Protein AF-0000000078152770 (afdb_homodimer)

Foldseek 3Di:
DFAACLFLQVQQDDPDDRGGHDDDDNCVCPPWAWDDKAGEQFKIWTATPQQWIWIFGQCPQFQRQADDCCPPPNPPPGSGGNHIDTNVVCPPFRWDDKYYYHFKIWTATQQGWIWIAGNADPQPDDPDDSPVPSPHTPRPPPPRPVPPPPDDRFDWDKEDAHFKIWMATNQWIWIFGFQQPPDPVDDDPPRLHGQRQAPGRHGHRHTDTHDDDADKGWDDKYDYHRHIDTDIDHD/DFAACLFLQVQQDDPDDRGGHDDDDNCVCPPWAWDDKAGEQFKIWTATPQQWIWIFGQCPQFQRQADDCCPPPNPPPGSGGNHIDTNVVCPPFRWDDKYYYHFKIWTATQQGWIWMAGPFAPQPDDPDPSPVPNPHTPRPPPPRPVPPPPDDRFDWDKEDAHFKIWMATNQWIWIFGFQQPDDPDDDDDDRHLSARQAPGRDGHNHTDTHDDDADKGWDDKYDYHRHIDTDIDHD

Structure (mmCIF, N/CA/C/O backbone):
data_AF-0000000078152770-model_v1
#
loop_
_entity.id
_entity.type
_entity.pdbx_description
1 polymer 'Ultraviolet-b receptor uvr8'
#
loop_
_atom_site.group_PDB
_atom_site.id
_atom_site.type_symbol
_atom_site.label_atom_id
_atom_site.label_alt_id
_atom_site.label_comp_id
_atom_site.label_asym_id
_atom_site.label_entity_id
_atom_site.label_seq_id
_atom_site.pdbx_PDB_ins_code
_atom_site.Cartn_x
_atom_site.Cartn_y
_atom_site.Cartn_z
_atom_site.occupancy
_atom_site.B_iso_or_equiv
_atom_site.auth_seq_id
_atom_site.auth_comp_id
_atom_site.auth_asym_id
_atom_site.auth_atom_id
_atom_site.pdbx_PDB_model_num
ATOM 1 N N . MET A 1 1 ? -8.836 -14.859 -4.375 1 97.81 1 MET A N 1
ATOM 2 C CA . MET A 1 1 ? -8.547 -13.727 -5.25 1 97.81 1 MET A CA 1
ATOM 3 C C . MET A 1 1 ? -9.781 -13.336 -6.055 1 97.81 1 MET A C 1
ATOM 5 O O . MET A 1 1 ? -10.594 -14.188 -6.414 1 97.81 1 MET A O 1
ATOM 9 N N . TRP A 1 2 ? -9.914 -12.047 -6.352 1 97.31 2 TRP A N 1
ATOM 10 C CA . TRP A 1 2 ? -10.992 -11.594 -7.223 1 97.31 2 TRP A CA 1
ATOM 11 C C . TRP A 1 2 ? -10.656 -10.234 -7.84 1 97.31 2 TRP A C 1
ATOM 13 O O . TRP A 1 2 ? -9.758 -9.539 -7.363 1 97.31 2 TRP A O 1
ATOM 23 N N . GLY A 1 3 ? -11.383 -9.945 -8.953 1 95.56 3 GLY A N 1
ATOM 24 C CA . GLY A 1 3 ? -11.164 -8.695 -9.664 1 95.56 3 GLY A CA 1
ATOM 25 C C . GLY A 1 3 ? -10.68 -8.898 -11.086 1 95.56 3 GLY A C 1
ATOM 26 O O . GLY A 1 3 ? -11.047 -9.875 -11.742 1 95.56 3 GLY A O 1
ATOM 27 N N . LYS A 1 4 ? -9.953 -7.863 -11.562 1 93.81 4 LYS A N 1
ATOM 28 C CA . LYS A 1 4 ? -9.367 -7.914 -12.898 1 93.81 4 LYS A CA 1
ATOM 29 C C . LYS A 1 4 ? -8.328 -9.023 -13 1 93.81 4 LYS A C 1
ATOM 31 O O . LYS A 1 4 ? -7.543 -9.234 -12.078 1 93.81 4 LYS A O 1
ATOM 36 N N . ASN A 1 5 ? -8.289 -9.672 -14.148 1 95.19 5 ASN A N 1
ATOM 37 C CA . ASN A 1 5 ? -7.406 -10.812 -14.344 1 95.19 5 ASN A CA 1
ATOM 38 C C . ASN A 1 5 ? -6.836 -10.836 -15.758 1 95.19 5 ASN A C 1
ATOM 40 O O . ASN A 1 5 ? -6.441 -11.898 -16.25 1 95.19 5 ASN A O 1
ATOM 44 N N . SER A 1 6 ? -6.738 -9.742 -16.391 1 93.44 6 SER A N 1
ATOM 45 C CA . SER A 1 6 ? -6.363 -9.656 -17.797 1 93.44 6 SER A CA 1
ATOM 46 C C . SER A 1 6 ? -4.93 -10.125 -18.016 1 93.44 6 SER A C 1
ATOM 48 O O . SER A 1 6 ? -4.578 -10.578 -19.109 1 93.44 6 SER A O 1
ATOM 50 N N . ASN A 1 7 ? -4.137 -10.055 -17 1 94.56 7 ASN A N 1
ATOM 51 C CA . ASN A 1 7 ? -2.734 -10.43 -17.141 1 94.56 7 ASN A CA 1
ATOM 52 C C . ASN A 1 7 ? -2.357 -11.57 -16.188 1 94.56 7 ASN A C 1
ATOM 54 O O . ASN A 1 7 ? -1.177 -11.789 -15.922 1 94.56 7 ASN A O 1
ATOM 58 N N . GLY A 1 8 ? -3.387 -12.227 -15.602 1 96.94 8 GLY A N 1
ATOM 59 C CA . GLY A 1 8 ? -3.143 -13.359 -14.727 1 96.94 8 GLY A CA 1
ATOM 60 C C . GLY A 1 8 ? -2.879 -12.961 -13.289 1 96.94 8 GLY A C 1
ATOM 61 O O . GLY A 1 8 ? -2.398 -13.773 -12.492 1 96.94 8 GLY A O 1
ATOM 62 N N . GLN A 1 9 ? -3.156 -11.727 -12.969 1 97.31 9 GLN A N 1
ATOM 63 C CA . GLN A 1 9 ? -2.777 -11.195 -11.664 1 97.31 9 GLN A CA 1
ATOM 64 C C . GLN A 1 9 ? -3.58 -11.859 -10.547 1 97.31 9 GLN A C 1
ATOM 66 O O . GLN A 1 9 ? -3.246 -11.719 -9.367 1 97.31 9 GLN A O 1
ATOM 71 N N . LEU A 1 10 ? -4.543 -12.688 -10.883 1 98.31 10 LEU A N 1
ATOM 72 C CA . LEU A 1 10 ? -5.277 -13.414 -9.844 1 98.31 10 LEU A CA 1
ATOM 73 C C . LEU A 1 10 ? -4.676 -14.797 -9.625 1 98.31 10 LEU A C 1
ATOM 75 O O . LEU A 1 10 ? -4.984 -15.461 -8.625 1 98.31 10 LEU A O 1
ATOM 79 N N . GLY A 1 11 ? -3.941 -15.312 -10.5 1 98.5 11 GLY A N 1
ATOM 80 C CA . GLY A 1 11 ? -3.279 -16.594 -10.312 1 98.5 11 GLY A CA 1
ATOM 81 C C . GLY A 1 11 ? -4.203 -17.781 -10.516 1 98.5 11 GLY A C 1
ATOM 82 O O . GLY A 1 11 ? -3.984 -18.844 -9.953 1 98.5 11 GLY A O 1
ATOM 83 N N . LEU A 1 12 ? -5.184 -17.641 -11.328 1 98.5 12 LEU A N 1
ATOM 84 C CA . LEU A 1 12 ? -6.227 -18.672 -11.422 1 98.5 12 LEU A CA 1
ATOM 85 C C . LEU A 1 12 ? -6.035 -19.516 -12.672 1 98.5 12 LEU A C 1
ATOM 87 O O . LEU A 1 12 ? -6.883 -20.359 -12.992 1 98.5 12 LEU A O 1
ATOM 91 N N . GLY A 1 13 ? -4.984 -19.312 -13.391 1 97.5 13 GLY A N 1
ATOM 92 C CA . GLY A 1 13 ? -4.691 -20.109 -14.578 1 97.5 13 GLY A CA 1
ATOM 93 C C . GLY A 1 13 ? -4.949 -19.359 -15.875 1 97.5 13 GLY A C 1
ATOM 94 O O . GLY A 1 13 ? -5.746 -18.406 -15.898 1 97.5 13 GLY A O 1
ATOM 95 N N . LYS A 1 14 ? -4.328 -19.844 -16.922 1 94.38 14 LYS A N 1
ATOM 96 C CA . LYS A 1 14 ? -4.344 -19.172 -18.219 1 94.38 14 LYS A CA 1
ATOM 97 C C . LYS A 1 14 ? -5.75 -19.156 -18.812 1 94.38 14 LYS A C 1
ATOM 99 O O . LYS A 1 14 ? -6.105 -18.25 -19.562 1 94.38 14 LYS A O 1
ATOM 104 N N . ARG A 1 15 ? -6.609 -20.062 -18.531 1 95.88 15 ARG A N 1
ATOM 105 C CA . ARG A 1 15 ? -7.93 -20.172 -19.141 1 95.88 15 ARG A CA 1
ATOM 106 C C . ARG A 1 15 ? -8.984 -19.453 -18.297 1 95.88 15 ARG A C 1
ATOM 108 O O . ARG A 1 15 ? -10.164 -19.453 -18.656 1 95.88 15 ARG A O 1
ATOM 115 N N . SER A 1 16 ? -8.547 -18.844 -17.203 1 95.56 16 SER A N 1
ATOM 116 C CA . SER A 1 16 ? -9.492 -18.125 -16.344 1 95.56 16 SER A CA 1
ATOM 117 C C . SER A 1 16 ? -9.992 -16.844 -17.016 1 95.56 16 SER A C 1
ATOM 119 O O . SER A 1 16 ? -9.328 -16.312 -17.891 1 95.56 16 SER A O 1
ATOM 121 N N . ALA A 1 17 ? -11.164 -16.422 -16.594 1 94.38 17 ALA A N 1
ATOM 122 C CA . ALA A 1 17 ? -11.781 -15.211 -17.141 1 94.38 17 ALA A CA 1
ATOM 123 C C . ALA A 1 17 ? -10.922 -13.984 -16.844 1 94.38 17 ALA A C 1
ATOM 125 O O . ALA A 1 17 ? -10.188 -13.953 -15.859 1 94.38 17 ALA A O 1
ATOM 126 N N . GLU A 1 18 ? -11.031 -12.977 -17.703 1 94 18 GLU A N 1
AT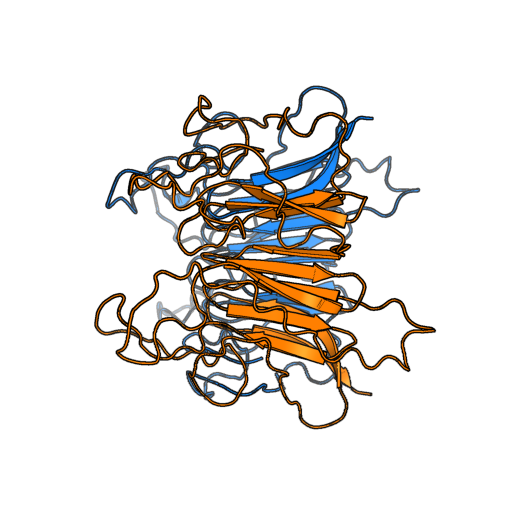OM 127 C CA . GLU A 1 18 ? -10.297 -11.727 -17.547 1 94 18 GLU A CA 1
ATOM 128 C C . GLU A 1 18 ? -10.82 -10.922 -16.359 1 94 18 GLU A C 1
ATOM 130 O O . GLU A 1 18 ? -10.164 -9.984 -15.898 1 94 18 GLU A O 1
ATOM 135 N N . VAL A 1 19 ? -12.023 -11.211 -15.977 1 93.25 19 VAL A N 1
ATOM 136 C CA . VAL A 1 19 ? -12.625 -10.609 -14.789 1 93.25 19 VAL A CA 1
ATOM 137 C C . VAL A 1 19 ? -13.266 -11.695 -13.93 1 93.25 19 VAL A C 1
ATOM 139 O O . VAL A 1 19 ? -14.055 -12.5 -14.43 1 93.25 19 VAL A O 1
ATOM 142 N N . VAL A 1 20 ? -12.898 -11.773 -12.719 1 95.38 20 VAL A N 1
ATOM 143 C CA . VAL A 1 20 ? -13.445 -12.711 -11.742 1 95.38 20 VAL A CA 1
ATOM 144 C C . VAL A 1 20 ? -14.047 -11.945 -10.57 1 95.38 20 VAL A C 1
ATOM 146 O O . VAL A 1 20 ? -13.328 -11.555 -9.641 1 95.38 20 VAL A O 1
ATOM 149 N N . PRO A 1 21 ? -15.344 -11.742 -10.586 1 93.19 21 PRO A N 1
ATOM 150 C CA . PRO A 1 21 ? -15.938 -10.805 -9.641 1 93.19 21 PRO A CA 1
ATOM 151 C C . PRO A 1 21 ? -16.297 -11.461 -8.305 1 93.19 21 PRO A C 1
ATOM 153 O O . PRO A 1 21 ? -16.812 -10.797 -7.406 1 93.19 21 PRO A O 1
ATOM 156 N N . LEU A 1 22 ? -16.016 -12.734 -8.148 1 94.69 22 LEU A N 1
ATOM 157 C CA . LEU A 1 22 ? -16.234 -13.438 -6.887 1 94.69 22 LEU A CA 1
ATOM 158 C C . LEU A 1 22 ? -14.922 -14.016 -6.355 1 94.69 22 LEU A C 1
ATOM 160 O O . LEU A 1 22 ? -14.086 -14.484 -7.129 1 94.69 22 LEU A O 1
ATOM 164 N N . PRO A 1 23 ? -14.867 -14 -5.023 1 96 23 PRO A N 1
ATOM 165 C CA . PRO A 1 23 ? -13.68 -14.648 -4.484 1 96 23 PRO A CA 1
ATOM 166 C C . PRO A 1 23 ? -13.484 -16.062 -5.02 1 96 23 PRO A C 1
ATOM 168 O O . PRO A 1 23 ? -14.43 -16.859 -5.023 1 96 23 PRO A O 1
ATOM 171 N N . THR A 1 24 ? -12.289 -16.328 -5.441 1 96.94 24 THR A N 1
ATOM 172 C CA . THR A 1 24 ? -11.969 -17.625 -6.035 1 96.94 24 THR A CA 1
ATOM 173 C C . THR A 1 24 ? -10.648 -18.156 -5.484 1 96.94 24 THR A C 1
ATOM 175 O O . THR A 1 24 ? -9.664 -17.422 -5.406 1 96.94 24 THR A O 1
ATOM 178 N N . LYS A 1 25 ? -10.68 -19.375 -5.082 1 96.06 25 LYS A N 1
ATOM 179 C CA . LYS A 1 25 ? -9.484 -20.016 -4.535 1 96.06 25 LYS A CA 1
ATOM 180 C C . LYS A 1 25 ? -8.422 -20.203 -5.609 1 96.06 25 LYS A C 1
ATOM 182 O O . LYS A 1 25 ? -8.727 -20.578 -6.742 1 96.06 25 LYS A O 1
ATOM 187 N N . VAL A 1 26 ? -7.227 -19.891 -5.227 1 98 26 VAL A N 1
ATOM 188 C CA . VAL A 1 26 ? -6.102 -20.203 -6.098 1 98 26 VAL A CA 1
ATOM 189 C C . VAL A 1 26 ? -5.68 -21.656 -5.895 1 98 26 VAL A C 1
ATOM 191 O O . VAL A 1 26 ? -4.801 -21.953 -5.082 1 98 26 VAL A O 1
ATOM 194 N N . ASP A 1 27 ? -6.105 -22.516 -6.695 1 96.19 27 ASP A N 1
ATOM 195 C CA . ASP A 1 27 ? -6.016 -23.953 -6.492 1 96.19 27 ASP A CA 1
ATOM 196 C C . ASP A 1 27 ? -4.566 -24.422 -6.531 1 96.19 27 ASP A C 1
ATOM 198 O O . ASP A 1 27 ? -4.195 -25.375 -5.84 1 96.19 27 ASP A O 1
ATOM 202 N N . CYS A 1 28 ? -3.797 -23.781 -7.289 1 95.94 28 CYS A N 1
ATOM 203 C CA . CYS A 1 28 ? -2.404 -24.188 -7.438 1 95.94 28 CYS A CA 1
ATOM 204 C C . CYS A 1 28 ? -1.66 -24.078 -6.109 1 95.94 28 CYS A C 1
ATOM 206 O O . CYS A 1 28 ? -0.56 -24.609 -5.965 1 95.94 28 CYS A O 1
ATOM 208 N N . LEU A 1 29 ? -2.227 -23.391 -5.176 1 96.81 29 LEU A N 1
ATOM 209 C CA . LEU A 1 29 ? -1.581 -23.203 -3.879 1 96.81 29 LEU A CA 1
ATOM 210 C C . LEU A 1 29 ? -2.176 -24.156 -2.836 1 96.81 29 LEU A C 1
ATOM 212 O O . LEU A 1 29 ? -1.902 -24.016 -1.643 1 96.81 29 LEU A O 1
ATOM 216 N N . ASP A 1 30 ? -2.941 -25.109 -3.283 1 94.75 30 ASP A N 1
ATOM 217 C CA . ASP A 1 30 ? -3.49 -26.094 -2.357 1 94.75 30 ASP A CA 1
ATOM 218 C C . ASP A 1 30 ? -2.377 -26.844 -1.622 1 94.75 30 ASP A C 1
ATOM 220 O O . ASP A 1 30 ? -1.408 -27.281 -2.238 1 94.75 30 ASP A O 1
ATOM 224 N N . GLY A 1 31 ? -2.521 -26.891 -0.274 1 94.56 31 GLY A N 1
ATOM 225 C CA . GLY A 1 31 ? -1.547 -27.609 0.539 1 94.56 31 GLY A CA 1
ATOM 226 C C . GLY A 1 31 ? -0.358 -26.75 0.93 1 94.56 31 GLY A C 1
ATOM 227 O O . GLY A 1 31 ? 0.535 -27.203 1.646 1 94.56 31 GLY A O 1
ATOM 228 N N . ILE A 1 32 ? -0.311 -25.547 0.383 1 95.75 32 ILE A N 1
ATOM 229 C CA . ILE A 1 32 ? 0.755 -24.625 0.722 1 95.75 32 ILE A CA 1
ATOM 230 C C . ILE A 1 32 ? 0.214 -23.531 1.649 1 95.75 32 ILE A C 1
ATOM 232 O O . ILE A 1 32 ? -0.803 -22.906 1.349 1 95.75 32 ILE A O 1
ATOM 236 N N . THR A 1 33 ? 0.836 -23.328 2.754 1 96.81 33 THR A N 1
ATOM 237 C CA . THR A 1 33 ? 0.434 -22.266 3.672 1 96.81 33 THR A CA 1
ATOM 238 C C . THR A 1 33 ? 1.074 -20.938 3.279 1 96.81 33 THR A C 1
ATOM 240 O O . THR A 1 33 ? 2.301 -20.828 3.213 1 96.81 33 THR A O 1
ATOM 243 N N . ILE A 1 34 ? 0.291 -19.969 3.002 1 97.38 34 ILE A N 1
ATOM 244 C CA . ILE A 1 34 ? 0.741 -18.625 2.633 1 97.38 34 ILE A CA 1
ATOM 245 C C . ILE A 1 34 ? 0.732 -17.719 3.865 1 97.38 34 ILE A C 1
ATOM 247 O O . ILE A 1 34 ? -0.266 -17.656 4.586 1 97.38 34 ILE A O 1
ATOM 251 N N . LYS A 1 35 ? 1.799 -17.016 4.113 1 95.62 35 LYS A N 1
ATOM 252 C CA . LYS A 1 35 ? 1.879 -16.172 5.305 1 95.62 35 LYS A CA 1
ATOM 253 C C . LYS A 1 35 ? 1.624 -14.711 4.961 1 95.62 35 LYS A C 1
ATOM 255 O O . LYS A 1 35 ? 1.218 -13.93 5.82 1 95.62 35 LYS A O 1
ATOM 260 N N . MET A 1 36 ? 1.875 -14.344 3.717 1 95 36 MET A N 1
ATOM 261 C CA . MET A 1 36 ? 1.595 -12.969 3.33 1 95 36 MET A CA 1
ATOM 262 C C . MET A 1 36 ? 1.366 -12.859 1.827 1 95 36 MET A C 1
ATOM 264 O O . MET A 1 36 ? 1.896 -13.656 1.055 1 95 36 MET A O 1
ATOM 268 N N . VAL A 1 37 ? 0.592 -11.852 1.463 1 97.06 37 VAL A N 1
ATOM 269 C CA . VAL A 1 37 ? 0.374 -11.5 0.065 1 97.06 37 VAL A CA 1
ATOM 270 C C . VAL A 1 37 ? 0.556 -9.992 -0.118 1 97.06 37 VAL A C 1
ATOM 272 O O . VAL A 1 37 ? 0.273 -9.211 0.793 1 97.06 37 VAL A O 1
ATOM 275 N N . ALA A 1 38 ? 1.053 -9.578 -1.222 1 96.44 38 ALA A N 1
ATOM 276 C CA . ALA A 1 38 ? 1.179 -8.195 -1.674 1 96.44 38 ALA A CA 1
ATOM 277 C C . ALA A 1 38 ? 0.778 -8.062 -3.141 1 96.44 38 ALA A C 1
ATOM 279 O O . ALA A 1 38 ? 1.337 -8.734 -4.008 1 96.44 38 ALA A O 1
ATOM 280 N N . LEU A 1 39 ? -0.218 -7.266 -3.359 1 96.5 39 LEU A N 1
ATOM 281 C CA . LEU A 1 39 ? -0.708 -7.113 -4.727 1 96.5 39 LEU A CA 1
ATOM 282 C C . LEU A 1 39 ? -0.293 -5.762 -5.301 1 96.5 39 LEU A C 1
ATOM 284 O O . LEU A 1 39 ? -0.458 -4.727 -4.652 1 96.5 39 LEU A O 1
ATOM 288 N N . GLY A 1 40 ? 0.246 -5.77 -6.488 1 92.69 40 GLY A N 1
ATOM 289 C CA . GLY A 1 40 ? 0.664 -4.57 -7.195 1 92.69 40 GLY A CA 1
ATOM 290 C C . GLY A 1 40 ? -0.344 -4.109 -8.227 1 92.69 40 GLY A C 1
ATOM 291 O O . GLY A 1 40 ? -1.544 -4.352 -8.086 1 92.69 40 GLY A O 1
ATOM 292 N N . SER A 1 41 ? 0.165 -3.387 -9.266 1 87.31 41 SER A N 1
ATOM 293 C CA . SER A 1 41 ? -0.745 -2.848 -10.266 1 87.31 41 SER A CA 1
ATOM 294 C C . SER A 1 41 ? -1.418 -3.963 -11.062 1 87.31 41 SER A C 1
ATOM 296 O O . SER A 1 41 ? -2.646 -4.02 -11.141 1 87.31 41 SER A O 1
ATOM 298 N N . GLU A 1 42 ? -0.621 -4.887 -11.602 1 93.44 42 GLU A N 1
ATOM 299 C CA . GLU A 1 42 ? -1.149 -5.988 -12.398 1 93.44 42 GLU A CA 1
ATOM 300 C C . GLU A 1 42 ? -0.409 -7.289 -12.102 1 93.44 42 GLU A C 1
ATOM 302 O O . GLU A 1 42 ? -0.255 -8.141 -12.977 1 93.44 42 GLU A O 1
ATOM 307 N N . HIS A 1 43 ? 0.11 -7.371 -10.906 1 95.12 43 HIS A N 1
ATOM 308 C CA . HIS A 1 43 ? 0.822 -8.555 -10.438 1 95.12 43 HIS A CA 1
ATOM 309 C C . HIS A 1 43 ? 0.626 -8.758 -8.938 1 95.12 43 HIS A C 1
ATOM 311 O O . HIS A 1 43 ? 0.115 -7.875 -8.25 1 95.12 43 HIS A O 1
ATOM 317 N N . SER A 1 44 ? 0.94 -9.938 -8.555 1 98.19 44 SER A N 1
ATOM 318 C CA . SER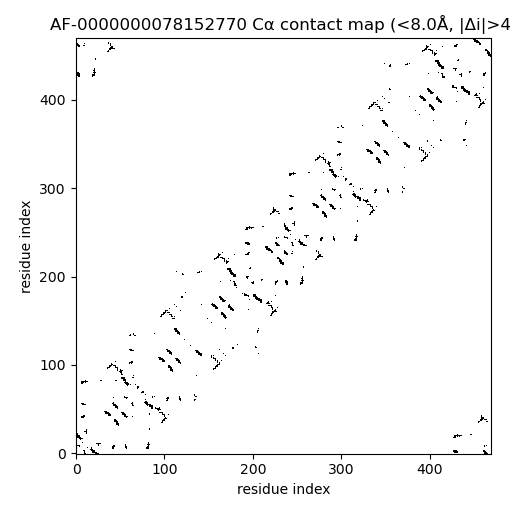 A 1 44 ? 0.77 -10.328 -7.16 1 98.19 44 SER A CA 1
ATOM 319 C C . SER A 1 44 ? 1.956 -11.148 -6.668 1 98.19 44 SER A C 1
ATOM 321 O O . SER A 1 44 ? 2.611 -11.836 -7.453 1 98.19 44 SER A O 1
ATOM 323 N N . MET A 1 45 ? 2.205 -11 -5.395 1 97.5 45 MET A N 1
ATOM 324 C CA . MET A 1 45 ? 3.225 -11.797 -4.711 1 97.5 45 MET A CA 1
ATOM 325 C C . MET A 1 45 ? 2.639 -12.508 -3.498 1 97.5 45 MET A C 1
ATOM 327 O O . MET A 1 45 ? 1.669 -12.031 -2.902 1 97.5 45 MET A O 1
ATOM 331 N N . ALA A 1 46 ? 3.215 -13.609 -3.225 1 98.31 46 ALA A N 1
ATOM 332 C CA . ALA A 1 46 ? 2.922 -14.32 -1.985 1 98.31 46 ALA A CA 1
ATOM 333 C C . ALA A 1 46 ? 4.195 -14.891 -1.369 1 98.31 46 ALA A C 1
ATOM 335 O O . ALA A 1 46 ? 5.164 -15.18 -2.08 1 98.31 46 ALA A O 1
ATOM 336 N N . VAL A 1 47 ? 4.211 -14.977 -0.092 1 97.56 47 VAL A N 1
ATOM 337 C CA . VAL A 1 47 ? 5.289 -15.633 0.645 1 97.56 47 VAL A CA 1
ATOM 338 C C . VAL A 1 47 ? 4.723 -16.781 1.477 1 97.56 47 VAL A C 1
ATOM 340 O O . VAL A 1 47 ? 3.732 -16.609 2.193 1 97.56 47 VAL A O 1
ATOM 343 N N . THR A 1 48 ? 5.348 -17.969 1.322 1 98 48 THR A N 1
ATOM 344 C CA . THR A 1 48 ? 4.898 -19.141 2.076 1 98 48 THR A CA 1
ATOM 345 C C . THR A 1 48 ? 5.391 -19.078 3.518 1 98 48 THR A C 1
ATOM 347 O O . THR A 1 48 ? 6.219 -18.219 3.859 1 98 48 THR A O 1
ATOM 350 N N . ASP A 1 49 ? 4.855 -20 4.371 1 96.62 49 ASP A N 1
ATOM 351 C CA . ASP A 1 49 ? 5.289 -20.062 5.762 1 96.62 49 ASP A CA 1
ATOM 352 C C . ASP A 1 49 ? 6.738 -20.547 5.863 1 96.62 49 ASP A C 1
ATOM 354 O O . ASP A 1 49 ? 7.406 -20.312 6.871 1 96.62 49 ASP A O 1
ATOM 358 N N . GLY A 1 50 ? 7.258 -21.141 4.82 1 96.06 50 GLY A N 1
ATOM 359 C CA . GLY A 1 50 ? 8.656 -21.547 4.766 1 96.06 50 GLY A CA 1
ATOM 360 C C . GLY A 1 50 ? 9.57 -20.438 4.285 1 96.06 50 GLY A C 1
ATOM 361 O O . GLY A 1 50 ? 10.797 -20.578 4.305 1 96.06 50 GLY A O 1
ATOM 362 N N . GLY A 1 51 ? 8.977 -19.375 3.791 1 96.75 51 GLY A N 1
ATOM 363 C CA . GLY A 1 51 ? 9.758 -18.219 3.367 1 96.75 51 GLY A CA 1
ATOM 364 C C . GLY A 1 51 ? 9.969 -18.156 1.867 1 96.75 51 GLY A C 1
ATOM 365 O O . GLY A 1 51 ? 10.734 -17.328 1.374 1 96.75 51 GLY A O 1
ATOM 366 N N . GLU A 1 52 ? 9.344 -19.016 1.146 1 97.06 52 GLU A N 1
ATOM 367 C CA . GLU A 1 52 ? 9.461 -18.984 -0.31 1 97.06 52 GLU A CA 1
ATOM 368 C C . GLU A 1 52 ? 8.594 -17.875 -0.908 1 97.06 52 GLU A C 1
ATOM 370 O O . GLU A 1 52 ? 7.445 -17.703 -0.513 1 97.06 52 GLU A O 1
ATOM 375 N N . ALA A 1 53 ? 9.164 -17.172 -1.859 1 96.06 53 ALA A N 1
ATOM 376 C CA . ALA A 1 53 ? 8.43 -16.094 -2.529 1 96.06 53 ALA A CA 1
ATOM 377 C C . ALA A 1 53 ? 7.875 -16.562 -3.873 1 96.06 53 ALA A C 1
ATOM 379 O O . ALA A 1 53 ? 8.586 -17.203 -4.652 1 96.06 53 ALA A O 1
ATOM 380 N N . LEU A 1 54 ? 6.633 -16.281 -4.09 1 97.94 54 LEU A N 1
ATOM 381 C CA . LEU A 1 54 ? 5.93 -16.562 -5.34 1 97.94 54 LEU A CA 1
ATOM 382 C C . LEU A 1 54 ? 5.441 -15.266 -5.984 1 97.94 54 LEU A C 1
ATOM 384 O O . LEU A 1 54 ? 5.121 -14.305 -5.281 1 97.94 54 LEU A O 1
ATOM 388 N N . SER A 1 55 ? 5.418 -15.266 -7.289 1 96.69 55 SER A N 1
ATOM 389 C CA . SER A 1 55 ? 4.852 -14.117 -7.984 1 96.69 55 SER A CA 1
ATOM 390 C C . SER A 1 55 ? 4.121 -14.547 -9.25 1 96.69 55 SER A C 1
ATOM 392 O O . SER A 1 55 ? 4.406 -15.609 -9.812 1 96.69 55 SER A O 1
ATOM 394 N N . TRP A 1 56 ? 3.094 -13.781 -9.625 1 97.94 56 TRP A N 1
ATOM 395 C CA . TRP A 1 56 ? 2.324 -14.039 -10.836 1 97.94 56 TRP A CA 1
ATOM 396 C C . TRP A 1 56 ? 1.686 -12.758 -11.359 1 97.94 56 TRP A C 1
ATOM 398 O O . TRP A 1 56 ? 1.709 -11.727 -10.688 1 97.94 56 TRP A O 1
ATOM 408 N N . GLY A 1 57 ? 1.132 -12.852 -12.602 1 97.25 57 GLY A N 1
ATOM 409 C CA . GLY A 1 57 ? 0.589 -11.688 -13.289 1 97.25 57 GLY A CA 1
ATOM 410 C C . GLY A 1 57 ? 1.446 -11.234 -14.453 1 97.25 57 GLY A C 1
ATOM 411 O O . GLY A 1 57 ? 2.1 -12.055 -15.109 1 97.25 57 GLY A O 1
ATOM 412 N N . ILE A 1 58 ? 1.326 -9.898 -14.68 1 93.81 58 ILE A N 1
ATOM 413 C CA . ILE A 1 58 ? 2.084 -9.328 -15.781 1 93.81 58 ILE A CA 1
ATOM 414 C C . ILE A 1 58 ? 3.574 -9.336 -15.453 1 93.81 58 ILE A C 1
ATOM 416 O O . ILE A 1 58 ? 3.967 -9.055 -14.32 1 93.81 58 ILE A O 1
ATOM 420 N N . GLY A 1 59 ? 4.391 -9.711 -16.375 1 87.75 59 GLY A N 1
ATOM 421 C CA . GLY A 1 59 ? 5.812 -9.852 -16.109 1 87.75 59 GLY A CA 1
ATOM 422 C C . GLY A 1 59 ? 6.66 -8.812 -16.812 1 87.75 59 GLY A C 1
ATOM 423 O O . GLY A 1 59 ? 7.891 -8.875 -16.766 1 87.75 59 GLY A O 1
ATOM 424 N N . ASP A 1 60 ? 5.977 -7.883 -17.422 1 80.12 60 ASP A N 1
ATOM 425 C CA . ASP A 1 60 ? 6.727 -6.824 -18.094 1 80.12 60 ASP A CA 1
ATOM 426 C C . ASP A 1 60 ? 7.66 -6.113 -17.109 1 80.12 60 ASP A C 1
ATOM 428 O O . ASP A 1 60 ? 7.418 -6.109 -15.906 1 80.12 60 ASP A O 1
ATOM 432 N N . SER A 1 61 ? 8.789 -5.703 -17.516 1 73.56 61 SER A N 1
ATOM 433 C CA . SER A 1 61 ? 9.773 -4.957 -16.734 1 73.56 61 SER A CA 1
ATOM 434 C C . SER A 1 61 ? 10.531 -5.871 -15.781 1 73.56 61 SER A C 1
ATOM 436 O O . SER A 1 61 ? 11.43 -5.422 -15.07 1 73.56 61 SER A O 1
ATOM 438 N N . GLY A 1 62 ? 10.164 -7.207 -15.703 1 82 62 GLY A N 1
ATOM 439 C CA . GLY A 1 62 ? 10.836 -8.133 -14.805 1 82 62 GLY A CA 1
ATOM 440 C C . GLY A 1 62 ? 10.289 -8.102 -13.391 1 82 62 GLY A C 1
ATOM 441 O O . GLY A 1 62 ? 10.922 -8.594 -12.461 1 82 62 GLY A O 1
ATOM 442 N N . ARG A 1 63 ? 9.156 -7.535 -13.25 1 84.12 63 ARG A N 1
ATOM 443 C CA . ARG A 1 63 ? 8.648 -7.25 -11.914 1 84.12 63 ARG A CA 1
ATOM 444 C C . ARG A 1 63 ? 8.273 -8.539 -11.188 1 84.12 63 ARG A C 1
ATOM 446 O O . ARG A 1 63 ? 8.086 -8.539 -9.969 1 84.12 63 ARG A O 1
ATOM 453 N N . LEU A 1 64 ? 8.273 -9.648 -11.914 1 91.31 64 LEU A N 1
ATOM 454 C CA . LEU A 1 64 ? 7.934 -10.906 -11.258 1 91.31 64 LEU A CA 1
ATOM 455 C C . LEU A 1 64 ? 9.188 -11.609 -10.758 1 91.31 64 LEU A C 1
ATOM 457 O O . LEU A 1 64 ? 9.102 -12.547 -9.953 1 91.31 64 LEU A O 1
ATOM 461 N N . GLY A 1 65 ? 10.297 -11.258 -11.234 1 86.88 65 GLY A N 1
ATOM 462 C CA . GLY A 1 65 ? 11.539 -11.844 -10.766 1 86.88 65 GLY A CA 1
ATOM 463 C C . GLY A 1 65 ? 11.859 -13.172 -11.422 1 86.88 65 GLY A C 1
ATOM 464 O O . GLY A 1 65 ? 12.719 -13.914 -10.945 1 86.88 65 GLY A O 1
ATOM 465 N N . HIS A 1 66 ? 11.078 -13.477 -12.43 1 88.31 66 HIS A N 1
ATOM 466 C CA . HIS A 1 66 ? 11.32 -14.734 -13.125 1 88.31 66 HIS A CA 1
ATOM 467 C C . HIS A 1 66 ? 12.289 -14.547 -14.281 1 88.31 66 HIS A C 1
ATOM 469 O O . HIS A 1 66 ? 12.289 -13.5 -14.93 1 88.31 66 HIS A O 1
ATOM 475 N N . ASP A 1 67 ? 13.188 -15.539 -14.492 1 74.81 67 ASP A N 1
ATOM 476 C CA . ASP A 1 67 ? 14.047 -15.523 -15.664 1 74.81 67 ASP A CA 1
ATOM 477 C C . ASP A 1 67 ? 13.242 -15.734 -16.953 1 74.81 67 ASP A C 1
ATOM 479 O O . ASP A 1 67 ? 12.281 -16.5 -16.953 1 74.81 67 ASP A O 1
ATOM 483 N N . HIS A 1 68 ? 13.359 -14.727 -17.781 1 64.38 68 HIS A N 1
ATOM 484 C CA . HIS A 1 68 ? 12.734 -14.961 -19.078 1 64.38 68 HIS A CA 1
ATOM 485 C C . HIS A 1 68 ? 13.539 -15.953 -19.906 1 64.38 68 HIS A C 1
ATOM 487 O O . HIS A 1 68 ? 14.766 -15.852 -19.969 1 64.38 68 HIS A O 1
ATOM 493 N N . ASP A 1 69 ? 13.102 -17.203 -19.891 1 51.38 69 ASP A N 1
ATOM 494 C CA . ASP A 1 69 ? 13.797 -18.109 -20.812 1 51.38 69 ASP A CA 1
ATOM 495 C C . ASP A 1 69 ? 13.75 -17.562 -22.234 1 51.38 69 ASP A C 1
ATOM 497 O O . ASP A 1 69 ? 12.672 -17.312 -22.781 1 51.38 69 ASP A O 1
ATOM 501 N N . SER A 1 70 ? 14.68 -16.672 -22.469 1 47.59 70 SER A N 1
ATOM 502 C CA . SER A 1 70 ? 14.781 -16.391 -23.891 1 47.59 70 SER A CA 1
ATOM 503 C C . SER A 1 70 ? 14.688 -17.672 -24.719 1 47.59 70 SER A C 1
ATOM 505 O O . SER A 1 70 ? 15.469 -18.594 -24.516 1 47.59 70 SER A O 1
ATOM 507 N N . GLY A 1 71 ? 13.578 -18.188 -24.781 1 46.62 71 GLY A N 1
ATOM 508 C CA . GLY A 1 71 ? 13.602 -19.344 -25.656 1 46.62 71 GLY A CA 1
ATOM 509 C C . GLY A 1 71 ? 14.625 -19.234 -26.766 1 46.62 71 GLY A C 1
ATOM 510 O O . GLY A 1 71 ? 15.062 -18.125 -27.109 1 46.62 71 GLY A O 1
ATOM 511 N N . ILE A 1 72 ? 15.43 -20.312 -26.953 1 45.16 72 ILE A N 1
ATOM 512 C CA . ILE A 1 72 ? 16.406 -20.453 -28.031 1 45.16 72 ILE A CA 1
ATOM 513 C C . ILE A 1 72 ? 15.906 -19.734 -29.281 1 45.16 72 ILE A C 1
ATOM 515 O O . ILE A 1 72 ? 16.688 -19.156 -30.047 1 45.16 72 ILE A O 1
ATOM 519 N N . LEU A 1 73 ? 14.68 -19.906 -29.672 1 48.62 73 LEU A N 1
ATOM 520 C CA . LEU A 1 73 ? 14.328 -19.578 -31.047 1 48.62 73 LEU A CA 1
ATOM 521 C C . LEU A 1 73 ? 13.719 -18.188 -31.141 1 48.62 73 LEU A C 1
ATOM 523 O O . LEU A 1 73 ? 13.117 -17.828 -32.156 1 48.62 73 LEU A O 1
ATOM 527 N N . GLY A 1 74 ? 13.977 -17.156 -30.344 1 47.16 74 GLY A N 1
ATOM 528 C CA . GLY A 1 74 ? 13.578 -15.781 -30.594 1 47.16 74 GLY A CA 1
ATOM 529 C C . GLY A 1 74 ? 12.133 -15.508 -30.234 1 47.16 74 GLY A C 1
ATOM 530 O O . GLY A 1 74 ? 11.586 -14.453 -30.578 1 47.16 74 GLY A O 1
ATOM 531 N N . PHE A 1 75 ? 11.32 -16.594 -30.016 1 48.59 75 PHE A N 1
ATOM 532 C CA . PHE A 1 75 ? 9.906 -16.297 -29.859 1 48.59 75 PHE A CA 1
ATOM 533 C C . PHE A 1 75 ? 9.648 -15.648 -28.5 1 48.59 75 PHE A C 1
ATOM 535 O O . PHE A 1 75 ? 10.172 -16.094 -27.484 1 48.59 75 PHE A O 1
ATOM 542 N N . PHE A 1 76 ? 9.258 -14.391 -28.594 1 51.94 76 PHE A N 1
ATOM 543 C CA . PHE A 1 76 ? 8.922 -13.547 -27.453 1 51.94 76 PHE A CA 1
ATOM 544 C C . PHE A 1 76 ? 7.84 -14.203 -26.594 1 51.94 76 PHE A C 1
ATOM 546 O O . PHE A 1 76 ? 6.719 -14.422 -27.062 1 51.94 76 PHE A O 1
ATOM 553 N N . LYS A 1 77 ? 8.117 -15.188 -25.719 1 58.75 77 LYS A N 1
ATOM 554 C CA . LYS A 1 77 ? 7.141 -15.781 -24.812 1 58.75 77 LYS A CA 1
ATOM 555 C C . LYS A 1 77 ? 6.613 -14.758 -23.828 1 58.75 77 LYS A C 1
ATOM 557 O O . LYS A 1 77 ? 7.32 -13.812 -23.469 1 58.75 77 LYS A O 1
ATOM 562 N N . SER A 1 78 ? 5.305 -14.703 -23.688 1 67.56 78 SER A N 1
ATOM 563 C CA . SER A 1 78 ? 4.664 -13.852 -22.688 1 67.56 78 SER A CA 1
ATOM 564 C C . SER A 1 78 ? 5.41 -13.906 -21.359 1 67.56 78 SER A C 1
ATOM 566 O O . SER A 1 78 ? 5.859 -14.977 -20.938 1 67.56 78 SER A O 1
ATOM 568 N N . THR A 1 79 ? 5.652 -12.711 -20.906 1 82.81 79 THR A N 1
ATOM 569 C CA . THR A 1 79 ? 6.34 -12.586 -19.625 1 82.81 79 THR A CA 1
ATOM 570 C C . THR A 1 79 ? 5.355 -12.734 -18.469 1 82.81 79 THR A C 1
ATOM 572 O O . THR A 1 79 ? 5.758 -12.773 -17.297 1 82.81 79 THR A O 1
ATOM 575 N N . SER A 1 80 ? 4.055 -13.023 -18.906 1 92.44 80 SER A N 1
ATOM 576 C CA . SER A 1 80 ? 3.062 -13.117 -17.844 1 92.44 80 SER A CA 1
ATOM 577 C C . SER A 1 80 ? 3.006 -14.523 -17.25 1 92.44 80 SER A C 1
ATOM 579 O O . SER A 1 80 ? 3.234 -15.508 -17.969 1 92.44 80 SER A O 1
ATOM 581 N N . GLU A 1 81 ? 2.781 -14.57 -16.016 1 96.25 81 GLU A N 1
ATOM 582 C CA . GLU A 1 81 ? 2.535 -15.812 -15.281 1 96.25 81 GLU A CA 1
ATOM 583 C C . GLU A 1 81 ? 1.093 -15.883 -14.789 1 96.25 81 GLU A C 1
ATOM 585 O O . GLU A 1 81 ? 0.629 -14.992 -14.07 1 96.25 81 GLU A O 1
ATOM 590 N N . TYR A 1 82 ? 0.429 -17 -15.117 1 97.69 82 TYR A N 1
ATOM 591 C CA . TYR A 1 82 ? -1.005 -17.047 -14.859 1 97.69 82 TYR A CA 1
ATOM 592 C C . TYR A 1 82 ? -1.304 -17.859 -13.609 1 97.69 82 TYR A C 1
ATOM 594 O O . TYR A 1 82 ? -2.463 -17.984 -13.203 1 97.69 82 TYR A O 1
ATOM 602 N N . THR A 1 83 ? -0.373 -18.469 -13.047 1 98.31 83 THR A N 1
ATOM 603 C CA . THR A 1 83 ? -0.417 -19.109 -11.734 1 98.31 83 THR A CA 1
ATOM 604 C C . THR A 1 83 ? 0.796 -18.703 -10.898 1 98.31 83 THR A C 1
ATOM 606 O O . THR A 1 83 ? 1.838 -18.328 -11.445 1 98.31 83 THR A O 1
ATOM 609 N N . PRO A 1 84 ? 0.602 -18.781 -9.539 1 98.31 84 PRO A N 1
ATOM 610 C CA . PRO A 1 84 ? 1.775 -18.484 -8.711 1 98.31 84 PRO A CA 1
ATOM 611 C C . PRO A 1 84 ? 2.992 -19.328 -9.094 1 98.31 84 PRO A C 1
ATOM 613 O O . PRO A 1 84 ? 2.877 -20.547 -9.273 1 98.31 84 PRO A O 1
ATOM 616 N N . ARG A 1 85 ? 4.129 -18.578 -9.258 1 97.25 85 ARG A N 1
ATOM 617 C CA . ARG A 1 85 ? 5.367 -19.25 -9.625 1 97.25 85 ARG A CA 1
ATOM 618 C C . ARG A 1 85 ? 6.496 -18.891 -8.664 1 97.25 85 ARG A C 1
ATOM 620 O O . ARG A 1 85 ? 6.668 -17.719 -8.312 1 97.25 85 ARG A O 1
ATOM 627 N N . LEU A 1 86 ? 7.215 -19.922 -8.273 1 96.69 86 LEU A N 1
ATOM 628 C CA . LEU A 1 86 ? 8.352 -19.719 -7.387 1 96.69 86 LEU A CA 1
ATOM 629 C C . LEU A 1 86 ? 9.406 -18.828 -8.047 1 96.69 86 LEU A C 1
ATOM 631 O O . LEU A 1 86 ? 9.75 -19.031 -9.211 1 96.69 86 LEU A O 1
ATOM 635 N N . ILE A 1 87 ? 9.797 -17.859 -7.254 1 93.44 87 ILE A N 1
ATOM 636 C CA . ILE A 1 87 ? 10.914 -17.047 -7.734 1 93.44 87 ILE A CA 1
ATOM 637 C C . ILE A 1 87 ? 12.227 -17.781 -7.5 1 93.44 87 ILE A C 1
ATOM 639 O O . ILE A 1 87 ? 12.836 -17.656 -6.434 1 93.44 87 ILE A O 1
ATOM 643 N N . LYS A 1 88 ? 12.695 -18.359 -8.5 1 91 88 LYS A N 1
ATOM 644 C CA . LYS A 1 88 ? 13.82 -19.297 -8.398 1 91 88 LYS A CA 1
ATOM 645 C C . LYS A 1 88 ? 15.086 -18.578 -7.93 1 91 88 LYS A C 1
ATOM 647 O O . LYS A 1 88 ? 15.898 -19.156 -7.211 1 91 88 LYS A O 1
ATOM 652 N N . ASN A 1 89 ? 15.219 -17.359 -8.312 1 83.38 89 ASN A N 1
ATOM 653 C CA . ASN A 1 89 ? 16.406 -16.594 -7.938 1 83.38 89 ASN A CA 1
ATOM 654 C C . ASN A 1 89 ? 16.469 -16.359 -6.43 1 83.38 89 ASN A C 1
ATOM 656 O O . ASN A 1 89 ? 17.516 -15.961 -5.906 1 83.38 89 ASN A O 1
ATOM 660 N N . LEU A 1 90 ? 15.406 -16.656 -5.758 1 87.69 90 LEU A N 1
ATOM 661 C CA . LEU A 1 90 ? 15.383 -16.516 -4.309 1 87.69 90 LEU A CA 1
ATOM 662 C C . LEU A 1 90 ? 15.359 -17.875 -3.623 1 87.69 90 LEU A C 1
ATOM 664 O O . LEU A 1 90 ? 15.062 -17.969 -2.432 1 87.69 90 LEU A O 1
ATOM 668 N N . GLU A 1 91 ? 15.633 -18.875 -4.387 1 89.69 91 GLU A N 1
ATOM 669 C CA . GLU A 1 91 ? 15.664 -20.203 -3.791 1 89.69 91 GLU A CA 1
ATOM 670 C C . GLU A 1 91 ? 16.672 -20.281 -2.648 1 89.69 91 GLU A C 1
ATOM 672 O O . GLU A 1 91 ? 17.797 -19.781 -2.775 1 89.69 91 GLU A O 1
ATOM 677 N N . GLY A 1 92 ? 16.266 -20.844 -1.5 1 90.56 92 GLY A N 1
ATOM 678 C CA . GLY A 1 92 ? 17.125 -20.953 -0.336 1 90.56 92 GLY A CA 1
ATOM 679 C C . GLY A 1 92 ? 17.094 -19.734 0.561 1 90.56 92 GLY A C 1
ATOM 680 O O . GLY A 1 92 ? 17.656 -19.75 1.655 1 90.56 92 GLY A O 1
ATOM 681 N N . ILE A 1 93 ? 16.516 -18.703 0.063 1 87 93 ILE A N 1
ATOM 682 C CA . ILE A 1 93 ? 16.359 -17.469 0.833 1 87 93 ILE A CA 1
ATOM 683 C C . ILE A 1 93 ? 15.016 -17.484 1.554 1 87 93 ILE A C 1
ATOM 685 O O . ILE A 1 93 ? 13.984 -17.766 0.95 1 87 93 ILE A O 1
ATOM 689 N N . LYS A 1 94 ? 15.078 -17.172 2.859 1 93.31 94 LYS A N 1
ATOM 690 C CA . LYS A 1 94 ? 13.836 -17.094 3.623 1 93.31 94 LYS A CA 1
ATOM 691 C C . LYS A 1 94 ? 13.297 -15.664 3.639 1 93.31 94 LYS A C 1
ATOM 693 O O . LYS A 1 94 ? 13.742 -14.836 4.438 1 93.31 94 LYS A O 1
ATOM 698 N N . VAL A 1 95 ? 12.328 -15.391 2.836 1 91.19 95 VAL A N 1
ATOM 699 C CA . VAL A 1 95 ? 11.727 -14.062 2.725 1 91.19 95 VAL A CA 1
ATOM 700 C C . VAL A 1 95 ? 10.82 -13.805 3.93 1 91.19 95 VAL A C 1
ATOM 702 O O . VAL A 1 95 ? 10.047 -14.672 4.332 1 91.19 95 VAL A O 1
ATOM 705 N N . LYS A 1 96 ? 10.906 -12.609 4.488 1 89.81 96 LYS A N 1
ATOM 706 C CA . LYS A 1 96 ? 10.125 -12.227 5.664 1 89.81 96 LYS A CA 1
ATOM 707 C C . LYS A 1 96 ? 9.016 -11.25 5.297 1 89.81 96 LYS A C 1
ATOM 709 O O . LYS A 1 96 ? 7.949 -11.25 5.918 1 89.81 96 LYS A O 1
ATOM 714 N N . ASN A 1 97 ? 9.281 -10.422 4.375 1 90.25 97 ASN A N 1
ATOM 715 C CA . ASN A 1 97 ? 8.312 -9.422 3.93 1 90.25 97 ASN A CA 1
ATOM 716 C C . ASN A 1 97 ? 8.398 -9.188 2.426 1 90.25 97 ASN A C 1
ATOM 718 O O . ASN A 1 97 ? 9.453 -9.406 1.819 1 90.25 97 ASN A O 1
ATOM 722 N N . ALA A 1 98 ? 7.27 -8.773 1.862 1 92.31 98 ALA A N 1
ATOM 723 C CA . ALA A 1 98 ? 7.203 -8.477 0.435 1 92.31 98 ALA A CA 1
ATOM 724 C C . ALA A 1 98 ? 6.277 -7.289 0.167 1 92.31 98 ALA A C 1
ATOM 726 O O . ALA A 1 98 ? 5.363 -7.02 0.947 1 92.31 98 ALA A O 1
ATOM 727 N N . ALA A 1 99 ? 6.543 -6.594 -0.828 1 91.5 99 ALA A N 1
ATOM 728 C CA . ALA A 1 99 ? 5.711 -5.5 -1.324 1 91.5 99 ALA A CA 1
ATOM 729 C C . ALA A 1 99 ? 5.672 -5.488 -2.85 1 91.5 99 ALA A C 1
ATOM 731 O O . ALA A 1 99 ? 6.625 -5.922 -3.504 1 91.5 99 ALA A O 1
ATOM 732 N N . ALA A 1 100 ? 4.562 -5.074 -3.344 1 92.12 100 ALA A N 1
ATOM 733 C CA . ALA A 1 100 ? 4.375 -4.957 -4.789 1 92.12 100 ALA A CA 1
ATOM 734 C C . ALA A 1 100 ? 3.885 -3.564 -5.168 1 92.12 100 ALA A C 1
ATOM 736 O O . ALA A 1 100 ? 2.887 -3.082 -4.625 1 92.12 100 ALA A O 1
ATOM 737 N N . GLY A 1 101 ? 4.605 -2.926 -6.078 1 85.12 101 GLY A N 1
ATOM 738 C CA . GLY A 1 101 ? 4.242 -1.599 -6.547 1 85.12 101 GLY A CA 1
ATOM 739 C C . GLY A 1 101 ? 3.645 -1.603 -7.941 1 85.12 101 GLY A C 1
ATOM 740 O O . GLY A 1 101 ? 3.078 -2.607 -8.375 1 85.12 101 GLY A O 1
ATOM 741 N N . LEU A 1 102 ? 3.703 -0.488 -8.562 1 78.25 102 LEU A N 1
ATOM 742 C CA . LEU A 1 102 ? 3.127 -0.361 -9.898 1 78.25 102 LEU A CA 1
ATOM 743 C C . LEU A 1 102 ? 3.926 -1.174 -10.906 1 78.25 102 LEU A C 1
ATOM 745 O O . LEU A 1 102 ? 3.352 -1.95 -11.68 1 78.25 102 LEU A O 1
ATOM 749 N N . LEU A 1 103 ? 5.242 -1.046 -10.867 1 77.06 103 LEU A N 1
ATOM 750 C CA . LEU A 1 103 ? 6.062 -1.666 -11.898 1 77.06 103 LEU A CA 1
ATOM 751 C C . LEU A 1 103 ? 7.195 -2.479 -11.281 1 77.06 103 LEU A C 1
ATOM 753 O O . LEU A 1 103 ? 8.172 -2.801 -11.953 1 77.06 103 LEU A O 1
ATOM 757 N N . HIS A 1 104 ? 7.059 -2.773 -9.984 1 82 104 HIS A N 1
ATOM 758 C CA . HIS A 1 104 ? 8.148 -3.451 -9.289 1 82 104 HIS A CA 1
ATOM 759 C C . HIS A 1 104 ? 7.625 -4.242 -8.094 1 82 104 HIS A C 1
ATOM 761 O O . HIS A 1 104 ? 6.48 -4.062 -7.676 1 82 104 HIS A O 1
ATOM 767 N N . SER A 1 105 ? 8.453 -5.129 -7.652 1 87.75 105 SER A N 1
ATOM 768 C CA . SER A 1 105 ? 8.258 -5.914 -6.438 1 87.75 105 SER A CA 1
ATOM 769 C C . SER A 1 105 ? 9.508 -5.91 -5.57 1 87.75 105 SER A C 1
ATOM 771 O O . SER A 1 105 ? 10.617 -5.684 -6.066 1 87.75 105 SER A O 1
ATOM 773 N N . ALA A 1 106 ? 9.297 -6.148 -4.316 1 86.19 106 ALA A N 1
ATOM 774 C CA . ALA A 1 106 ? 10.43 -6.191 -3.396 1 86.19 106 ALA A CA 1
ATOM 775 C C . ALA A 1 106 ? 10.211 -7.234 -2.303 1 86.19 106 ALA A C 1
ATOM 777 O O . ALA A 1 106 ? 9.078 -7.465 -1.877 1 86.19 106 ALA A O 1
ATOM 778 N N . CYS A 1 107 ? 11.336 -7.855 -1.929 1 86.62 107 CYS A N 1
ATOM 779 C CA . CYS A 1 107 ? 11.352 -8.789 -0.812 1 86.62 107 CYS A CA 1
ATOM 780 C C . CYS A 1 107 ? 12.477 -8.461 0.159 1 86.62 107 CYS A C 1
ATOM 782 O O . CYS A 1 107 ? 13.523 -7.945 -0.247 1 86.62 107 CYS A O 1
ATOM 784 N N . ILE A 1 108 ? 12.211 -8.75 1.377 1 83.81 108 ILE A N 1
ATOM 785 C CA . ILE A 1 108 ? 13.25 -8.688 2.398 1 83.81 108 ILE A CA 1
ATOM 786 C C . ILE A 1 108 ? 13.367 -10.039 3.098 1 83.81 108 ILE A C 1
ATOM 788 O O . ILE A 1 108 ? 12.359 -10.648 3.449 1 83.81 108 ILE A O 1
ATOM 792 N N . ASP A 1 109 ? 14.57 -10.484 3.189 1 84.94 109 ASP A N 1
ATOM 793 C CA . ASP A 1 109 ? 14.734 -11.789 3.828 1 84.94 109 ASP A CA 1
ATOM 794 C C . ASP A 1 109 ? 14.977 -11.641 5.328 1 84.94 109 ASP A C 1
ATOM 796 O O . ASP A 1 109 ? 14.961 -10.523 5.855 1 84.94 109 ASP A O 1
ATOM 800 N N . GLU A 1 110 ? 15.164 -12.75 6.023 1 81.06 110 GLU A N 1
ATOM 801 C CA . GLU A 1 110 ? 15.258 -12.797 7.48 1 81.06 110 GLU A CA 1
ATOM 802 C C . GLU A 1 110 ? 16.547 -12.133 7.969 1 81.06 110 GLU A C 1
ATOM 804 O O . GLU A 1 110 ? 16.656 -11.773 9.141 1 81.06 110 GLU A O 1
ATOM 809 N N . ASN A 1 111 ? 17.453 -11.961 7.047 1 74.62 111 ASN A N 1
ATOM 810 C CA . ASN A 1 111 ? 18.719 -11.344 7.422 1 74.62 111 ASN A CA 1
ATOM 811 C C . ASN A 1 111 ? 18.75 -9.859 7.07 1 74.62 111 ASN A C 1
ATOM 813 O O . ASN A 1 111 ? 19.75 -9.188 7.277 1 74.62 111 ASN A O 1
ATOM 817 N N . GLY A 1 112 ? 17.688 -9.438 6.461 1 73.69 112 GLY A N 1
ATOM 818 C CA . GLY A 1 112 ? 17.594 -8.023 6.148 1 73.69 112 GLY A CA 1
ATOM 819 C C . GLY A 1 112 ? 18.031 -7.691 4.734 1 73.69 112 GLY A C 1
ATOM 820 O O . GLY A 1 112 ? 18.031 -6.527 4.336 1 73.69 112 GLY A O 1
ATOM 821 N N . SER A 1 113 ? 18.391 -8.688 3.967 1 76.5 113 SER A N 1
ATOM 822 C CA . SER A 1 113 ? 18.719 -8.461 2.564 1 76.5 113 SER A CA 1
ATOM 823 C C . SER A 1 113 ? 17.469 -8.125 1.753 1 76.5 113 SER A C 1
ATOM 825 O O . SER A 1 113 ? 16.422 -8.734 1.938 1 76.5 113 SER A O 1
ATOM 827 N N . VAL A 1 114 ? 17.625 -7.09 0.921 1 78.06 114 VAL A N 1
ATOM 828 C CA . VAL A 1 114 ? 16.516 -6.633 0.105 1 78.06 114 VAL A CA 1
ATOM 829 C C . VAL A 1 114 ? 16.703 -7.082 -1.341 1 78.06 114 VAL A C 1
ATOM 831 O O . VAL A 1 114 ? 17.812 -6.98 -1.884 1 78.06 114 VAL A O 1
ATOM 834 N N . PHE A 1 115 ? 15.633 -7.602 -1.854 1 80.94 115 PHE A N 1
ATOM 835 C CA . PHE A 1 115 ? 15.594 -8.016 -3.252 1 80.94 115 PHE A CA 1
ATOM 836 C C . PHE A 1 115 ? 14.516 -7.262 -4.016 1 80.94 115 PHE A C 1
ATOM 838 O O . PHE A 1 115 ? 13.367 -7.184 -3.57 1 80.94 115 PHE A O 1
ATOM 845 N N . VAL A 1 116 ? 14.875 -6.742 -5.133 1 79.62 116 VAL A N 1
ATOM 846 C CA . VAL A 1 116 ? 13.93 -5.949 -5.91 1 79.62 116 VAL A CA 1
ATOM 847 C C . VAL A 1 116 ? 13.859 -6.488 -7.34 1 79.62 116 VAL A C 1
ATOM 849 O O . VAL A 1 116 ? 14.875 -6.875 -7.914 1 79.62 116 VAL A O 1
ATOM 852 N N . PHE A 1 117 ? 12.609 -6.496 -7.801 1 80.81 117 PHE A N 1
ATOM 853 C CA . PHE A 1 117 ? 12.336 -6.922 -9.172 1 80.81 117 PHE A CA 1
ATOM 854 C C . PHE A 1 117 ? 11.555 -5.855 -9.922 1 80.81 117 PHE A C 1
ATOM 856 O O . PHE A 1 117 ? 10.648 -5.234 -9.367 1 80.81 117 PHE A O 1
ATOM 863 N N . GLY A 1 118 ? 11.797 -5.777 -11.289 1 76 118 GLY A N 1
ATOM 864 C CA . GLY A 1 118 ? 10.992 -4.875 -12.102 1 76 118 GLY A CA 1
ATOM 865 C C . GLY A 1 118 ? 11.789 -3.715 -12.664 1 76 118 GLY A C 1
ATOM 866 O O . GLY A 1 118 ? 13.008 -3.805 -12.812 1 76 118 GLY A O 1
ATOM 867 N N . GLU A 1 119 ? 10.992 -2.762 -13.281 1 61.41 119 GLU A N 1
ATOM 868 C CA . GLU A 1 119 ? 11.57 -1.61 -13.961 1 61.41 119 GLU A CA 1
ATOM 869 C C . GLU A 1 119 ? 12.453 -0.799 -13.016 1 61.41 119 GLU A C 1
ATOM 871 O O . GLU A 1 119 ? 12.023 -0.42 -11.93 1 61.41 119 GLU A O 1
ATOM 876 N N . SER A 1 120 ? 13.727 -1.139 -13.062 1 52 120 SER A N 1
ATOM 877 C CA . SER A 1 120 ? 14.781 -0.274 -12.531 1 52 120 SER A CA 1
ATOM 878 C C . SER A 1 120 ? 15.211 0.767 -13.562 1 52 120 SER A C 1
ATOM 880 O O . SER A 1 120 ? 14.984 0.589 -14.758 1 52 120 SER A O 1
ATOM 882 N N . ALA A 1 121 ? 15.883 1.856 -12.891 1 41.28 121 ALA A N 1
ATOM 883 C CA . ALA A 1 121 ? 16.531 3.113 -13.25 1 41.28 121 ALA A CA 1
ATOM 884 C C . ALA A 1 121 ? 17.453 2.924 -14.453 1 41.28 121 ALA A C 1
ATOM 886 O O . ALA A 1 121 ? 17.875 3.9 -15.078 1 41.28 121 ALA A O 1
ATOM 887 N N . VAL A 1 122 ? 18.188 1.871 -14.492 1 38.78 122 VAL A N 1
ATOM 888 C CA . VAL A 1 122 ? 19.469 1.98 -15.164 1 38.78 122 VAL A CA 1
ATOM 889 C C . VAL A 1 122 ? 19.25 2.072 -16.672 1 38.78 122 VAL A C 1
ATOM 891 O O . VAL A 1 122 ? 20.203 2.303 -17.438 1 38.78 122 VAL A O 1
ATOM 894 N N . ASP A 1 123 ? 18.109 1.657 -17.109 1 38.31 123 ASP A N 1
ATOM 895 C CA . ASP A 1 123 ? 18.391 1.452 -18.531 1 38.31 123 ASP A CA 1
ATOM 896 C C . ASP A 1 123 ? 18.797 2.76 -19.203 1 38.31 123 ASP A C 1
ATOM 898 O O . ASP A 1 123 ? 19.094 2.781 -20.406 1 38.31 123 ASP A O 1
ATOM 902 N N . LYS A 1 124 ? 18.141 3.926 -18.703 1 37.31 124 LYS A N 1
ATOM 903 C CA . LYS A 1 124 ? 18.422 4.949 -19.703 1 37.31 124 LYS A CA 1
ATOM 904 C C . LYS A 1 124 ? 19.906 5.336 -19.688 1 37.31 124 LYS A C 1
ATOM 906 O O . LYS A 1 124 ? 20.297 6.34 -20.297 1 37.31 124 LYS A O 1
ATOM 911 N N . VAL A 1 125 ? 20.656 5.117 -18.75 1 31.53 125 VAL A N 1
ATOM 912 C CA . VAL A 1 125 ? 21.891 5.844 -19 1 31.53 125 VAL A CA 1
ATOM 913 C C . VAL A 1 125 ? 22.5 5.398 -20.328 1 31.53 125 VAL A C 1
ATOM 915 O O . VAL A 1 125 ? 22.844 6.234 -21.172 1 31.53 125 VAL A O 1
ATOM 918 N N . GLY A 1 126 ? 23.766 4.68 -20.438 1 30.84 126 GLY A N 1
ATOM 919 C CA . GLY A 1 126 ? 24.703 4.676 -21.531 1 30.84 126 GLY A CA 1
ATOM 920 C C . GLY A 1 126 ? 24.156 4.039 -22.797 1 30.84 126 GLY A C 1
ATOM 921 O O . GLY A 1 126 ? 23.203 3.252 -22.734 1 30.84 126 GLY A O 1
ATOM 922 N N . PHE A 1 127 ? 24.344 4.637 -24.156 1 30.72 127 PHE A N 1
ATOM 923 C CA . PHE A 1 127 ? 24.297 4.223 -25.547 1 30.72 127 PHE A CA 1
ATOM 924 C C . PHE A 1 127 ? 24.438 2.707 -25.672 1 30.72 127 PHE A C 1
ATOM 926 O O . PHE A 1 127 ? 24.188 2.139 -26.734 1 30.72 127 PHE A O 1
ATOM 933 N N . GLY A 1 128 ? 25.516 2.066 -25.219 1 29.73 128 GLY A N 1
ATOM 934 C CA . GLY A 1 128 ? 25.703 0.813 -25.938 1 29.73 128 GLY A CA 1
ATOM 935 C C . GLY A 1 128 ? 24.5 -0.111 -25.828 1 29.73 128 GLY A C 1
ATOM 936 O O . GLY A 1 128 ? 23.484 0.255 -25.25 1 29.73 128 GLY A O 1
ATOM 937 N N . LYS A 1 129 ? 24.688 -1.486 -25.984 1 33.59 129 LYS A N 1
ATOM 938 C CA . LYS A 1 129 ? 23.734 -2.58 -26.141 1 33.59 129 LYS A CA 1
ATOM 939 C C . LYS A 1 129 ? 22.734 -2.596 -24.984 1 33.59 129 LYS A C 1
ATOM 941 O O . LYS A 1 129 ? 23.125 -2.631 -23.812 1 33.59 129 LYS A O 1
ATOM 946 N N . VAL A 1 130 ? 21.609 -1.846 -25.141 1 35.47 130 VAL A N 1
ATOM 947 C CA . VAL A 1 130 ? 20.359 -2.098 -24.422 1 35.47 130 VAL A CA 1
ATOM 948 C C . VAL A 1 130 ? 20.25 -3.58 -24.062 1 35.47 130 VAL A C 1
ATOM 950 O O . VAL A 1 130 ? 19.922 -4.402 -24.922 1 35.47 130 VAL A O 1
ATOM 953 N N . ASN A 1 131 ? 21.312 -4.238 -23.719 1 32.62 131 ASN A N 1
ATOM 954 C CA . ASN A 1 131 ? 20.891 -5.59 -23.375 1 32.62 131 ASN A CA 1
ATOM 955 C C . ASN A 1 131 ? 19.672 -5.578 -22.438 1 32.62 131 ASN A C 1
ATOM 957 O O . ASN A 1 131 ? 19.656 -4.832 -21.469 1 32.62 131 ASN A O 1
ATOM 961 N N . ASN A 1 132 ? 18.438 -5.598 -23.078 1 34.03 132 ASN A N 1
ATOM 962 C CA . ASN A 1 132 ? 17.141 -5.93 -22.484 1 34.03 132 ASN A CA 1
ATOM 963 C C . ASN A 1 132 ? 17.328 -6.707 -21.172 1 34.03 132 ASN A C 1
ATOM 965 O O . ASN A 1 132 ? 17.078 -7.914 -21.141 1 34.03 132 ASN A O 1
ATOM 969 N N . ALA A 1 133 ? 18.562 -6.762 -20.75 1 32.81 133 ALA A N 1
ATOM 970 C CA . ALA A 1 133 ? 18.719 -7.555 -19.531 1 32.81 133 ALA A CA 1
ATOM 971 C C . ALA A 1 133 ? 17.656 -7.184 -18.5 1 32.81 133 ALA A C 1
ATOM 973 O O . ALA A 1 133 ? 17.469 -6.004 -18.203 1 32.81 133 ALA A O 1
ATOM 974 N N . THR A 1 134 ? 16.438 -7.828 -18.578 1 35.62 134 THR A N 1
ATOM 975 C CA . THR A 1 134 ? 15.578 -7.98 -17.406 1 35.62 134 THR A CA 1
ATOM 976 C C . THR A 1 134 ? 16.344 -7.676 -16.125 1 35.62 134 THR A C 1
ATOM 978 O O . THR A 1 134 ? 17.344 -8.312 -15.828 1 35.62 134 THR A O 1
ATOM 981 N N . ALA A 1 135 ? 16.719 -6.477 -15.977 1 36.09 135 ALA A N 1
ATOM 982 C CA . ALA A 1 135 ? 17.469 -6.027 -14.812 1 36.09 135 ALA A CA 1
ATOM 983 C C . ALA A 1 135 ? 17.188 -6.918 -13.602 1 36.09 135 ALA A C 1
ATOM 985 O O . ALA A 1 135 ? 16.031 -7.086 -13.211 1 36.09 135 ALA A O 1
ATOM 986 N N . GLN A 1 136 ? 17.953 -7.938 -13.492 1 37.47 136 GLN A N 1
ATOM 987 C CA . GLN A 1 136 ? 18.062 -8.812 -12.328 1 37.47 136 GLN A CA 1
ATOM 988 C C . GLN A 1 136 ? 17.844 -8.039 -11.031 1 37.47 136 GLN A C 1
ATOM 990 O O . GLN A 1 136 ? 17.969 -6.812 -11.008 1 37.47 136 GLN A O 1
ATOM 995 N N . PHE A 1 137 ? 17.922 -8.883 -9.953 1 45.94 137 PHE A N 1
ATOM 996 C CA . PHE A 1 137 ? 17.984 -8.953 -8.5 1 45.94 137 PHE A CA 1
ATOM 997 C C . PHE A 1 137 ? 18.984 -7.949 -7.949 1 45.94 137 PHE A C 1
ATOM 999 O O . PHE A 1 137 ? 20.125 -7.891 -8.406 1 45.94 137 PHE A O 1
ATOM 1006 N N . MET A 1 138 ? 18.734 -6.707 -8.094 1 46.16 138 MET A N 1
ATOM 1007 C CA . MET A 1 138 ? 19.797 -6.105 -7.297 1 46.16 138 MET A CA 1
ATOM 1008 C C . MET A 1 138 ? 19.641 -6.445 -5.82 1 46.16 138 MET A C 1
ATOM 1010 O O . MET A 1 138 ? 18.594 -6.168 -5.23 1 46.16 138 MET A O 1
ATOM 1014 N N . ILE A 1 139 ? 20.203 -7.648 -5.355 1 46.19 139 ILE A N 1
ATOM 1015 C CA . ILE A 1 139 ? 20.359 -7.996 -3.945 1 46.19 139 ILE A CA 1
ATOM 1016 C C . ILE A 1 139 ? 21.234 -6.949 -3.258 1 46.19 139 ILE A C 1
ATOM 1018 O O . ILE A 1 139 ? 22.391 -6.758 -3.631 1 46.19 139 ILE A O 1
ATOM 1022 N N . SER A 1 140 ? 20.812 -5.75 -3.066 1 45.5 140 SER A N 1
ATOM 1023 C CA . SER A 1 140 ? 21.781 -5.121 -2.176 1 45.5 140 SER A CA 1
ATOM 1024 C C . SER A 1 140 ? 21.656 -5.652 -0.753 1 45.5 140 SER A C 1
ATOM 1026 O O . SER A 1 140 ? 20.547 -5.691 -0.197 1 45.5 140 SER A O 1
ATOM 1028 N N . GLU A 1 141 ? 22.594 -6.641 -0.477 1 44.12 141 GLU A N 1
ATOM 1029 C CA . GLU A 1 141 ? 22.75 -6.945 0.942 1 44.12 141 GLU A CA 1
ATOM 1030 C C . GLU A 1 141 ? 22.75 -5.672 1.783 1 44.12 141 GLU A C 1
ATOM 1032 O O . GLU A 1 141 ? 23.5 -4.734 1.489 1 44.12 141 GLU A O 1
ATOM 1037 N N . LEU A 1 142 ? 21.562 -5.352 2.168 1 45.16 142 LEU A N 1
ATOM 1038 C CA . LEU A 1 142 ? 21.656 -4.309 3.182 1 45.16 142 LEU A CA 1
ATOM 1039 C C . LEU A 1 142 ? 22.766 -4.617 4.184 1 45.16 142 LEU A C 1
ATOM 1041 O O . LEU A 1 142 ? 23.047 -5.785 4.465 1 45.16 142 LEU A O 1
ATOM 1045 N N . PRO A 1 143 ? 23.75 -3.713 4.352 1 38.12 143 PRO A N 1
ATOM 1046 C CA . PRO A 1 143 ? 24.812 -3.975 5.324 1 38.12 143 PRO A CA 1
ATOM 1047 C C . PRO A 1 143 ? 24.281 -4.527 6.645 1 38.12 143 PRO A C 1
ATOM 1049 O O . PRO A 1 143 ? 23.328 -3.979 7.215 1 38.12 143 PRO A O 1
ATOM 1052 N N . TYR A 1 144 ? 24.078 -5.789 6.66 1 38.28 144 TYR A N 1
ATOM 1053 C CA . TYR A 1 144 ? 23.812 -6.438 7.938 1 38.28 144 TYR A CA 1
ATOM 1054 C C . TYR A 1 144 ? 24.969 -6.242 8.906 1 38.28 144 TYR A C 1
ATOM 1056 O O . TYR A 1 144 ? 26.125 -6.5 8.555 1 38.28 144 TYR A O 1
ATOM 1064 N N . SER A 1 145 ? 24.938 -5.227 9.727 1 34.69 145 SER A N 1
ATOM 1065 C CA . SER A 1 145 ? 25.906 -5.371 10.805 1 34.69 145 SER A CA 1
ATOM 1066 C C . SER A 1 145 ? 25.656 -6.645 11.609 1 34.69 145 SER A C 1
ATOM 1068 O O . SER A 1 145 ? 24.531 -6.898 12.047 1 34.69 145 SER A O 1
ATOM 1070 N N . GLU A 1 146 ? 26.312 -7.672 11.398 1 34.75 146 GLU A N 1
ATOM 1071 C CA . GLU A 1 146 ? 26.344 -8.945 12.117 1 34.75 146 GLU A CA 1
ATOM 1072 C C . GLU A 1 146 ? 26.109 -8.734 13.617 1 34.75 146 GLU A C 1
ATOM 1074 O O . GLU A 1 146 ? 25.516 -9.578 14.281 1 34.75 146 GLU A O 1
ATOM 1079 N N . GLU A 1 147 ? 26.766 -7.785 14.227 1 32.94 147 GLU A N 1
ATOM 1080 C CA . GLU A 1 147 ? 26.906 -7.793 15.68 1 32.94 147 GLU A CA 1
ATOM 1081 C C . GLU A 1 147 ? 25.547 -7.711 16.375 1 32.94 147 GLU A C 1
ATOM 1083 O O . GLU A 1 147 ? 25.359 -8.289 17.438 1 32.94 147 GLU A O 1
ATOM 1088 N N . MET A 1 148 ? 24.75 -6.832 16.047 1 32.84 148 MET A N 1
ATOM 1089 C CA . MET A 1 148 ? 23.672 -6.508 16.984 1 32.84 148 MET A CA 1
ATOM 1090 C C . MET A 1 148 ? 22.516 -7.5 16.844 1 32.84 148 MET A C 1
ATOM 1092 O O . MET A 1 148 ? 21.438 -7.27 17.375 1 32.84 148 MET A O 1
ATOM 1096 N N . TYR A 1 149 ? 22.719 -8.555 16.156 1 37 149 TYR A N 1
ATOM 1097 C CA . TYR A 1 149 ? 21.641 -9.5 15.836 1 37 149 TYR A CA 1
ATOM 1098 C C . TYR A 1 149 ? 20.984 -10.031 17.094 1 37 149 TYR A C 1
ATOM 1100 O O . TYR A 1 149 ? 20.047 -10.836 17.016 1 37 149 TYR A O 1
ATOM 1108 N N . LEU A 1 150 ? 21.75 -10.242 18.109 1 34.69 150 LEU A N 1
ATOM 1109 C CA . LEU A 1 150 ? 21.281 -11.234 19.062 1 34.69 150 LEU A CA 1
ATOM 1110 C C . LEU A 1 150 ? 19.891 -10.875 19.578 1 34.69 150 LEU A C 1
ATOM 1112 O O . LEU A 1 150 ? 19.156 -11.75 20.031 1 34.69 150 LEU A O 1
ATOM 1116 N N . ILE A 1 151 ? 19.688 -9.695 20.234 1 35.09 151 ILE A N 1
ATOM 1117 C CA . ILE A 1 151 ? 18.641 -9.617 21.25 1 35.09 151 ILE A CA 1
ATOM 1118 C C . ILE A 1 151 ? 17.328 -9.195 20.609 1 35.09 151 ILE A C 1
ATOM 1120 O O . ILE A 1 151 ? 16.25 -9.484 21.125 1 35.09 151 ILE A O 1
ATOM 1124 N N . TYR A 1 152 ? 17.266 -8.203 19.656 1 41.72 152 TYR A N 1
ATOM 1125 C CA . TYR A 1 152 ? 15.953 -7.66 19.344 1 41.72 152 TYR A CA 1
ATOM 1126 C C . TYR A 1 152 ? 15.461 -8.18 18 1 41.72 152 TYR A C 1
ATOM 1128 O O . TYR A 1 152 ? 16.266 -8.445 17.094 1 41.72 152 TYR A O 1
ATOM 1136 N N . PRO A 1 153 ? 14.273 -8.758 17.969 1 49.16 153 PRO A N 1
ATOM 1137 C CA . PRO A 1 153 ? 13.656 -9.188 16.719 1 49.16 153 PRO A CA 1
ATOM 1138 C C . PRO A 1 153 ? 13.859 -8.188 15.586 1 49.16 153 PRO A C 1
ATOM 1140 O O . PRO A 1 153 ? 13.727 -6.977 15.797 1 49.16 153 PRO A O 1
ATOM 1143 N N . LYS A 1 154 ? 14.703 -8.562 14.578 1 61.22 154 LYS A N 1
ATOM 1144 C CA . LYS A 1 154 ? 14.977 -7.785 13.375 1 61.22 154 LYS A CA 1
ATOM 1145 C C . LYS A 1 154 ? 13.68 -7.359 12.695 1 61.22 154 LYS A C 1
ATOM 1147 O O . LYS A 1 154 ? 12.805 -8.188 12.438 1 61.22 154 LYS A O 1
ATOM 1152 N N . GLU A 1 155 ? 13.258 -6.055 12.875 1 72.31 155 GLU A N 1
ATOM 1153 C CA . GLU A 1 155 ? 12.062 -5.574 12.188 1 72.31 155 GLU A CA 1
ATOM 1154 C C . GLU A 1 155 ? 12.375 -5.145 10.758 1 72.31 155 GLU A C 1
ATOM 1156 O O . GLU A 1 155 ? 13.297 -4.352 10.531 1 72.31 155 GLU A O 1
ATOM 1161 N N . PHE A 1 156 ? 11.875 -5.895 9.781 1 81.19 156 PHE A N 1
ATOM 1162 C CA . PHE A 1 156 ? 11.984 -5.559 8.367 1 81.19 156 PHE A CA 1
ATOM 1163 C C . PHE A 1 156 ? 10.633 -5.121 7.812 1 81.19 156 PHE A C 1
ATOM 1165 O O . PHE A 1 156 ? 9.609 -5.738 8.102 1 81.19 156 PHE A O 1
ATOM 1172 N N . LYS A 1 157 ? 10.641 -3.992 7.156 1 87.81 157 LYS A N 1
ATOM 1173 C CA . LYS A 1 157 ? 9.461 -3.492 6.453 1 87.81 157 LYS A CA 1
ATOM 1174 C C . LYS A 1 157 ? 9.812 -3.035 5.039 1 87.81 157 LYS A C 1
ATOM 1176 O O . LYS A 1 157 ? 10.93 -2.568 4.793 1 87.81 157 LYS A O 1
ATOM 1181 N N . VAL A 1 158 ? 8.953 -3.229 4.148 1 87 158 VAL A N 1
ATOM 1182 C CA . VAL A 1 158 ? 9.133 -2.752 2.783 1 87 158 VAL A CA 1
ATOM 1183 C C . VAL A 1 158 ? 7.855 -2.066 2.301 1 87 158 VAL A C 1
ATOM 1185 O O . VAL A 1 158 ? 6.746 -2.498 2.629 1 87 158 VAL A O 1
ATOM 1188 N N . SER A 1 159 ? 7.953 -0.998 1.572 1 91.25 159 SER A N 1
ATOM 1189 C CA . SER A 1 159 ? 6.859 -0.243 0.968 1 91.25 159 SER A CA 1
ATOM 1190 C C . SER A 1 159 ? 7.207 0.188 -0.454 1 91.25 159 SER A C 1
ATOM 1192 O O . SER A 1 159 ? 8.328 0.62 -0.721 1 91.25 159 SER A O 1
ATOM 1194 N N . CYS A 1 160 ? 6.266 0.021 -1.312 1 87.62 160 CYS A N 1
ATOM 1195 C CA . CYS A 1 160 ? 6.473 0.412 -2.703 1 87.62 160 CYS A CA 1
ATOM 1196 C C . CYS A 1 160 ? 5.578 1.589 -3.076 1 87.62 160 CYS A C 1
ATOM 1198 O O . CYS A 1 160 ? 4.41 1.633 -2.689 1 87.62 160 CYS A O 1
ATOM 1200 N N . GLY A 1 161 ? 6.129 2.506 -3.762 1 87 161 GLY A N 1
ATOM 1201 C CA . GLY A 1 161 ? 5.367 3.559 -4.414 1 87 161 GLY A CA 1
ATOM 1202 C C . GLY A 1 161 ? 5.105 3.283 -5.883 1 87 161 GLY A C 1
ATOM 1203 O O . GLY A 1 161 ? 4.906 2.133 -6.281 1 87 161 GLY A O 1
ATOM 1204 N N . TRP A 1 162 ? 5.09 4.434 -6.625 1 79.81 162 TRP A N 1
ATOM 1205 C CA . TRP A 1 162 ? 4.867 4.262 -8.055 1 79.81 162 TRP A CA 1
ATOM 1206 C C . TRP A 1 162 ? 6.066 3.59 -8.719 1 79.81 162 TRP A C 1
ATOM 1208 O O . TRP A 1 162 ? 5.953 2.482 -9.242 1 79.81 162 TRP A O 1
ATOM 1218 N N . LYS A 1 163 ? 7.219 4.191 -8.586 1 79.25 163 LYS A N 1
ATOM 1219 C CA . LYS A 1 163 ? 8.43 3.648 -9.195 1 79.25 163 LYS A CA 1
ATOM 1220 C C . LYS A 1 163 ? 9.594 3.67 -8.219 1 79.25 163 LYS A C 1
ATOM 1222 O O . LYS A 1 163 ? 10.758 3.758 -8.625 1 79.25 163 LYS A O 1
ATOM 1227 N N . HIS A 1 164 ? 9.242 3.707 -6.926 1 86.31 164 HIS A N 1
ATOM 1228 C CA . HIS A 1 164 ? 10.281 3.689 -5.906 1 86.31 164 HIS A CA 1
ATOM 1229 C C . HIS A 1 164 ? 9.891 2.789 -4.738 1 86.31 164 HIS A C 1
ATOM 1231 O O . HIS A 1 164 ? 8.711 2.484 -4.551 1 86.31 164 HIS A O 1
ATOM 1237 N N . THR A 1 165 ? 10.891 2.371 -4.059 1 87.31 165 THR A N 1
ATOM 1238 C CA . THR A 1 165 ? 10.727 1.479 -2.918 1 87.31 165 THR A CA 1
ATOM 1239 C C . THR A 1 165 ? 11.484 2.004 -1.705 1 87.31 165 THR A C 1
ATOM 1241 O O . THR A 1 165 ? 12.555 2.605 -1.849 1 87.31 165 THR A O 1
ATOM 1244 N N . ALA A 1 166 ? 10.891 1.825 -0.589 1 92.19 166 ALA A N 1
ATOM 1245 C CA . ALA A 1 166 ? 11.547 2.104 0.687 1 92.19 166 ALA A CA 1
ATOM 1246 C C . ALA A 1 166 ? 11.484 0.892 1.612 1 92.19 166 ALA A C 1
ATOM 1248 O O . ALA A 1 166 ? 10.492 0.164 1.623 1 92.19 166 ALA A O 1
ATOM 1249 N N . ALA A 1 167 ? 12.586 0.665 2.346 1 88.44 167 ALA A N 1
ATOM 1250 C CA . ALA A 1 167 ? 12.633 -0.465 3.27 1 88.44 167 ALA A CA 1
ATOM 1251 C C . ALA A 1 167 ? 13.305 -0.068 4.582 1 88.44 167 ALA A C 1
ATOM 1253 O O . ALA A 1 167 ? 14.164 0.817 4.605 1 88.44 167 ALA A O 1
ATOM 1254 N N . ILE A 1 168 ? 12.82 -0.676 5.633 1 90.25 168 ILE A N 1
ATOM 1255 C CA . ILE A 1 168 ? 13.5 -0.601 6.918 1 90.25 168 ILE A CA 1
ATOM 1256 C C . ILE A 1 168 ? 14.25 -1.906 7.184 1 90.25 168 ILE A C 1
ATOM 1258 O O . ILE A 1 168 ? 13.664 -2.99 7.082 1 90.25 168 ILE A O 1
ATOM 1262 N N . SER A 1 169 ? 15.461 -1.811 7.391 1 83.12 169 SER A N 1
ATOM 1263 C CA . SER A 1 169 ? 16.281 -2.92 7.855 1 83.12 169 SER A CA 1
ATOM 1264 C C . SER A 1 169 ? 17.094 -2.529 9.086 1 83.12 169 SER A C 1
ATOM 1266 O O . SER A 1 169 ? 17.984 -1.677 9.008 1 83.12 169 SER A O 1
ATOM 1268 N N . GLU A 1 170 ? 16.672 -3.156 10.281 1 80.25 170 GLU A N 1
ATOM 1269 C CA . GLU A 1 170 ? 17.359 -2.922 11.547 1 80.25 170 GLU A CA 1
ATOM 1270 C C . GLU A 1 170 ? 17.359 -1.438 11.906 1 80.25 170 GLU A C 1
ATOM 1272 O O . GLU A 1 170 ? 18.406 -0.884 12.25 1 80.25 170 GLU A O 1
ATOM 1277 N N . GLY A 1 171 ? 16.328 -0.801 11.641 1 87.19 171 GLY A N 1
ATOM 1278 C CA . GLY A 1 171 ? 16.156 0.582 12.055 1 87.19 171 GLY A CA 1
ATOM 1279 C C . GLY A 1 171 ? 16.641 1.581 11.016 1 87.19 171 GLY A C 1
ATOM 1280 O O . GLY A 1 171 ? 16.422 2.785 11.164 1 87.19 171 GLY A O 1
ATOM 1281 N N . ASN A 1 172 ? 17.344 1.113 10.008 1 88.62 172 ASN A N 1
ATOM 1282 C CA . ASN A 1 172 ? 17.797 1.99 8.93 1 88.62 172 ASN A CA 1
ATOM 1283 C C . ASN A 1 172 ? 16.828 1.978 7.75 1 88.62 172 ASN A C 1
ATOM 1285 O O . ASN A 1 172 ? 16.203 0.958 7.477 1 88.62 172 ASN A O 1
ATOM 1289 N N . ILE A 1 173 ? 16.781 3.135 7.066 1 93 173 ILE A N 1
ATOM 1290 C CA . ILE A 1 173 ? 15.914 3.24 5.895 1 93 173 ILE A CA 1
ATOM 1291 C C . ILE A 1 173 ? 16.75 3.178 4.625 1 93 173 ILE A C 1
ATOM 1293 O O . ILE A 1 173 ? 17.797 3.83 4.531 1 93 173 ILE A O 1
ATOM 1297 N N . PHE A 1 174 ? 16.297 2.406 3.756 1 89.19 174 PHE A N 1
ATOM 1298 C CA . PHE A 1 174 ? 16.875 2.33 2.416 1 89.19 174 PHE A CA 1
ATOM 1299 C C . PHE A 1 174 ? 15.82 2.664 1.362 1 89.19 174 PHE A C 1
ATOM 1301 O O . PHE A 1 174 ? 14.664 2.26 1.482 1 89.19 174 PHE A O 1
ATOM 1308 N N . THR A 1 175 ? 16.25 3.396 0.364 1 89.81 175 THR A N 1
ATOM 1309 C CA . THR A 1 175 ? 15.352 3.688 -0.752 1 89.81 175 THR A CA 1
ATOM 1310 C C . THR A 1 175 ? 16.047 3.43 -2.084 1 89.81 175 THR A C 1
ATOM 1312 O O . THR A 1 175 ? 17.281 3.504 -2.172 1 89.81 175 THR A O 1
ATOM 1315 N N . TRP A 1 176 ? 15.289 3.109 -3.1 1 83.75 176 TRP A N 1
ATOM 1316 C CA . TRP A 1 176 ? 15.797 2.945 -4.457 1 83.75 176 TRP A CA 1
ATOM 1317 C C . TRP A 1 176 ? 14.664 3.084 -5.477 1 83.75 176 TRP A C 1
ATOM 1319 O O . TRP A 1 176 ? 13.492 3.164 -5.105 1 83.75 176 TRP A O 1
ATOM 1329 N N . GLY A 1 177 ? 15.125 3.078 -6.688 1 81.44 177 GLY A N 1
ATOM 1330 C CA . GLY A 1 177 ? 14.188 3.248 -7.785 1 81.44 177 GLY A CA 1
ATOM 1331 C C . GLY A 1 177 ? 14.273 4.617 -8.438 1 81.44 177 GLY A C 1
ATOM 1332 O O . GLY A 1 177 ? 15.352 5.195 -8.531 1 81.44 177 GLY A O 1
ATOM 1333 N N . TRP A 1 178 ? 13.062 5.031 -8.891 1 81.75 178 TRP A N 1
ATOM 1334 C CA . TRP A 1 178 ? 12.969 6.312 -9.578 1 81.75 178 TRP A CA 1
ATOM 1335 C C . TRP A 1 178 ? 13.078 7.473 -8.594 1 81.75 178 TRP A C 1
ATOM 1337 O O . TRP A 1 178 ? 12.375 7.508 -7.582 1 81.75 178 TRP A O 1
ATOM 1347 N N . GLY A 1 179 ? 14.016 8.367 -8.852 1 83.31 179 GLY A N 1
ATOM 1348 C CA . GLY A 1 179 ? 14.234 9.516 -7.98 1 83.31 179 GLY A CA 1
ATOM 1349 C C . GLY A 1 179 ? 13.469 10.75 -8.414 1 83.31 179 GLY A C 1
ATOM 1350 O O . GLY A 1 179 ? 13.438 11.75 -7.695 1 83.31 179 GLY A O 1
ATOM 1351 N N . GLY A 1 180 ? 12.914 10.688 -9.523 1 77.44 180 GLY A N 1
ATOM 1352 C CA . GLY A 1 180 ? 12.07 11.789 -9.969 1 77.44 180 GLY A CA 1
ATOM 1353 C C . GLY A 1 180 ? 12.602 12.477 -11.219 1 77.44 180 GLY A C 1
ATOM 1354 O O . GLY A 1 180 ? 11.984 13.414 -11.727 1 77.44 180 GLY A O 1
ATOM 1355 N N . SER A 1 181 ? 13.969 12.188 -11.562 1 65.12 181 SER A N 1
ATOM 1356 C CA . SER A 1 181 ? 14.516 12.852 -12.742 1 65.12 181 SER A CA 1
ATOM 1357 C C . SER A 1 181 ? 13.625 12.641 -13.961 1 65.12 181 SER A C 1
ATOM 1359 O O . SER A 1 181 ? 12.969 11.602 -14.086 1 65.12 181 SER A O 1
ATOM 1361 N N . HIS A 1 182 ? 13.281 13.672 -14.688 1 53 182 HIS A N 1
ATOM 1362 C CA . HIS A 1 182 ? 12.508 13.688 -15.93 1 53 182 HIS A CA 1
ATOM 1363 C C . HIS A 1 182 ? 12.883 12.516 -16.828 1 53 182 HIS A C 1
ATOM 1365 O O . HIS A 1 182 ? 14.016 12.438 -17.312 1 53 182 HIS A O 1
ATOM 1371 N N . GLY A 1 183 ? 13.188 11.438 -16.75 1 42.28 183 GLY A N 1
ATOM 1372 C CA . GLY A 1 183 ? 13.328 10.641 -17.969 1 42.28 183 GLY A CA 1
ATOM 1373 C C . GLY A 1 183 ? 12.094 10.688 -18.859 1 42.28 183 GLY A C 1
ATOM 1374 O O . GLY A 1 183 ? 11.109 11.344 -18.531 1 42.28 183 GLY A O 1
ATOM 1375 N N . THR A 1 184 ? 12.109 9.852 -20.234 1 37.75 184 THR A N 1
ATOM 1376 C CA . THR A 1 184 ? 11.211 9.945 -21.391 1 37.75 184 THR A CA 1
ATOM 1377 C C . THR A 1 184 ? 9.758 9.898 -20.938 1 37.75 184 THR A C 1
ATOM 1379 O O . THR A 1 184 ? 8.844 9.977 -21.766 1 37.75 184 THR A O 1
ATOM 1382 N N . PHE A 1 185 ? 9.312 9.062 -20.266 1 35.47 185 PHE A N 1
ATOM 1383 C CA . PHE A 1 185 ? 7.859 8.977 -20.328 1 35.47 185 PHE A CA 1
ATOM 1384 C C . PHE A 1 185 ? 7.227 10.305 -19.938 1 35.47 185 PHE A C 1
ATOM 1386 O O . PHE A 1 185 ? 7.125 10.625 -18.75 1 35.47 185 PHE A O 1
ATOM 1393 N N . SER A 1 186 ? 7.5 11.508 -20.641 1 34.94 186 SER A N 1
ATOM 1394 C CA . SER A 1 186 ? 7.242 12.938 -20.641 1 34.94 186 SER A CA 1
ATOM 1395 C C . SER A 1 186 ? 5.785 13.242 -20.312 1 34.94 186 SER A C 1
ATOM 1397 O O . SER A 1 186 ? 5.445 14.359 -19.922 1 34.94 186 SER A O 1
ATOM 1399 N N . GLU A 1 187 ? 4.609 12.898 -20.969 1 34.31 187 GLU A N 1
ATOM 1400 C CA . GLU A 1 187 ? 4.047 14.117 -21.531 1 34.31 187 GLU A CA 1
ATOM 1401 C C . GLU A 1 187 ? 4.227 15.297 -20.578 1 34.31 187 GLU A C 1
ATOM 1403 O O . GLU A 1 187 ? 4.652 16.375 -21 1 34.31 187 GLU A O 1
ATOM 1408 N N . ASP A 1 188 ? 3.141 15.992 -19.875 1 38.5 188 ASP A N 1
ATOM 1409 C CA . ASP A 1 188 ? 3.314 17.188 -19.062 1 38.5 188 ASP A CA 1
ATOM 1410 C C . ASP A 1 188 ? 4.316 16.938 -17.938 1 38.5 188 ASP A C 1
ATOM 1412 O O . ASP A 1 188 ? 4.59 15.797 -17.578 1 38.5 188 ASP A O 1
ATOM 1416 N N . GLY A 1 189 ? 5.23 18 -17.344 1 40.22 189 GLY A N 1
ATOM 1417 C CA . GLY A 1 189 ? 6.273 18.469 -16.453 1 40.22 189 GLY A CA 1
ATOM 1418 C C . GLY A 1 189 ? 6.262 17.75 -15.102 1 40.22 189 GLY A C 1
ATOM 1419 O O . GLY A 1 189 ? 6.969 18.156 -14.18 1 40.22 189 GLY A O 1
ATOM 1420 N N . HIS A 1 190 ? 5.168 17.406 -14.602 1 42.03 190 HIS A N 1
ATOM 1421 C CA . HIS A 1 190 ? 5.352 17.359 -13.156 1 42.03 190 HIS A CA 1
ATOM 1422 C C . HIS A 1 190 ? 6.258 16.203 -12.742 1 42.03 190 HIS A C 1
ATOM 1424 O O . HIS A 1 190 ? 5.875 15.039 -12.875 1 42.03 190 HIS A O 1
ATOM 1430 N N . SER A 1 191 ? 7.586 16.312 -13.172 1 46.91 191 SER A N 1
ATOM 1431 C CA . SER A 1 191 ? 8.648 15.508 -12.57 1 46.91 191 SER A CA 1
ATOM 1432 C C . SER A 1 191 ? 8.406 15.281 -11.086 1 46.91 191 SER A C 1
ATOM 1434 O O . SER A 1 191 ? 8.047 16.219 -10.359 1 46.91 191 SER A O 1
ATOM 1436 N N . SER A 1 192 ? 7.984 14.133 -10.578 1 54.62 192 SER A N 1
ATOM 1437 C CA . SER A 1 192 ? 7.797 13.617 -9.227 1 54.62 192 SER A CA 1
ATOM 1438 C C . SER A 1 192 ? 9.094 13.695 -8.422 1 54.62 192 SER A C 1
ATOM 1440 O O . SER A 1 192 ? 10.133 13.195 -8.859 1 54.62 192 SER A O 1
ATOM 1442 N N . GLY A 1 193 ? 9.766 14.711 -7.766 1 67.5 193 GLY A N 1
ATOM 1443 C CA . GLY A 1 193 ? 11.125 15 -7.316 1 67.5 193 GLY A CA 1
ATOM 1444 C C . GLY A 1 193 ? 11.383 14.562 -5.891 1 67.5 193 GLY A C 1
ATOM 1445 O O . GLY A 1 193 ? 10.461 14.492 -5.078 1 67.5 193 GLY A O 1
ATOM 1446 N N . GLY A 1 194 ? 12.227 13.609 -5.512 1 88.5 194 GLY A N 1
ATOM 1447 C CA . GLY A 1 194 ? 13.016 13.43 -4.305 1 88.5 194 GLY A CA 1
ATOM 1448 C C . GLY A 1 194 ? 12.492 12.336 -3.4 1 88.5 194 GLY A C 1
ATOM 1449 O O . GLY A 1 194 ? 12.812 12.297 -2.209 1 88.5 194 GLY A O 1
ATOM 1450 N N . GLN A 1 195 ? 11.742 11.477 -4.098 1 91.81 195 GLN A N 1
ATOM 1451 C CA . GLN A 1 195 ? 11.047 10.5 -3.27 1 91.81 195 GLN A CA 1
ATOM 1452 C C . GLN A 1 195 ? 12.016 9.492 -2.66 1 91.81 195 GLN A C 1
ATOM 1454 O O . GLN A 1 195 ? 11.656 8.734 -1.764 1 91.81 195 GLN A O 1
ATOM 1459 N N . LEU A 1 196 ? 13.297 9.555 -3.094 1 91.56 196 LEU A N 1
ATOM 1460 C CA . LEU A 1 196 ? 14.266 8.617 -2.533 1 91.56 196 LEU A CA 1
ATOM 1461 C C . LEU A 1 196 ? 14.945 9.211 -1.306 1 91.56 196 LEU A C 1
ATOM 1463 O O . LEU A 1 196 ? 15.562 8.492 -0.523 1 91.56 196 LEU A O 1
ATOM 1467 N N . GLY A 1 197 ? 14.977 10.508 -1.159 1 96.19 197 GLY A N 1
ATOM 1468 C CA . GLY A 1 197 ? 15.469 11.125 0.065 1 96.19 197 GLY A CA 1
ATOM 1469 C C . GLY A 1 197 ? 16.969 11.328 0.063 1 96.19 197 GLY A C 1
ATOM 1470 O O . GLY A 1 197 ? 17.578 11.469 1.123 1 96.19 197 GLY A O 1
ATOM 1471 N N . HIS A 1 198 ? 17.547 11.344 -1.121 1 93.25 198 HIS A N 1
ATOM 1472 C CA . HIS A 1 198 ? 19.016 11.445 -1.182 1 93.25 198 HIS A CA 1
ATOM 1473 C C . HIS A 1 198 ? 19.453 12.828 -1.641 1 93.25 198 HIS A C 1
ATOM 1475 O O . HIS A 1 198 ? 20.609 13.016 -2.039 1 93.25 198 HIS A O 1
ATOM 1481 N N . GLY A 1 199 ? 18.609 13.781 -1.692 1 91.69 199 GLY A N 1
ATOM 1482 C CA . GLY A 1 199 ? 18.984 15.164 -1.952 1 91.69 199 GLY A CA 1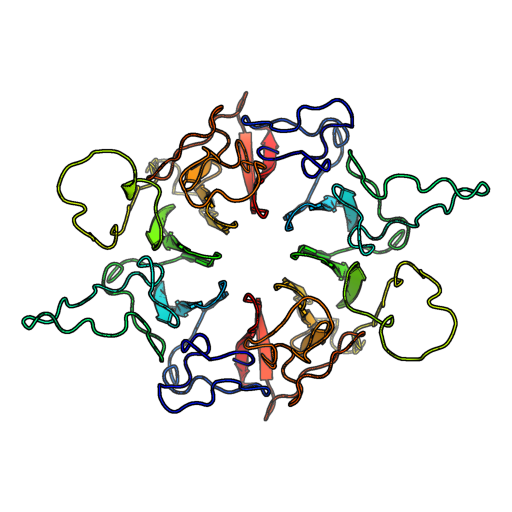
ATOM 1483 C C . GLY A 1 199 ? 18.984 15.516 -3.428 1 91.69 199 GLY A C 1
ATOM 1484 O O . GLY A 1 199 ? 19.359 16.625 -3.809 1 91.69 199 GLY A O 1
ATOM 1485 N N . SER A 1 200 ? 18.531 14.5 -4.273 1 85.12 200 SER A N 1
ATOM 1486 C CA . SER A 1 200 ? 18.484 14.711 -5.719 1 85.12 200 SER A CA 1
ATOM 1487 C C . SER A 1 200 ? 17.359 13.914 -6.359 1 85.12 200 SER A C 1
ATOM 1489 O O . SER A 1 200 ? 16.594 13.227 -5.668 1 85.12 200 SER A O 1
ATOM 1491 N N . ASP A 1 201 ? 17.188 14.094 -7.625 1 84.38 201 ASP A N 1
ATOM 1492 C CA . ASP A 1 201 ? 16.141 13.375 -8.367 1 84.38 201 ASP A CA 1
ATOM 1493 C C . ASP A 1 201 ? 16.75 12.234 -9.18 1 84.38 201 ASP A C 1
ATOM 1495 O O . ASP A 1 201 ? 16.109 11.734 -10.109 1 84.38 201 ASP A O 1
ATOM 1499 N N . VAL A 1 202 ? 17.953 11.867 -8.758 1 82.81 202 VAL A N 1
ATOM 1500 C CA . VAL A 1 202 ? 18.656 10.797 -9.469 1 82.81 202 VAL A CA 1
ATOM 1501 C C . VAL A 1 202 ? 18.062 9.445 -9.07 1 82.81 202 VAL A C 1
ATOM 1503 O O . VAL A 1 202 ? 17.703 9.242 -7.906 1 82.81 202 VAL A O 1
ATOM 1506 N N . ASP A 1 203 ? 18.047 8.617 -9.961 1 81.12 203 ASP A N 1
ATOM 1507 C CA . ASP A 1 203 ? 17.609 7.254 -9.695 1 81.12 203 ASP A CA 1
ATOM 1508 C C . ASP A 1 203 ? 18.703 6.461 -8.977 1 81.12 203 ASP A C 1
ATOM 1510 O O . ASP A 1 203 ? 19.891 6.664 -9.227 1 81.12 203 ASP A O 1
ATOM 1514 N N . TYR A 1 204 ? 18.312 5.672 -8.125 1 81.12 204 TYR A N 1
ATOM 1515 C CA . TYR A 1 204 ? 19.219 4.727 -7.48 1 81.12 204 TYR A CA 1
ATOM 1516 C C . TYR A 1 204 ? 18.797 3.291 -7.77 1 81.12 204 TYR A C 1
ATOM 1518 O O . TYR A 1 204 ? 17.672 2.889 -7.461 1 81.12 204 TYR A O 1
ATOM 1526 N N . ILE A 1 205 ? 19.672 2.535 -8.305 1 72.38 205 ILE A N 1
ATOM 1527 C CA . ILE A 1 205 ? 19.359 1.176 -8.727 1 72.38 205 ILE A CA 1
ATOM 1528 C C . ILE A 1 205 ? 19.406 0.234 -7.527 1 72.38 205 ILE A C 1
ATOM 1530 O O . ILE A 1 205 ? 18.625 -0.722 -7.449 1 72.38 205 ILE A O 1
ATOM 1534 N N . LYS A 1 206 ? 20.25 0.546 -6.637 1 74.19 206 LYS A N 1
ATOM 1535 C CA . LYS A 1 206 ? 20.406 -0.288 -5.449 1 74.19 206 LYS A CA 1
ATOM 1536 C C . LYS A 1 206 ? 19.859 0.416 -4.207 1 74.19 206 LYS A C 1
ATOM 1538 O O . LYS A 1 206 ? 19.922 1.644 -4.109 1 74.19 206 LYS A O 1
ATOM 1543 N N . PRO A 1 207 ? 19.422 -0.455 -3.328 1 80.81 207 PRO A N 1
ATOM 1544 C CA . PRO A 1 207 ? 19.031 0.175 -2.062 1 80.81 207 PRO A CA 1
ATOM 1545 C C . PRO A 1 207 ? 20.141 1.033 -1.469 1 80.81 207 PRO A C 1
ATOM 1547 O O . PRO A 1 207 ? 21.281 0.568 -1.33 1 80.81 207 PRO A O 1
ATOM 1550 N N . THR A 1 208 ? 19.75 2.221 -1.261 1 85.81 208 THR A N 1
ATOM 1551 C CA . THR A 1 208 ? 20.703 3.186 -0.72 1 85.81 208 THR A CA 1
ATOM 1552 C C . THR A 1 208 ? 20.203 3.762 0.601 1 85.81 208 THR A C 1
ATOM 1554 O O . THR A 1 208 ? 19.047 4.176 0.702 1 85.81 208 THR A O 1
ATOM 1557 N N . MET A 1 209 ? 21.125 3.738 1.573 1 89.5 209 MET A N 1
ATOM 1558 C CA . MET A 1 209 ? 20.734 4.176 2.91 1 89.5 209 MET A CA 1
ATOM 1559 C C . MET A 1 209 ? 20.453 5.676 2.932 1 89.5 209 MET A C 1
ATOM 1561 O O . MET A 1 209 ? 21.234 6.465 2.416 1 89.5 209 MET A O 1
ATOM 1565 N N . VAL A 1 210 ? 19.297 6.008 3.463 1 94.56 210 VAL A N 1
ATOM 1566 C CA . VAL A 1 210 ? 18.938 7.41 3.641 1 94.56 210 VAL A CA 1
ATOM 1567 C C . VAL A 1 210 ? 19.609 7.961 4.902 1 94.56 210 VAL A C 1
ATOM 1569 O O . VAL A 1 210 ? 19.547 7.336 5.961 1 94.56 210 VAL A O 1
ATOM 1572 N N . THR A 1 211 ? 20.156 9.109 4.812 1 93.25 211 THR A N 1
ATOM 1573 C CA . THR A 1 211 ? 20.859 9.703 5.938 1 93.25 211 THR A CA 1
ATOM 1574 C C . THR A 1 211 ? 19.969 10.664 6.695 1 93.25 211 THR A C 1
ATOM 1576 O O . THR A 1 211 ? 19.234 11.453 6.086 1 93.25 211 THR A O 1
ATOM 1579 N N . PHE A 1 212 ? 19.953 10.539 7.969 1 92.69 212 PHE A N 1
ATOM 1580 C CA . PHE A 1 212 ? 19.234 11.445 8.859 1 92.69 212 PHE A CA 1
ATOM 1581 C C . PHE A 1 212 ? 20.203 12.188 9.773 1 92.69 212 PHE A C 1
ATOM 1583 O O . PHE A 1 212 ? 21.297 11.703 10.031 1 92.69 212 PHE A O 1
ATOM 1590 N N . GLU A 1 213 ? 19.688 13.336 10.125 1 85.88 213 GLU A N 1
ATOM 1591 C CA . GLU A 1 213 ? 20.438 14.039 11.156 1 85.88 213 GLU A CA 1
ATOM 1592 C C . GLU A 1 213 ? 20.25 13.398 12.523 1 85.88 213 GLU A C 1
ATOM 1594 O O . GLU A 1 213 ? 19.125 13.125 12.93 1 85.88 213 GLU A O 1
ATOM 1599 N N . GLY A 1 214 ? 21.391 13.031 13.219 1 87.25 214 GLY A N 1
ATOM 1600 C CA . GLY A 1 214 ? 21.328 12.422 14.539 1 87.25 214 GLY A CA 1
ATOM 1601 C C . GLY A 1 214 ? 21.125 10.914 14.484 1 87.25 214 GLY A C 1
ATOM 1602 O O . GLY A 1 214 ? 21.172 10.312 13.414 1 87.25 214 GLY A O 1
ATOM 1603 N N . ASN A 1 215 ? 21 10.359 15.68 1 88.5 215 ASN A N 1
ATOM 1604 C CA . ASN A 1 215 ? 20.766 8.922 15.797 1 88.5 215 ASN A CA 1
ATOM 1605 C C . ASN A 1 215 ? 19.281 8.602 15.867 1 88.5 215 ASN A C 1
ATOM 1607 O O . ASN A 1 215 ? 18.609 8.961 16.828 1 88.5 215 ASN A O 1
ATOM 1611 N N . VAL A 1 216 ? 18.859 8.062 14.719 1 91.88 216 VAL A N 1
ATOM 1612 C CA . VAL A 1 216 ? 17.438 7.727 14.695 1 91.88 216 VAL A CA 1
ATOM 1613 C C . VAL A 1 216 ? 17.25 6.273 14.258 1 91.88 216 VAL A C 1
ATOM 1615 O O . VAL A 1 216 ? 18.125 5.703 13.594 1 91.88 216 VAL A O 1
ATOM 1618 N N . LYS A 1 217 ? 16.203 5.684 14.766 1 92.5 217 LYS A N 1
ATOM 1619 C CA . LYS A 1 217 ? 15.75 4.355 14.352 1 92.5 217 LYS A CA 1
ATOM 1620 C C . LYS A 1 217 ? 14.383 4.422 13.68 1 92.5 217 LYS A C 1
ATOM 1622 O O . LYS A 1 217 ? 13.453 5.016 14.211 1 92.5 217 LYS A O 1
ATOM 1627 N N . ALA A 1 218 ? 14.336 3.848 12.516 1 93.12 218 ALA A N 1
ATOM 1628 C CA . ALA A 1 218 ? 13.062 3.844 11.797 1 93.12 218 ALA A CA 1
ATOM 1629 C C . ALA A 1 218 ? 12.125 2.773 12.344 1 93.12 218 ALA A C 1
ATOM 1631 O O . ALA A 1 218 ? 12.523 1.624 12.531 1 93.12 218 ALA A O 1
ATOM 1632 N N . LEU A 1 219 ? 10.852 3.139 12.523 1 93.31 219 LEU A N 1
ATOM 1633 C CA . LEU A 1 219 ? 9.836 2.238 13.055 1 93.31 219 LEU A CA 1
ATOM 1634 C C . LEU A 1 219 ? 8.844 1.837 11.969 1 93.31 219 LEU A C 1
ATOM 1636 O O . LEU A 1 219 ? 8.32 0.722 11.977 1 93.31 219 LEU A O 1
ATOM 1640 N N . GLN A 1 220 ? 8.562 2.727 11.109 1 94.19 220 GLN A N 1
ATOM 1641 C CA . GLN A 1 220 ? 7.641 2.508 9.992 1 94.19 220 GLN A CA 1
ATOM 1642 C C . GLN A 1 220 ? 8.055 3.312 8.766 1 94.19 220 GLN A C 1
ATOM 1644 O O . GLN A 1 220 ? 8.672 4.371 8.891 1 94.19 220 GLN A O 1
ATOM 1649 N N . ILE A 1 221 ? 7.742 2.822 7.656 1 94.62 221 ILE A N 1
ATOM 1650 C CA . ILE A 1 221 ? 7.98 3.496 6.387 1 94.62 221 ILE A CA 1
ATOM 1651 C C . ILE A 1 221 ? 6.762 3.344 5.48 1 94.62 221 ILE A C 1
ATOM 1653 O O . ILE A 1 221 ? 6.086 2.312 5.512 1 94.62 221 ILE A O 1
ATOM 1657 N N . SER A 1 222 ? 6.438 4.336 4.738 1 96 222 SER A N 1
ATOM 1658 C CA . SER A 1 222 ? 5.352 4.316 3.764 1 96 222 SER A CA 1
ATOM 1659 C C . SER A 1 222 ? 5.703 5.141 2.529 1 96 222 SER A C 1
ATOM 1661 O O . SER A 1 222 ? 6.23 6.246 2.645 1 96 222 SER A O 1
ATOM 1663 N N . CYS A 1 223 ? 5.398 4.523 1.41 1 93.31 223 CYS A N 1
ATOM 1664 C CA . CYS A 1 223 ? 5.559 5.234 0.147 1 93.31 223 CYS A CA 1
ATOM 1665 C C . CYS A 1 223 ? 4.211 5.684 -0.402 1 93.31 223 CYS A C 1
ATOM 1667 O O . CYS A 1 223 ? 3.266 4.895 -0.464 1 93.31 223 CYS A O 1
ATOM 1669 N N . GLY A 1 224 ? 4.133 6.914 -0.705 1 91.81 224 GLY A N 1
ATOM 1670 C CA . GLY A 1 224 ? 3.082 7.359 -1.605 1 91.81 224 GLY A CA 1
ATOM 1671 C C . GLY A 1 224 ? 3.449 7.207 -3.07 1 91.81 224 GLY A C 1
ATOM 1672 O O . GLY A 1 224 ? 4.363 6.457 -3.414 1 91.81 224 GLY A O 1
ATOM 1673 N N . PHE A 1 225 ? 2.674 7.969 -3.877 1 86.81 225 PHE A N 1
ATOM 1674 C CA . PHE A 1 225 ? 2.951 7.867 -5.305 1 86.81 225 PHE A CA 1
ATOM 1675 C C . PHE A 1 225 ? 4.348 8.391 -5.625 1 86.81 225 PHE A C 1
ATOM 1677 O O . PHE A 1 225 ? 5.141 7.699 -6.27 1 86.81 225 PHE A O 1
ATOM 1684 N N . ASN A 1 226 ? 4.727 9.555 -5.129 1 90.19 226 ASN A N 1
ATOM 1685 C CA . ASN A 1 226 ? 6.027 10.172 -5.367 1 90.19 226 ASN A CA 1
ATOM 1686 C C . ASN A 1 226 ? 6.582 10.82 -4.098 1 90.19 226 ASN A C 1
ATOM 1688 O O . ASN A 1 226 ? 7.281 11.828 -4.168 1 90.19 226 ASN A O 1
ATOM 1692 N N . HIS A 1 227 ? 6.258 10.32 -3.004 1 94.69 227 HIS A N 1
ATOM 1693 C CA . HIS A 1 227 ? 6.727 10.797 -1.706 1 94.69 227 HIS A CA 1
ATOM 1694 C C . HIS A 1 227 ? 6.824 9.648 -0.704 1 94.69 227 HIS A C 1
ATOM 1696 O O . HIS A 1 227 ? 6.195 8.602 -0.884 1 94.69 227 HIS A O 1
ATOM 1702 N N . THR A 1 228 ? 7.672 9.852 0.23 1 96.81 228 THR A N 1
ATOM 1703 C CA . THR A 1 228 ? 7.945 8.852 1.253 1 96.81 228 THR A CA 1
ATOM 1704 C C . THR A 1 228 ? 7.883 9.469 2.646 1 96.81 228 THR A C 1
ATOM 1706 O O . THR A 1 228 ? 8.227 10.641 2.828 1 96.81 228 THR A O 1
ATOM 1709 N N . GLY A 1 229 ? 7.371 8.734 3.568 1 97.5 229 GLY A N 1
ATOM 1710 C CA . GLY A 1 229 ? 7.344 9.125 4.969 1 97.5 229 GLY A CA 1
ATOM 1711 C C . GLY A 1 229 ? 7.758 8.008 5.91 1 97.5 229 GLY A C 1
ATOM 1712 O O . GLY A 1 229 ? 7.496 6.836 5.645 1 97.5 229 GLY A O 1
ATOM 1713 N N . ALA A 1 230 ? 8.398 8.406 7.004 1 97.06 230 ALA A N 1
ATOM 1714 C CA . ALA A 1 230 ? 8.836 7.441 8.008 1 97.06 230 ALA A CA 1
ATOM 1715 C C . ALA A 1 230 ? 8.531 7.934 9.414 1 97.06 230 ALA A C 1
ATOM 1717 O O . ALA A 1 230 ? 8.508 9.141 9.664 1 97.06 230 ALA A O 1
ATOM 1718 N N . ILE A 1 231 ? 8.211 7.016 10.297 1 96.44 231 ILE A N 1
ATOM 1719 C CA . ILE A 1 231 ? 8.18 7.27 11.734 1 96.44 231 ILE A CA 1
ATOM 1720 C C . ILE A 1 231 ? 9.523 6.906 12.352 1 96.44 231 ILE A C 1
ATOM 1722 O O . ILE A 1 231 ? 10 5.777 12.203 1 96.44 231 ILE A O 1
ATOM 1726 N N . LEU A 1 232 ? 10.086 7.848 13 1 95.25 232 LEU A N 1
ATOM 1727 C CA . LEU A 1 232 ? 11.414 7.652 13.57 1 95.25 232 LEU A CA 1
ATOM 1728 C C . LEU A 1 232 ? 11.383 7.77 15.086 1 95.25 232 LEU A C 1
ATOM 1730 O O . LEU A 1 232 ? 10.578 8.523 15.641 1 95.25 232 LEU A O 1
ATOM 1734 N N . GLU A 1 233 ? 12.211 6.992 15.719 1 92.5 233 GLU A N 1
ATOM 1735 C CA . GLU A 1 233 ? 12.508 7.125 17.141 1 92.5 233 GLU A CA 1
ATOM 1736 C C . GLU A 1 233 ? 13.883 7.738 17.375 1 92.5 233 GLU A C 1
ATOM 1738 O O . GLU A 1 233 ? 14.883 7.246 16.828 1 92.5 233 GLU A O 1
ATOM 1743 N N . CYS A 1 234 ? 13.891 8.875 18.062 1 84.5 234 CYS A N 1
ATOM 1744 C CA . CYS A 1 234 ? 15.172 9.5 18.375 1 84.5 234 CYS A CA 1
ATOM 1745 C C . CYS A 1 234 ? 15.859 8.766 19.516 1 84.5 234 CYS A C 1
ATOM 1747 O O . CYS A 1 234 ? 15.25 8.5 20.547 1 84.5 234 CYS A O 1
ATOM 1749 N N . THR A 1 235 ? 16.984 8.094 19.219 1 71.31 235 THR A N 1
ATOM 1750 C CA . THR A 1 235 ? 17.75 7.387 20.25 1 71.31 235 THR A CA 1
ATOM 1751 C C . THR A 1 235 ? 18.922 8.227 20.719 1 71.31 235 THR A C 1
ATOM 1753 O O . THR A 1 235 ? 19.453 9.047 19.969 1 71.31 235 THR A O 1
ATOM 1756 N N . MET B 1 1 ? 9.633 13.242 6.301 1 97.75 1 MET B N 1
ATOM 1757 C CA . MET B 1 1 ? 8.977 13.172 4.996 1 97.75 1 MET B CA 1
ATOM 1758 C C . MET B 1 1 ? 9.898 13.711 3.904 1 97.75 1 MET B C 1
ATOM 1760 O O . MET B 1 1 ? 10.688 14.625 4.148 1 97.75 1 MET B O 1
ATOM 1764 N N . TRP B 1 2 ? 9.797 13.164 2.703 1 97.38 2 TRP B N 1
ATOM 1765 C CA . TRP B 1 2 ? 10.539 13.695 1.567 1 97.38 2 TRP B CA 1
ATOM 1766 C C . TRP B 1 2 ? 9.891 13.281 0.25 1 97.38 2 TRP B C 1
ATOM 1768 O O . TRP B 1 2 ? 9.062 12.367 0.216 1 97.38 2 TRP B O 1
ATOM 1778 N N . GLY B 1 3 ? 10.258 14.062 -0.821 1 95.62 3 GLY B N 1
ATOM 1779 C CA . GLY B 1 3 ? 9.711 13.812 -2.145 1 95.62 3 GLY B CA 1
ATOM 1780 C C . GLY B 1 3 ? 8.898 14.977 -2.688 1 95.62 3 GLY B C 1
ATOM 1781 O O . GLY B 1 3 ? 9.203 16.141 -2.406 1 95.62 3 GLY B O 1
ATOM 1782 N N . LYS B 1 4 ? 7.945 14.602 -3.576 1 94 4 LYS B N 1
ATOM 1783 C CA . LYS B 1 4 ? 7.043 15.586 -4.156 1 94 4 LYS B CA 1
ATOM 1784 C C . LYS B 1 4 ? 6.164 16.219 -3.082 1 94 4 LYS B C 1
ATOM 1786 O O . LYS B 1 4 ? 5.68 15.539 -2.18 1 94 4 LYS B O 1
ATOM 1791 N N . ASN B 1 5 ? 5.91 17.516 -3.223 1 95.31 5 ASN B N 1
ATOM 1792 C CA . ASN B 1 5 ? 5.156 18.266 -2.225 1 95.31 5 ASN B CA 1
ATOM 1793 C C . ASN B 1 5 ? 4.238 19.297 -2.875 1 95.31 5 ASN B C 1
ATOM 1795 O O . ASN B 1 5 ? 3.861 20.281 -2.244 1 95.31 5 ASN B O 1
ATOM 1799 N N . SER B 1 6 ? 3.84 19.078 -4.074 1 93.38 6 SER B N 1
ATOM 1800 C CA . SER B 1 6 ? 3.104 20.062 -4.859 1 93.38 6 SER B CA 1
ATOM 1801 C C . SER B 1 6 ? 1.734 20.344 -4.25 1 93.38 6 SER B C 1
ATOM 1803 O O . SER B 1 6 ? 1.173 21.438 -4.441 1 93.38 6 SER B O 1
ATOM 1805 N N . ASN B 1 7 ? 1.233 19.422 -3.508 1 94.5 7 ASN B N 1
ATOM 1806 C CA . ASN B 1 7 ? -0.098 19.594 -2.936 1 94.5 7 ASN B CA 1
ATOM 1807 C C . ASN B 1 7 ? -0.066 19.516 -1.411 1 94.5 7 ASN B C 1
ATOM 1809 O O . ASN B 1 7 ? -1.098 19.297 -0.775 1 94.5 7 ASN B O 1
ATOM 1813 N N . GLY B 1 8 ? 1.155 19.594 -0.825 1 96.88 8 GLY B N 1
ATOM 1814 C CA . GLY B 1 8 ? 1.292 19.594 0.623 1 96.88 8 GLY B CA 1
ATOM 1815 C C . GLY B 1 8 ? 1.361 18.203 1.219 1 96.88 8 GLY B C 1
ATOM 1816 O O . GLY B 1 8 ? 1.203 18.031 2.43 1 96.88 8 GLY B O 1
ATOM 1817 N N . GLN B 1 9 ? 1.552 17.219 0.381 1 97.12 9 GLN B N 1
ATOM 1818 C CA . GLN B 1 9 ? 1.464 15.836 0.831 1 97.12 9 GLN B CA 1
ATOM 1819 C C . GLN B 1 9 ? 2.607 15.492 1.781 1 97.12 9 GLN B C 1
ATOM 1821 O O . GLN B 1 9 ? 2.578 14.453 2.449 1 97.12 9 GLN B O 1
ATOM 1826 N N . LEU B 1 10 ? 3.545 16.391 1.967 1 98.31 10 LEU B N 1
ATOM 1827 C CA . LEU B 1 10 ? 4.605 16.141 2.936 1 98.31 10 LEU B CA 1
ATOM 1828 C C . LEU B 1 10 ? 4.262 16.75 4.289 1 98.31 10 LEU B C 1
ATOM 1830 O O . LEU B 1 10 ? 4.902 16.438 5.297 1 98.31 10 LEU B O 1
ATOM 1834 N N . GLY B 1 11 ? 3.404 17.656 4.367 1 98.5 11 GLY B N 1
ATOM 1835 C CA . GLY B 1 11 ? 2.98 18.219 5.633 1 98.5 11 GLY B CA 1
ATOM 1836 C C . GLY B 1 11 ? 3.963 19.234 6.188 1 98.5 11 GLY B C 1
ATOM 1837 O O . GLY B 1 11 ? 4.039 19.438 7.398 1 98.5 11 GLY B O 1
ATOM 1838 N N . LEU B 1 12 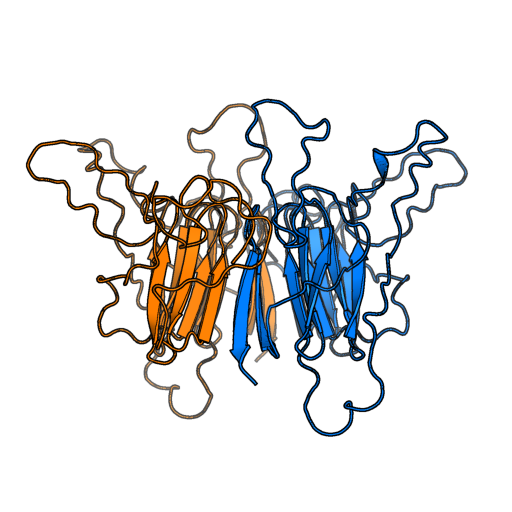? 4.668 19.906 5.359 1 98.5 12 LEU B N 1
ATOM 1839 C CA . LEU B 1 12 ? 5.77 20.75 5.812 1 98.5 12 LEU B CA 1
ATOM 1840 C C . LEU B 1 12 ? 5.371 22.219 5.797 1 98.5 12 LEU B C 1
ATOM 1842 O O . LEU B 1 12 ? 6.207 23.094 6.023 1 98.5 12 LEU B O 1
ATOM 1846 N N . GLY B 1 13 ? 4.152 22.5 5.504 1 97.44 13 GLY B N 1
ATOM 1847 C CA . GLY B 1 13 ? 3.662 23.875 5.5 1 97.44 13 GLY B CA 1
ATOM 1848 C C . GLY B 1 13 ? 3.473 24.438 4.102 1 97.44 13 GLY B C 1
ATOM 1849 O O . GLY B 1 13 ? 4.102 23.969 3.15 1 97.44 13 GLY B O 1
ATOM 1850 N N . LYS B 1 14 ? 2.662 25.469 4.035 1 94.31 14 LYS B N 1
ATOM 1851 C CA . LYS B 1 14 ? 2.252 26.047 2.758 1 94.31 14 LYS B CA 1
ATOM 1852 C C . LYS B 1 14 ? 3.436 26.688 2.035 1 94.31 14 LYS B C 1
ATOM 1854 O O . LYS B 1 14 ? 3.465 26.734 0.804 1 94.31 14 LYS B O 1
ATOM 1859 N N . ARG B 1 15 ? 4.441 27.141 2.668 1 95.88 15 ARG B N 1
ATOM 1860 C CA . ARG B 1 15 ? 5.562 27.844 2.062 1 95.88 15 ARG B CA 1
ATOM 1861 C C . ARG B 1 15 ? 6.699 26.891 1.725 1 95.88 15 ARG B C 1
ATOM 1863 O O . ARG B 1 15 ? 7.742 27.312 1.217 1 95.88 15 ARG B O 1
ATOM 1870 N N . SER B 1 16 ? 6.504 25.609 1.997 1 95.75 16 SER B N 1
ATOM 1871 C CA . SER B 1 16 ? 7.551 24.641 1.703 1 95.75 16 SER B CA 1
ATOM 1872 C C . SER B 1 16 ? 7.691 24.406 0.201 1 95.75 16 SER B C 1
ATOM 1874 O O . SER B 1 16 ? 6.758 24.672 -0.561 1 95.75 16 SER B O 1
ATOM 1876 N N . ALA B 1 17 ? 8.867 23.984 -0.202 1 94.56 17 ALA B N 1
ATOM 1877 C CA . ALA B 1 17 ? 9.164 23.719 -1.61 1 94.56 17 ALA B CA 1
ATOM 1878 C C . ALA B 1 17 ? 8.266 22.625 -2.166 1 94.56 17 ALA B C 1
ATOM 1880 O O . ALA B 1 17 ? 7.809 21.75 -1.424 1 94.56 17 ALA B O 1
ATOM 1881 N N . GLU B 1 18 ? 8.023 22.656 -3.461 1 94.06 18 GLU B N 1
ATOM 1882 C CA . GLU B 1 18 ? 7.199 21.672 -4.145 1 94.06 18 GLU B CA 1
ATOM 1883 C C . GLU B 1 18 ? 7.91 20.312 -4.215 1 94.06 18 GLU B C 1
ATOM 1885 O O . GLU B 1 18 ? 7.281 19.297 -4.5 1 94.06 18 GLU B O 1
ATOM 1890 N N . VAL B 1 19 ? 9.203 20.359 -4.082 1 93.44 19 VAL B N 1
ATOM 1891 C CA . VAL B 1 19 ? 10.008 19.156 -4.012 1 93.44 19 VAL B CA 1
ATOM 1892 C C . VAL B 1 19 ? 10.984 19.25 -2.838 1 93.44 19 VAL B C 1
ATOM 1894 O O . VAL B 1 19 ? 11.711 20.234 -2.705 1 93.44 19 VAL B O 1
ATOM 1897 N N . VAL B 1 20 ? 10.961 18.297 -1.984 1 95.5 20 VAL B N 1
ATOM 1898 C CA . VAL B 1 20 ? 11.852 18.188 -0.838 1 95.5 20 VAL B CA 1
ATOM 1899 C C . VAL B 1 20 ? 12.633 16.891 -0.906 1 95.5 20 VAL B C 1
ATOM 1901 O O . VAL B 1 20 ? 12.141 15.836 -0.474 1 95.5 20 VAL B O 1
ATOM 1904 N N . PRO B 1 21 ? 13.836 16.953 -1.409 1 93.31 21 PRO B N 1
ATOM 1905 C CA . PRO B 1 21 ? 14.539 15.703 -1.74 1 93.31 21 PRO B CA 1
ATOM 1906 C C . PRO B 1 21 ? 15.305 15.117 -0.553 1 93.31 21 PRO B C 1
ATOM 1908 O O . PRO B 1 21 ? 15.945 14.078 -0.68 1 93.31 21 PRO B O 1
ATOM 1911 N N . LEU B 1 22 ? 15.258 15.758 0.593 1 94.75 22 LEU B N 1
ATOM 1912 C CA . LEU B 1 22 ? 15.883 15.258 1.812 1 94.75 22 LEU B CA 1
ATOM 1913 C C . LEU B 1 22 ? 14.836 15.031 2.902 1 94.75 22 LEU B C 1
ATOM 1915 O O . LEU B 1 22 ? 13.891 15.82 3.031 1 94.75 22 LEU B O 1
ATOM 1919 N N . PRO B 1 23 ? 15.133 13.992 3.672 1 96.12 23 PRO B N 1
ATOM 1920 C CA . PRO B 1 23 ? 14.219 13.828 4.805 1 96.12 23 PRO B CA 1
ATOM 1921 C C . PRO B 1 23 ? 14.078 15.102 5.637 1 96.12 23 PRO B C 1
ATOM 1923 O O . PRO B 1 23 ? 15.078 15.727 5.996 1 96.12 23 PRO B O 1
ATOM 1926 N N . THR B 1 24 ? 12.859 15.438 5.906 1 97.06 24 THR B N 1
ATOM 1927 C CA . THR B 1 24 ? 12.562 16.656 6.648 1 97.06 24 THR B CA 1
ATOM 1928 C C . THR B 1 24 ? 11.508 16.391 7.723 1 97.06 24 THR B C 1
ATOM 1930 O O . THR B 1 24 ? 10.484 15.75 7.457 1 97.06 24 THR B O 1
ATOM 1933 N N . LYS B 1 25 ? 11.789 16.844 8.898 1 96.12 25 LYS B N 1
ATOM 1934 C CA . LYS B 1 25 ? 10.875 16.672 10.023 1 96.12 25 LYS B CA 1
ATOM 1935 C C . LYS B 1 25 ? 9.594 17.484 9.82 1 96.12 25 LYS B C 1
ATOM 1937 O O . LYS B 1 25 ? 9.648 18.625 9.375 1 96.12 25 LYS B O 1
ATOM 1942 N N . VAL B 1 26 ? 8.516 16.844 10.109 1 98 26 VAL B N 1
ATOM 1943 C CA . VAL B 1 26 ? 7.25 17.578 10.141 1 98 26 VAL B CA 1
ATOM 1944 C C . VAL B 1 26 ? 7.086 18.266 11.492 1 98 26 VAL B C 1
ATOM 1946 O O . VAL B 1 26 ? 6.496 17.703 12.414 1 98 26 VAL B O 1
ATOM 1949 N N . ASP B 1 27 ? 7.387 19.469 11.57 1 96.12 27 ASP B N 1
ATOM 1950 C CA . ASP B 1 27 ? 7.539 20.203 12.828 1 96.12 27 ASP B CA 1
ATOM 1951 C C . ASP B 1 27 ? 6.199 20.328 13.547 1 96.12 27 ASP B C 1
ATOM 1953 O O . ASP B 1 27 ? 6.148 20.344 14.781 1 96.12 27 ASP B O 1
ATOM 1957 N N . CYS B 1 28 ? 5.18 20.422 12.82 1 95.88 28 CYS B N 1
ATOM 1958 C CA . CYS B 1 28 ? 3.859 20.609 13.414 1 95.88 28 CYS B CA 1
ATOM 1959 C C . CYS B 1 28 ? 3.482 19.422 14.289 1 95.88 28 CYS B C 1
ATOM 1961 O O . CYS B 1 28 ? 2.539 19.5 15.078 1 95.88 28 CYS B O 1
ATOM 1963 N N . LEU B 1 29 ? 4.172 18.344 14.141 1 96.75 29 LEU B N 1
ATOM 1964 C CA . LEU B 1 29 ? 3.871 17.156 14.922 1 96.75 29 LEU B CA 1
ATOM 1965 C C . LEU B 1 29 ? 4.832 17 16.094 1 96.75 29 LEU B C 1
ATOM 1967 O O . LEU B 1 29 ? 4.867 15.961 16.75 1 96.75 29 LEU B O 1
ATOM 1971 N N . ASP B 1 30 ? 5.566 18.047 16.375 1 94.62 30 ASP B N 1
ATOM 1972 C CA . ASP B 1 30 ? 6.461 18.016 17.531 1 94.62 30 ASP B CA 1
ATOM 1973 C C . ASP B 1 30 ? 5.68 17.766 18.828 1 94.62 30 ASP B C 1
ATOM 1975 O O . ASP B 1 30 ? 4.648 18.391 19.062 1 94.62 30 ASP B O 1
ATOM 1979 N N . GLY B 1 31 ? 6.18 16.781 19.609 1 94.44 31 GLY B N 1
ATOM 1980 C CA . GLY B 1 31 ? 5.547 16.469 20.891 1 94.44 31 GLY B CA 1
ATOM 1981 C C . GLY B 1 31 ? 4.402 15.477 20.766 1 94.44 31 GLY B C 1
ATOM 1982 O O . GLY B 1 31 ? 3.787 15.102 21.766 1 94.44 31 GLY B O 1
ATOM 1983 N N . ILE B 1 32 ? 4.07 15.148 19.547 1 95.69 32 ILE B N 1
ATOM 1984 C CA . ILE B 1 32 ? 3.02 14.164 19.297 1 95.69 32 ILE B CA 1
ATOM 1985 C C . ILE B 1 32 ? 3.645 12.844 18.844 1 95.69 32 ILE B C 1
ATOM 1987 O O . ILE B 1 32 ? 4.457 12.812 17.922 1 95.69 32 ILE B O 1
ATOM 1991 N N . THR B 1 33 ? 3.314 11.781 19.5 1 96.81 33 THR B N 1
ATOM 1992 C CA . THR B 1 33 ? 3.805 10.469 19.109 1 96.81 33 THR B CA 1
ATOM 1993 C C . THR B 1 33 ? 2.922 9.859 18.016 1 96.81 33 THR B C 1
ATOM 1995 O O . THR B 1 33 ? 1.72 9.68 18.219 1 96.81 33 THR B O 1
ATOM 1998 N N . ILE B 1 34 ? 3.471 9.57 16.891 1 97.38 34 ILE B N 1
ATOM 1999 C CA . ILE B 1 34 ? 2.777 8.961 15.758 1 97.38 34 ILE B CA 1
ATOM 2000 C C . ILE B 1 34 ? 2.992 7.449 15.773 1 97.38 34 ILE B C 1
ATOM 2002 O O . ILE B 1 34 ? 4.125 6.977 15.883 1 97.38 34 ILE B O 1
ATOM 2006 N N . LYS B 1 35 ? 1.946 6.684 15.648 1 95.56 35 LYS B N 1
ATOM 2007 C CA . LYS B 1 35 ? 2.076 5.23 15.711 1 95.56 35 LYS B CA 1
ATOM 2008 C C . LYS B 1 35 ? 2.043 4.613 14.32 1 95.56 35 LYS B C 1
ATOM 2010 O O . LYS B 1 35 ? 2.551 3.51 14.109 1 95.56 35 LYS B O 1
ATOM 2015 N N . MET B 1 36 ? 1.433 5.312 13.383 1 94.94 36 MET B N 1
ATOM 2016 C CA . MET B 1 36 ? 1.422 4.785 12.023 1 94.94 36 MET B CA 1
ATOM 2017 C C . MET B 1 36 ? 1.232 5.906 11.008 1 94.94 36 MET B C 1
ATOM 2019 O O . MET B 1 36 ? 0.631 6.938 11.32 1 94.94 36 MET B O 1
ATOM 2023 N N . VAL B 1 37 ? 1.744 5.664 9.812 1 97.06 37 VAL B N 1
ATOM 2024 C CA . VAL B 1 37 ? 1.544 6.551 8.672 1 97.06 37 VAL B CA 1
ATOM 2025 C C . VAL B 1 37 ? 1.134 5.73 7.449 1 97.06 37 VAL B C 1
ATOM 2027 O O . VAL B 1 37 ? 1.544 4.578 7.301 1 97.06 37 VAL B O 1
ATOM 2030 N N . ALA B 1 38 ? 0.307 6.27 6.629 1 96.38 38 ALA B N 1
ATOM 2031 C CA . ALA B 1 38 ? -0.111 5.738 5.332 1 96.38 38 ALA B CA 1
ATOM 2032 C C . ALA B 1 38 ? -0.126 6.836 4.27 1 96.38 38 ALA B C 1
ATOM 2034 O O . ALA B 1 38 ? -0.798 7.855 4.434 1 96.38 38 ALA B O 1
ATOM 2035 N N . LEU B 1 39 ? 0.674 6.645 3.256 1 96.38 39 LEU B N 1
ATOM 2036 C CA . LEU B 1 39 ? 0.771 7.668 2.221 1 96.38 39 LEU B CA 1
ATOM 2037 C C . LEU B 1 39 ? 0.053 7.227 0.951 1 96.38 39 LEU B C 1
ATOM 2039 O O . LEU B 1 39 ? 0.26 6.109 0.472 1 96.38 39 LEU B O 1
ATOM 2043 N N . GLY B 1 40 ? -0.78 8.07 0.421 1 92.5 40 GLY B N 1
ATOM 2044 C CA . GLY B 1 40 ? -1.519 7.816 -0.806 1 92.5 40 GLY B CA 1
ATOM 2045 C C . GLY B 1 40 ? -0.883 8.453 -2.025 1 92.5 40 GLY B C 1
ATOM 2046 O O . GLY B 1 40 ? 0.332 8.656 -2.064 1 92.5 40 GLY B O 1
ATOM 2047 N N . SER B 1 41 ? -1.733 8.75 -3.047 1 87.19 41 SER B N 1
ATOM 2048 C CA . SER B 1 41 ? -1.195 9.305 -4.285 1 87.19 41 SER B CA 1
ATOM 2049 C C . SER B 1 41 ? -0.615 10.695 -4.059 1 87.19 41 SER B C 1
ATOM 2051 O O . SER B 1 41 ? 0.544 10.953 -4.391 1 87.19 41 SER B O 1
ATOM 2053 N N . GLU B 1 42 ? -1.394 11.578 -3.451 1 93.31 42 GLU B N 1
ATOM 2054 C CA . GLU B 1 42 ? -0.955 12.945 -3.197 1 93.31 42 GLU B CA 1
ATOM 2055 C C . GLU B 1 42 ? -1.42 13.43 -1.825 1 93.31 42 GLU B C 1
ATOM 2057 O O . GLU B 1 42 ? -1.703 14.617 -1.643 1 93.31 42 GLU B O 1
ATOM 2062 N N . HIS B 1 43 ? -1.589 12.484 -0.931 1 95.12 43 HIS B N 1
ATOM 2063 C CA . HIS B 1 43 ? -2 12.773 0.439 1 95.12 43 HIS B CA 1
ATOM 2064 C C . HIS B 1 43 ? -1.397 11.766 1.415 1 95.12 43 HIS B C 1
ATOM 2066 O O . HIS B 1 43 ? -0.841 10.75 0.999 1 95.12 43 HIS B O 1
ATOM 2072 N N . SER B 1 44 ? -1.448 12.164 2.623 1 98.12 44 SER B N 1
ATOM 2073 C CA . SER B 1 44 ? -0.874 11.352 3.689 1 98.12 44 SER B CA 1
ATOM 2074 C C . SER B 1 44 ? -1.778 11.328 4.918 1 98.12 44 SER B C 1
ATOM 2076 O O . SER B 1 44 ? -2.527 12.281 5.16 1 98.12 44 SER B O 1
ATOM 2078 N N . MET B 1 45 ? -1.703 10.219 5.609 1 97.44 45 MET B N 1
ATOM 2079 C CA . MET B 1 45 ? -2.4 10.055 6.883 1 97.44 45 MET B CA 1
ATOM 2080 C C . MET B 1 45 ? -1.433 9.641 7.984 1 97.44 45 MET B C 1
ATOM 2082 O O . MET B 1 45 ? -0.41 9.008 7.711 1 97.44 45 MET B O 1
ATOM 2086 N N . ALA B 1 46 ? -1.774 10.031 9.141 1 98.25 46 ALA B N 1
ATOM 2087 C CA . ALA B 1 46 ? -1.079 9.562 10.336 1 98.25 46 ALA B CA 1
ATOM 2088 C C . ALA B 1 46 ? -2.064 9.273 11.461 1 98.25 46 ALA B C 1
ATOM 2090 O O . ALA B 1 46 ? -3.145 9.867 11.516 1 98.25 46 ALA B O 1
ATOM 2091 N N . VAL B 1 47 ? -1.729 8.359 12.281 1 97.5 47 VAL B N 1
ATOM 2092 C CA . VAL B 1 47 ? -2.482 8.055 13.492 1 97.5 47 VAL B CA 1
ATOM 2093 C C . VAL B 1 47 ? -1.574 8.203 14.711 1 97.5 47 VAL B C 1
ATOM 2095 O O . VAL B 1 47 ? -0.463 7.672 14.734 1 97.5 47 VAL B O 1
ATOM 2098 N N . THR B 1 48 ? -2.064 8.977 15.703 1 98 48 THR B N 1
ATOM 2099 C CA . THR B 1 48 ? -1.287 9.18 16.922 1 98 48 THR B CA 1
ATOM 2100 C C . THR B 1 48 ? -1.391 7.965 17.844 1 98 48 THR B C 1
ATOM 2102 O O . THR B 1 48 ? -2.201 7.066 17.594 1 98 48 THR B O 1
ATOM 2105 N N . ASP B 1 49 ? -0.53 7.945 18.891 1 96.62 49 ASP B N 1
ATOM 2106 C CA . ASP B 1 49 ? -0.575 6.855 19.859 1 96.62 49 ASP B CA 1
ATOM 2107 C C . ASP B 1 49 ? -1.87 6.895 20.672 1 96.62 49 ASP B C 1
ATOM 2109 O O . ASP B 1 49 ? -2.271 5.891 21.266 1 96.62 49 ASP B O 1
ATOM 2113 N N . GLY B 1 50 ? -2.562 8.008 20.672 1 96 50 GLY B N 1
ATOM 2114 C CA . GLY B 1 50 ? -3.863 8.117 21.312 1 96 50 GLY B CA 1
ATOM 2115 C C . GLY B 1 50 ? -5.008 7.684 20.422 1 96 50 GLY B C 1
ATOM 2116 O O . GLY B 1 50 ? -6.156 7.605 20.875 1 96 50 GLY B O 1
ATOM 2117 N N . GLY B 1 51 ? -4.711 7.48 19.156 1 96.75 51 GLY B N 1
ATOM 2118 C CA . GLY B 1 51 ? -5.715 6.988 18.234 1 96.75 51 GLY B CA 1
ATOM 2119 C C . GLY B 1 51 ? -6.328 8.086 17.375 1 96.75 51 GLY B C 1
ATOM 2120 O O . GLY B 1 51 ? -7.297 7.852 16.656 1 96.75 51 GLY B O 1
ATOM 2121 N N . GLU B 1 52 ? -5.797 9.258 17.453 1 97.06 52 GLU B N 1
ATOM 2122 C CA . GLU B 1 52 ? -6.297 10.344 16.609 1 97.06 52 GLU B CA 1
ATOM 2123 C C . GLU B 1 52 ? -5.773 10.227 15.188 1 97.06 52 GLU B C 1
ATOM 2125 O O . GLU B 1 52 ? -4.59 9.961 14.969 1 97.06 52 GLU B O 1
ATOM 2130 N N . ALA B 1 53 ? -6.652 10.453 14.234 1 96.06 53 ALA B N 1
ATOM 2131 C CA . ALA B 1 53 ? -6.266 10.398 12.828 1 96.06 53 ALA B CA 1
ATOM 2132 C C . ALA B 1 53 ? -6.027 11.797 12.266 1 96.06 53 ALA B C 1
ATOM 2134 O O . ALA B 1 53 ? -6.824 12.711 12.492 1 96.06 53 ALA B O 1
ATOM 2135 N N . LEU B 1 54 ? -4.926 11.953 11.602 1 97.94 54 LEU B N 1
ATOM 2136 C CA . LEU B 1 54 ? -4.543 13.172 10.906 1 97.94 54 LEU B CA 1
ATOM 2137 C C . LEU B 1 54 ? -4.414 12.93 9.406 1 97.94 54 LEU B C 1
ATOM 2139 O O . LEU B 1 54 ? -4.047 11.828 8.984 1 97.94 54 LEU B O 1
ATOM 2143 N N . SER B 1 55 ? -4.727 13.945 8.641 1 96.69 55 SER B N 1
ATOM 2144 C CA . SER B 1 55 ? -4.512 13.836 7.199 1 96.69 55 SER B CA 1
ATOM 2145 C C . SER B 1 55 ? -4.094 15.18 6.605 1 96.69 55 SER B C 1
ATOM 2147 O O . SER B 1 55 ? -4.383 16.234 7.168 1 96.69 55 SER B O 1
ATOM 2149 N N . TRP B 1 56 ? -3.299 15.117 5.527 1 97.94 56 TRP B N 1
ATOM 2150 C CA . TRP B 1 56 ? -2.848 16.312 4.828 1 97.94 56 TRP B CA 1
ATOM 2151 C C . TRP B 1 56 ? -2.531 16 3.367 1 97.94 56 TRP B C 1
ATOM 2153 O O . TRP B 1 56 ? -2.512 14.836 2.965 1 97.94 56 TRP B O 1
ATOM 2163 N N . GLY B 1 57 ? -2.316 17.078 2.572 1 97.19 57 GLY B N 1
ATOM 2164 C CA . GLY B 1 57 ? -2.123 16.969 1.135 1 97.19 57 GLY B CA 1
ATOM 2165 C C . GLY B 1 57 ? -3.307 17.469 0.332 1 97.19 57 GLY B C 1
ATOM 2166 O O . GLY B 1 57 ? -4 18.391 0.753 1 97.19 57 GLY B O 1
ATOM 2167 N N . ILE B 1 58 ? -3.414 16.812 -0.862 1 93.75 58 ILE B N 1
ATOM 2168 C CA . ILE B 1 58 ? -4.504 17.219 -1.745 1 93.75 58 ILE B CA 1
ATOM 2169 C C . ILE B 1 58 ? -5.84 16.781 -1.148 1 93.75 58 ILE B C 1
ATOM 2171 O O . ILE B 1 58 ? -5.953 15.672 -0.606 1 93.75 58 ILE B O 1
ATOM 2175 N N . GLY B 1 59 ? -6.824 17.625 -1.182 1 87.94 59 GLY B N 1
ATOM 2176 C CA . GLY B 1 59 ? -8.094 17.328 -0.543 1 87.94 59 GLY B CA 1
ATOM 2177 C C . GLY B 1 59 ? -9.227 17.109 -1.534 1 87.94 59 GLY B C 1
ATOM 2178 O O . GLY B 1 59 ? -10.383 16.953 -1.141 1 87.94 59 GLY B O 1
ATOM 2179 N N . ASP B 1 60 ? -8.852 17.109 -2.785 1 80.44 60 ASP B N 1
ATOM 2180 C CA . ASP B 1 60 ? -9.875 16.859 -3.793 1 80.44 60 ASP B CA 1
ATOM 2181 C C . ASP B 1 60 ? -10.609 15.547 -3.533 1 80.44 60 ASP B C 1
ATOM 2183 O O . ASP B 1 60 ? -10.055 14.641 -2.906 1 80.44 60 ASP B O 1
ATOM 2187 N N . SER B 1 61 ? -11.859 15.461 -3.797 1 73.5 61 SER B N 1
ATOM 2188 C CA . SER B 1 61 ? -12.688 14.273 -3.67 1 73.5 61 SER B CA 1
ATOM 2189 C C . SER B 1 61 ? -13.047 14 -2.211 1 73.5 61 SER B C 1
ATOM 2191 O O . SER B 1 61 ? -13.773 13.047 -1.912 1 73.5 61 SER B O 1
ATOM 2193 N N . GLY B 1 62 ? -12.492 14.812 -1.216 1 81.69 62 GLY B N 1
ATOM 2194 C CA . GLY B 1 62 ? -12.789 14.609 0.193 1 81.69 62 GLY B CA 1
ATOM 2195 C C . GLY B 1 62 ? -11.898 13.562 0.841 1 81.69 62 GLY B C 1
ATOM 2196 O O . GLY B 1 62 ? -12.203 13.062 1.928 1 81.69 62 GLY B O 1
ATOM 2197 N N . ARG B 1 63 ? -10.859 13.242 0.194 1 83.81 63 ARG B N 1
ATOM 2198 C CA . ARG B 1 63 ? -10.055 12.102 0.61 1 83.81 63 ARG B CA 1
ATOM 2199 C C . ARG B 1 63 ? -9.344 12.383 1.928 1 83.81 63 ARG B C 1
ATOM 2201 O O . ARG B 1 63 ? -8.844 11.469 2.582 1 83.81 63 ARG B O 1
ATOM 2208 N N . LEU B 1 64 ? -9.383 13.633 2.373 1 91.19 64 LEU B N 1
ATOM 2209 C CA . LEU B 1 64 ? -8.727 13.953 3.637 1 91.19 64 LEU B CA 1
ATOM 2210 C C . LEU B 1 64 ? -9.703 13.844 4.801 1 91.19 64 LEU B C 1
ATOM 2212 O O . LEU B 1 64 ? -9.289 13.812 5.961 1 91.19 64 LEU B O 1
ATOM 2216 N N . GLY B 1 65 ? -10.938 13.852 4.543 1 86.75 65 GLY B N 1
ATOM 2217 C CA . GLY B 1 65 ? -11.938 13.695 5.59 1 86.75 65 GLY B CA 1
ATOM 2218 C C . GLY B 1 65 ? -12.25 14.984 6.316 1 86.75 65 GLY B C 1
ATOM 2219 O O . GLY B 1 65 ? -12.867 14.969 7.387 1 86.75 65 GLY B O 1
ATOM 2220 N N . HIS B 1 66 ? -11.719 16.047 5.766 1 88.31 66 HIS B N 1
ATOM 2221 C CA . HIS B 1 66 ? -11.977 17.344 6.398 1 88.31 66 HIS B CA 1
ATOM 2222 C C . HIS B 1 66 ? -13.234 17.984 5.828 1 88.31 66 HIS B C 1
ATOM 2224 O O . HIS B 1 66 ? -13.539 17.828 4.645 1 88.31 66 HIS B O 1
ATOM 2230 N N . ASP B 1 67 ? -14.031 18.641 6.707 1 74.56 67 ASP B N 1
ATOM 2231 C CA . ASP B 1 67 ? -15.164 19.422 6.238 1 74.56 67 ASP B CA 1
ATOM 2232 C C . ASP B 1 67 ? -14.703 20.641 5.453 1 74.56 67 ASP B C 1
ATOM 2234 O O . ASP B 1 67 ? -13.688 21.266 5.789 1 74.56 67 ASP B O 1
ATOM 2238 N N . HIS B 1 68 ? -15.148 20.656 4.223 1 64.19 68 HIS B N 1
ATOM 2239 C CA . HIS B 1 68 ? -14.859 21.891 3.492 1 64.19 68 HIS B CA 1
ATOM 2240 C C . HIS B 1 68 ? -15.703 23.047 4.008 1 64.19 68 HIS B C 1
ATOM 2242 O O . HIS B 1 68 ? -16.906 22.891 4.223 1 64.19 68 HIS B O 1
ATOM 2248 N N . ASP B 1 69 ? -15.102 23.859 4.875 1 50.97 69 ASP B N 1
ATOM 2249 C CA . ASP B 1 69 ? -15.883 25.031 5.223 1 50.97 69 ASP B CA 1
ATOM 2250 C C . ASP B 1 69 ? -16.312 25.797 3.971 1 50.97 69 ASP B C 1
ATOM 2252 O O . ASP B 1 69 ? -15.461 26.188 3.16 1 50.97 69 ASP B O 1
ATOM 2256 N N . SER B 1 70 ? -17.391 25.281 3.42 1 46.97 70 SER B N 1
ATOM 2257 C CA . SER B 1 70 ? -17.906 26.188 2.406 1 46.97 70 SER B CA 1
ATOM 2258 C C . SER B 1 70 ? -17.859 27.641 2.877 1 46.97 70 SER B C 1
ATOM 2260 O O . SER B 1 70 ? -18.422 27.984 3.924 1 46.97 70 SER B O 1
ATOM 2262 N N . GLY B 1 71 ? -16.734 28.141 2.955 1 46 71 GLY B N 1
ATOM 2263 C CA . GLY B 1 71 ? -16.828 29.547 3.326 1 46 71 GLY B CA 1
ATOM 2264 C C . GLY B 1 71 ? -18.125 30.203 2.85 1 46 71 GLY B C 1
ATOM 2265 O O . GLY B 1 71 ? -18.766 29.719 1.914 1 46 71 GLY B O 1
ATOM 2266 N N . ILE B 1 72 ? -18.797 30.922 3.771 1 44.66 72 ILE B N 1
ATOM 2267 C CA . ILE B 1 72 ? -20 31.703 3.49 1 44.66 72 ILE B CA 1
ATOM 2268 C C . ILE B 1 72 ? -19.922 32.281 2.078 1 44.66 72 ILE B C 1
ATOM 2270 O O . ILE B 1 72 ? -20.938 32.438 1.4 1 44.66 72 ILE B O 1
ATOM 2274 N N . LEU B 1 73 ? -18.828 32.875 1.678 1 48.03 73 LEU B N 1
ATOM 2275 C CA . LEU B 1 73 ? -18.906 33.781 0.535 1 48.03 73 LEU B CA 1
ATOM 2276 C C . LEU B 1 73 ? -18.5 33.062 -0.75 1 48.03 73 LEU B C 1
ATOM 2278 O O . LEU B 1 73 ? -18.234 33.688 -1.766 1 48.03 73 LEU B O 1
ATOM 2282 N N . GLY B 1 74 ? -18.703 31.766 -1.029 1 46.59 74 GLY B N 1
ATOM 2283 C CA . GLY B 1 74 ? -18.547 31.156 -2.342 1 46.59 74 GLY B CA 1
ATOM 2284 C C . GLY B 1 74 ? -17.109 30.906 -2.719 1 46.59 74 GLY B C 1
ATOM 2285 O O . GLY B 1 74 ? -16.797 30.625 -3.879 1 46.59 74 GLY B O 1
ATOM 2286 N N . PHE B 1 75 ? -16.141 31.531 -1.971 1 48.25 75 PHE B N 1
ATOM 2287 C CA . PHE B 1 75 ? -14.773 31.406 -2.475 1 48.25 75 PHE B CA 1
ATOM 2288 C C . PHE B 1 75 ? -14.242 29.984 -2.262 1 48.25 75 PHE B C 1
ATOM 2290 O O . PHE B 1 75 ? -14.43 29.406 -1.192 1 48.25 75 PHE B O 1
ATOM 2297 N N . PHE B 1 76 ? -14.047 29.344 -3.402 1 51.19 76 PHE B N 1
ATOM 2298 C CA . PHE B 1 76 ? -13.531 27.984 -3.484 1 51.19 76 PHE B CA 1
ATOM 2299 C C . PHE B 1 76 ? -12.195 27.859 -2.752 1 51.19 76 PHE B C 1
ATOM 2301 O O . PHE B 1 76 ? -11.203 28.469 -3.15 1 51.19 76 PHE B O 1
ATOM 2308 N N . LYS B 1 77 ? -12.109 27.766 -1.415 1 58.47 77 LYS B N 1
ATOM 2309 C CA . LYS B 1 77 ? -10.875 27.562 -0.667 1 58.47 77 LYS B CA 1
ATOM 2310 C C . LYS B 1 77 ? -10.234 26.219 -1.014 1 58.47 77 LYS B C 1
ATOM 2312 O O . LYS B 1 77 ? -10.938 25.266 -1.348 1 58.47 77 LYS B O 1
ATOM 2317 N N . SER B 1 78 ? -8.953 26.25 -1.336 1 67.06 78 SER B N 1
ATOM 2318 C CA . SER B 1 78 ? -8.188 25.031 -1.573 1 67.06 78 SER B CA 1
ATOM 2319 C C . SER B 1 78 ? -8.547 23.953 -0.566 1 67.06 78 SER B C 1
ATOM 2321 O O . SER B 1 78 ? -8.727 24.234 0.62 1 67.06 78 SER B O 1
ATOM 2323 N N . THR B 1 79 ? -8.82 22.828 -1.162 1 82.75 79 THR B N 1
ATOM 2324 C CA . THR B 1 79 ? -9.156 21.672 -0.333 1 82.75 79 THR B CA 1
ATOM 2325 C C . THR B 1 79 ? -7.895 21 0.191 1 82.75 79 THR B C 1
ATOM 2327 O O . THR B 1 79 ? -7.973 20.062 1.001 1 82.75 79 THR B O 1
ATOM 2330 N N . SER B 1 80 ? -6.7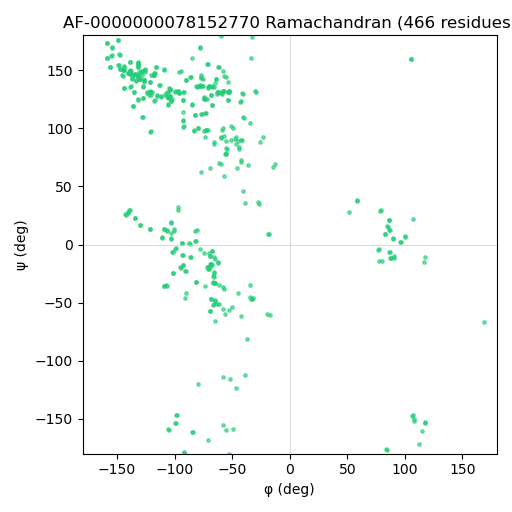3 21.672 -0.182 1 92.44 80 SER B N 1
ATOM 2331 C CA . SER B 1 80 ? -5.492 21.047 0.248 1 92.44 80 SER B CA 1
ATOM 2332 C C . SER B 1 80 ? -5.109 21.469 1.659 1 92.44 80 SER B C 1
ATOM 2334 O O . SER B 1 80 ? -5.387 22.609 2.064 1 92.44 80 SER B O 1
ATOM 2336 N N . GLU B 1 81 ? -4.562 20.578 2.357 1 96.19 81 GLU B N 1
ATOM 2337 C CA . GLU B 1 81 ? -3.984 20.812 3.678 1 96.19 81 GLU B CA 1
ATOM 2338 C C . GLU B 1 81 ? -2.465 20.672 3.646 1 96.19 81 GLU B C 1
ATOM 2340 O O . GLU B 1 81 ? -1.946 19.625 3.25 1 96.19 81 GLU B O 1
ATOM 2345 N N . TYR B 1 82 ? -1.776 21.703 4.133 1 97.69 82 TYR B N 1
ATOM 2346 C CA . TYR B 1 82 ? -0.33 21.719 3.953 1 97.69 82 TYR B CA 1
ATOM 2347 C C . TYR B 1 82 ? 0.384 21.297 5.23 1 97.69 82 TYR B C 1
ATOM 2349 O O . TYR B 1 82 ? 1.614 21.219 5.266 1 97.69 82 TYR B O 1
ATOM 2357 N N . THR B 1 83 ? -0.292 21.125 6.27 1 98.31 83 THR B N 1
ATOM 2358 C CA . THR B 1 83 ? 0.173 20.516 7.508 1 98.31 83 THR B CA 1
ATOM 2359 C C . THR B 1 83 ? -0.819 19.453 7.996 1 98.31 83 THR B C 1
ATOM 2361 O O . THR B 1 83 ? -2.006 19.516 7.664 1 98.31 83 THR B O 1
ATOM 2364 N N . PRO B 1 84 ? -0.27 18.484 8.797 1 98.31 84 PRO B N 1
ATOM 2365 C CA . PRO B 1 84 ? -1.214 17.516 9.352 1 98.31 84 PRO B CA 1
ATOM 2366 C C . PRO B 1 84 ? -2.369 18.172 10.102 1 98.31 84 PRO B C 1
ATOM 2368 O O . PRO B 1 84 ? -2.148 19.078 10.914 1 98.31 84 PRO B O 1
ATOM 2371 N N . ARG B 1 85 ? -3.578 17.688 9.734 1 97.19 85 ARG B N 1
ATOM 2372 C CA . ARG B 1 85 ? -4.777 18.234 10.367 1 97.19 85 ARG B CA 1
ATOM 2373 C C . ARG B 1 85 ? -5.648 17.125 10.938 1 97.19 85 ARG B C 1
ATOM 2375 O O . ARG B 1 85 ? -5.871 16.094 10.281 1 97.19 85 ARG B O 1
ATOM 2382 N N . LEU B 1 86 ? -6.117 17.375 12.141 1 96.62 86 LEU B N 1
ATOM 2383 C CA . LEU B 1 86 ? -7 16.406 12.797 1 96.62 86 LEU B CA 1
ATOM 2384 C C . LEU B 1 86 ? -8.289 16.234 12 1 96.62 86 LEU B C 1
ATOM 2386 O O . LEU B 1 86 ? -8.898 17.203 11.57 1 96.62 86 LEU B O 1
ATOM 2390 N N . ILE B 1 87 ? -8.57 14.953 11.812 1 93.38 87 ILE B N 1
ATOM 2391 C CA . ILE B 1 87 ? -9.867 14.68 11.195 1 93.38 87 ILE B CA 1
ATOM 2392 C C . ILE B 1 87 ? -10.969 14.789 12.242 1 93.38 87 ILE B C 1
ATOM 2394 O O . ILE B 1 87 ? -11.289 13.812 12.93 1 93.38 87 ILE B O 1
ATOM 2398 N N . LYS B 1 88 ? -11.617 15.875 12.234 1 91 88 LYS B N 1
ATOM 2399 C CA . LYS B 1 88 ? -12.539 16.234 13.312 1 91 88 LYS B CA 1
ATOM 2400 C C . LYS B 1 88 ? -13.719 15.266 13.352 1 91 88 LYS B C 1
ATOM 2402 O O . LYS B 1 88 ? -14.242 14.961 14.43 1 91 88 LYS B O 1
ATOM 2407 N N . ASN B 1 89 ? -14.109 14.789 12.227 1 83.31 89 ASN B N 1
ATOM 2408 C CA . ASN B 1 89 ? -15.25 13.867 12.156 1 83.31 89 ASN B CA 1
ATOM 2409 C C . ASN B 1 89 ? -14.945 12.555 12.875 1 83.31 89 ASN B C 1
ATOM 2411 O O . ASN B 1 89 ? -15.859 11.766 13.141 1 83.31 89 ASN B O 1
ATOM 2415 N N . LEU B 1 90 ? -13.719 12.344 13.203 1 87.5 90 LEU B N 1
ATOM 2416 C CA . LEU B 1 90 ? -13.336 11.133 13.93 1 87.5 90 LEU B CA 1
ATOM 2417 C C . LEU B 1 90 ? -12.953 11.461 15.367 1 87.5 90 LEU B C 1
ATOM 2419 O O . LEU B 1 90 ? -12.352 10.633 16.062 1 87.5 90 LEU B O 1
ATOM 2423 N N . GLU B 1 91 ? -13.273 12.641 15.773 1 89.69 91 GLU B N 1
ATOM 2424 C CA . GLU B 1 91 ? -12.977 13.008 17.156 1 89.69 91 GLU B CA 1
ATOM 2425 C C . GLU B 1 91 ? -13.633 12.047 18.141 1 89.69 91 GLU B C 1
ATOM 2427 O O . GLU B 1 91 ? -14.812 11.703 17.984 1 89.69 91 GLU B O 1
ATOM 2432 N N . GLY B 1 92 ? -12.867 11.555 19.125 1 90.62 92 GLY B N 1
ATOM 2433 C CA . GLY B 1 92 ? -13.383 10.625 20.125 1 90.62 92 GLY B CA 1
ATOM 2434 C C . GLY B 1 92 ? -13.273 9.18 19.688 1 90.62 92 GLY B C 1
ATOM 2435 O O . GLY B 1 92 ? -13.539 8.266 20.484 1 90.62 92 GLY B O 1
ATOM 2436 N N . ILE B 1 93 ? -12.984 8.984 18.453 1 87 93 ILE B N 1
ATOM 2437 C CA . ILE B 1 93 ? -12.789 7.637 17.922 1 87 93 ILE B CA 1
ATOM 2438 C C . ILE B 1 93 ? -11.312 7.258 17.984 1 87 93 ILE B C 1
ATOM 2440 O O . ILE B 1 93 ? -10.445 8.039 17.594 1 87 93 ILE B O 1
ATOM 2444 N N . LYS B 1 94 ? -11.078 6.055 18.531 1 93.31 94 LYS B N 1
ATOM 2445 C CA . LYS B 1 94 ? -9.695 5.57 18.578 1 93.31 94 LYS B CA 1
ATOM 2446 C C . LYS B 1 94 ? -9.367 4.738 17.344 1 93.31 94 LYS B C 1
ATOM 2448 O O . LYS B 1 94 ? -9.703 3.557 17.281 1 93.31 94 LYS B O 1
ATOM 2453 N N . VAL B 1 95 ? -8.672 5.312 16.422 1 91 95 VAL B N 1
ATOM 2454 C CA . VAL B 1 95 ? -8.289 4.648 15.172 1 91 95 VAL B CA 1
ATOM 2455 C C . VAL B 1 95 ? -7.148 3.672 15.43 1 91 95 VAL B C 1
ATOM 2457 O O . VAL B 1 95 ? -6.191 4 16.125 1 91 95 VAL B O 1
ATOM 2460 N N . LYS B 1 96 ? -7.246 2.492 14.859 1 89.81 96 LYS B N 1
ATOM 2461 C CA . LYS B 1 96 ? -6.242 1.447 15.047 1 89.81 96 LYS B CA 1
ATOM 2462 C C . LYS B 1 96 ? -5.398 1.269 13.789 1 89.81 96 LYS B C 1
ATOM 2464 O O . LYS B 1 96 ? -4.215 0.927 13.875 1 89.81 96 LYS B O 1
ATOM 2469 N N . ASN B 1 97 ? -6.004 1.425 12.68 1 90.19 97 ASN B N 1
ATOM 2470 C CA . ASN B 1 97 ? -5.312 1.273 11.398 1 90.19 97 ASN B CA 1
ATOM 2471 C C . ASN B 1 97 ? -5.824 2.273 10.367 1 90.19 97 ASN B C 1
ATOM 2473 O O . ASN B 1 97 ? -6.961 2.738 10.453 1 90.19 97 ASN B O 1
ATOM 2477 N N . ALA B 1 98 ? -4.945 2.594 9.43 1 92.25 98 ALA B N 1
ATOM 2478 C CA . ALA B 1 98 ? -5.297 3.516 8.352 1 92.25 98 ALA B CA 1
ATOM 2479 C C . ALA B 1 98 ? -4.629 3.107 7.043 1 92.25 98 ALA B C 1
ATOM 2481 O O . ALA B 1 98 ? -3.578 2.459 7.051 1 92.25 98 ALA B O 1
ATOM 2482 N N . ALA B 1 99 ? -5.23 3.402 5.996 1 91.38 99 ALA B N 1
ATOM 2483 C CA . ALA B 1 99 ? -4.703 3.213 4.645 1 91.38 99 ALA B CA 1
ATOM 2484 C C . ALA B 1 99 ? -5.07 4.387 3.744 1 91.38 99 ALA B C 1
ATOM 2486 O O . ALA B 1 99 ? -6.098 5.039 3.949 1 91.38 99 ALA B O 1
ATOM 2487 N N . ALA B 1 100 ? -4.188 4.648 2.842 1 91.94 100 ALA B N 1
ATOM 2488 C CA . ALA B 1 100 ? -4.406 5.711 1.866 1 91.94 100 ALA B CA 1
ATOM 2489 C C . ALA B 1 100 ? -4.219 5.195 0.442 1 91.94 100 ALA B C 1
ATOM 2491 O O . ALA B 1 100 ? -3.184 4.609 0.117 1 91.94 100 ALA B O 1
ATOM 2492 N N . GLY B 1 101 ? -5.234 5.41 -0.383 1 84.94 101 GLY B N 1
ATOM 2493 C CA . GLY B 1 101 ? -5.188 4.992 -1.775 1 84.94 101 GLY B CA 1
ATOM 2494 C C . GLY B 1 101 ? -4.961 6.145 -2.736 1 84.94 101 GLY B C 1
ATOM 2495 O O . GLY B 1 101 ? -4.398 7.176 -2.357 1 84.94 101 GLY B O 1
ATOM 2496 N N . LEU B 1 102 ? -5.316 5.922 -3.943 1 78.12 102 LEU B N 1
ATOM 2497 C CA . LEU B 1 102 ? -5.121 6.949 -4.961 1 78.12 102 LEU B CA 1
ATOM 2498 C C . LEU B 1 102 ? -6.039 8.141 -4.715 1 78.12 102 LEU B C 1
ATOM 2500 O O . LEU B 1 102 ? -5.582 9.289 -4.703 1 78.12 102 LEU B O 1
ATOM 2504 N N . LEU B 1 103 ? -7.297 7.863 -4.449 1 76.75 103 LEU B N 1
ATOM 2505 C CA . LEU B 1 103 ? -8.273 8.945 -4.359 1 76.75 103 LEU B CA 1
ATOM 2506 C C . LEU B 1 103 ? -9.094 8.836 -3.08 1 76.75 103 LEU B C 1
ATOM 2508 O O . LEU B 1 103 ? -10.164 9.43 -2.973 1 76.75 103 LEU B O 1
ATOM 2512 N N . HIS B 1 104 ? -8.594 8.039 -2.125 1 81.38 104 HIS B N 1
ATOM 2513 C CA . HIS B 1 104 ? -9.367 7.785 -0.916 1 81.38 104 HIS B CA 1
ATOM 2514 C C . HIS B 1 104 ? -8.461 7.41 0.251 1 81.38 104 HIS B C 1
ATOM 2516 O O . HIS B 1 104 ? -7.277 7.117 0.056 1 81.38 104 HIS B O 1
ATOM 2522 N N . SER B 1 105 ? -9.031 7.523 1.406 1 87.5 105 SER B N 1
ATOM 2523 C CA . SER B 1 105 ? -8.43 7.098 2.664 1 87.5 105 SER B CA 1
ATOM 2524 C C . SER B 1 105 ? -9.398 6.266 3.492 1 87.5 105 SER B C 1
ATOM 2526 O O . SER B 1 105 ? -10.617 6.371 3.318 1 87.5 105 SER B O 1
ATOM 2528 N N . ALA B 1 106 ? -8.828 5.484 4.355 1 86 106 ALA B N 1
ATOM 2529 C CA . ALA B 1 106 ? -9.672 4.656 5.215 1 86 106 ALA B CA 1
ATOM 2530 C C . ALA B 1 106 ? -9.039 4.484 6.594 1 86 106 ALA B C 1
ATOM 2532 O O . ALA B 1 106 ? -7.812 4.445 6.727 1 86 106 ALA B O 1
ATOM 2533 N N . CYS B 1 107 ? -9.938 4.422 7.582 1 86.44 107 CYS B N 1
ATOM 2534 C CA . CYS B 1 107 ? -9.547 4.141 8.961 1 86.44 107 CYS B CA 1
ATOM 2535 C C . CYS B 1 107 ? -10.414 3.037 9.555 1 86.44 107 CYS B C 1
ATOM 2537 O O . CYS B 1 107 ? -11.578 2.893 9.195 1 86.44 107 CYS B O 1
ATOM 2539 N N . ILE B 1 108 ? -9.805 2.316 10.414 1 83.56 108 ILE B N 1
ATOM 2540 C CA . ILE B 1 108 ? -10.539 1.356 11.227 1 83.56 108 ILE B CA 1
ATOM 2541 C C . ILE B 1 108 ? -10.297 1.646 12.711 1 83.56 108 ILE B C 1
ATOM 2543 O O . ILE B 1 108 ? -9.156 1.889 13.125 1 83.56 108 ILE B O 1
ATOM 2547 N N . ASP B 1 109 ? -11.359 1.703 13.422 1 84.81 109 ASP B N 1
ATOM 2548 C CA . ASP B 1 109 ? -11.18 2.002 14.844 1 84.81 109 ASP B CA 1
ATOM 2549 C C . ASP B 1 109 ? -11.039 0.722 15.664 1 84.81 109 ASP B C 1
ATOM 2551 O O . ASP B 1 109 ? -11.023 -0.378 15.102 1 84.81 109 ASP B O 1
ATOM 2555 N N . GLU B 1 110 ? -10.891 0.855 16.969 1 80.94 110 GLU B N 1
ATOM 2556 C CA . GLU B 1 110 ? -10.594 -0.247 17.875 1 80.94 110 GLU B CA 1
ATOM 2557 C C . GLU B 1 110 ? -11.773 -1.212 17.984 1 80.94 110 GLU B C 1
ATOM 2559 O O . GLU B 1 110 ? -11.609 -2.354 18.422 1 80.94 110 GLU B O 1
ATOM 2564 N N . ASN B 1 111 ? -12.914 -0.728 17.547 1 74.62 111 ASN B N 1
ATOM 2565 C CA . ASN B 1 111 ? -14.102 -1.568 17.625 1 74.62 111 ASN B CA 1
ATOM 2566 C C . ASN B 1 111 ? -14.406 -2.227 16.281 1 74.62 111 ASN B C 1
ATOM 2568 O O . ASN B 1 111 ? -15.406 -2.938 16.141 1 74.62 111 ASN B O 1
ATOM 2572 N N . GLY B 1 112 ? -13.625 -1.874 15.32 1 73.56 112 GLY B N 1
ATOM 2573 C CA . GLY B 1 112 ? -13.789 -2.504 14.016 1 73.56 112 GLY B CA 1
ATOM 2574 C C . GLY B 1 112 ? -14.625 -1.679 13.055 1 73.56 112 GLY B C 1
ATOM 2575 O O . GLY B 1 112 ? -14.883 -2.104 11.93 1 73.56 112 GLY B O 1
ATOM 2576 N N . SER B 1 113 ? -15.047 -0.513 13.469 1 76.31 113 SER B N 1
ATOM 2577 C CA . SER B 1 113 ? -15.758 0.381 12.562 1 76.31 113 SER B CA 1
ATOM 2578 C C . SER B 1 113 ? -14.82 0.958 11.508 1 76.31 113 SER B C 1
ATOM 2580 O O . SER B 1 113 ? -13.688 1.338 11.82 1 76.31 113 SER B O 1
ATOM 2582 N N . VAL B 1 114 ? -15.32 0.947 10.273 1 77.75 114 VAL B N 1
ATOM 2583 C CA . VAL B 1 114 ? -14.523 1.435 9.156 1 77.75 114 VAL B CA 1
ATOM 2584 C C . VAL B 1 114 ? -15.031 2.805 8.719 1 77.75 114 VAL B C 1
ATOM 2586 O O . VAL B 1 114 ? -16.234 3.023 8.617 1 77.75 114 VAL B O 1
ATOM 2589 N N . PHE B 1 115 ? -14.07 3.656 8.523 1 80.62 115 PHE B N 1
ATOM 2590 C CA . PHE B 1 115 ? -14.352 5 8.031 1 80.62 115 PHE B CA 1
ATOM 2591 C C . PHE B 1 115 ? -13.617 5.258 6.719 1 80.62 115 PHE B C 1
ATOM 2593 O O . PHE B 1 115 ? -12.414 5.008 6.617 1 80.62 115 PHE B O 1
ATOM 2600 N N . VAL B 1 116 ? -14.312 5.742 5.758 1 79.38 116 VAL B N 1
ATOM 2601 C CA . VAL B 1 116 ? -13.711 5.973 4.445 1 79.38 116 VAL B CA 1
ATOM 2602 C C . VAL B 1 116 ? -13.953 7.418 4.016 1 79.38 116 VAL B C 1
ATOM 2604 O O . VAL B 1 116 ? -15.031 7.973 4.246 1 79.38 116 VAL B O 1
ATOM 2607 N N . PHE B 1 117 ? -12.867 7.922 3.375 1 80.69 117 PHE B N 1
ATOM 2608 C CA . PHE B 1 117 ? -12.906 9.281 2.846 1 80.69 117 PHE B CA 1
ATOM 2609 C C . PHE B 1 117 ? -12.492 9.305 1.381 1 80.69 117 PHE B C 1
ATOM 2611 O O . PHE B 1 117 ? -11.562 8.586 0.982 1 80.69 117 PHE B O 1
ATOM 2618 N N . GLY B 1 118 ? -13.094 10.227 0.522 1 75.06 118 GLY B N 1
ATOM 2619 C CA . GLY B 1 118 ? -12.641 10.406 -0.847 1 75.06 118 GLY B CA 1
ATOM 2620 C C . GLY B 1 118 ? -13.672 9.992 -1.878 1 75.06 118 GLY B C 1
ATOM 2621 O O . GLY B 1 118 ? -14.867 9.953 -1.585 1 75.06 118 GLY B O 1
ATOM 2622 N N . GLU B 1 119 ? -13.008 9.719 -3.336 1 60.56 119 GLU B N 1
ATOM 2623 C CA . GLU B 1 119 ? -13.781 9.43 -4.539 1 60.56 119 GLU B CA 1
ATOM 2624 C C . GLU B 1 119 ? -14.383 8.031 -4.488 1 60.56 119 GLU B C 1
ATOM 2626 O O . GLU B 1 119 ? -13.727 7.082 -4.043 1 60.56 119 GLU B O 1
ATOM 2631 N N . SER B 1 120 ? -15.586 7.656 -4.613 1 50.66 120 SER B N 1
ATOM 2632 C CA . SER B 1 120 ? -16.609 6.637 -4.832 1 50.66 120 SER B CA 1
ATOM 2633 C C . SER B 1 120 ? -18 7.18 -4.535 1 50.66 120 SER B C 1
ATOM 2635 O O . SER B 1 120 ? -18.984 6.707 -5.102 1 50.66 120 SER B O 1
ATOM 2637 N N . ALA B 1 121 ? -18.109 7.441 -3.205 1 41.5 121 ALA B N 1
ATOM 2638 C CA . ALA B 1 121 ? -19.406 6.969 -2.746 1 41.5 121 ALA B CA 1
ATOM 2639 C C . ALA B 1 121 ? -20.516 7.414 -3.693 1 41.5 121 ALA B C 1
ATOM 2641 O O . ALA B 1 121 ? -21.266 6.582 -4.215 1 41.5 121 ALA B O 1
ATOM 2642 N N . VAL B 1 122 ? -21.578 8.141 -3.271 1 37.69 122 VAL B N 1
ATOM 2643 C CA . VAL B 1 122 ? -22.969 8.312 -3.654 1 37.69 122 VAL B CA 1
ATOM 2644 C C . VAL B 1 122 ? -23.062 9.211 -4.883 1 37.69 122 VAL B C 1
ATOM 2646 O O . VAL B 1 122 ? -24.156 9.438 -5.414 1 37.69 122 VAL B O 1
ATOM 2649 N N . ASP B 1 123 ? -21.922 9.773 -5.375 1 37.28 123 ASP B N 1
ATOM 2650 C CA . ASP B 1 123 ? -22.531 10.875 -6.109 1 37.28 123 ASP B CA 1
ATOM 2651 C C . ASP B 1 123 ? -23.219 10.375 -7.379 1 37.28 123 ASP B C 1
ATOM 2653 O O . ASP B 1 123 ? -23.828 11.164 -8.109 1 37.28 123 ASP B O 1
ATOM 2657 N N . LYS B 1 124 ? -22.578 9.289 -8.047 1 36.94 124 LYS B N 1
ATOM 2658 C CA . LYS B 1 124 ? -23.188 9.305 -9.367 1 36.94 124 LYS B CA 1
ATOM 2659 C C . LYS B 1 124 ? -24.641 8.836 -9.297 1 36.94 124 LYS B C 1
ATOM 2661 O O . LYS B 1 124 ? -25.25 8.531 -10.328 1 36.94 124 LYS B O 1
ATOM 2666 N N . VAL B 1 125 ? -25.125 8.172 -8.367 1 31.83 125 VAL B N 1
ATOM 2667 C CA . VAL B 1 125 ? -26.453 7.695 -8.758 1 31.83 125 VAL B CA 1
ATOM 2668 C C . VAL B 1 125 ? -27.297 8.875 -9.242 1 31.83 125 VAL B C 1
ATOM 2670 O O . VAL B 1 125 ? -27.891 8.82 -10.312 1 31.83 125 VAL B O 1
ATOM 2673 N N . GLY B 1 126 ? -28.516 9.305 -8.531 1 30.8 126 GLY B N 1
ATOM 2674 C CA . GLY B 1 126 ? -29.703 9.984 -9.016 1 30.8 126 GLY B CA 1
ATOM 2675 C C . GLY B 1 126 ? -29.438 11.391 -9.516 1 30.8 126 GLY B C 1
ATOM 2676 O O . GLY B 1 126 ? -28.422 12 -9.148 1 30.8 126 GLY B O 1
ATOM 2677 N N . PHE B 1 127 ? -30.062 11.969 -10.75 1 30.78 127 PHE B N 1
ATOM 2678 C CA . PHE B 1 127 ? -30.359 13.273 -11.312 1 30.78 127 PHE B CA 1
ATOM 2679 C C . PHE B 1 127 ? -30.312 14.352 -10.234 1 30.78 127 PHE B C 1
ATOM 2681 O O . PHE B 1 127 ? -30.344 15.547 -10.539 1 30.78 127 PHE B O 1
ATOM 2688 N N . GLY B 1 128 ? -31.141 14.305 -9.18 1 29.77 128 GLY B N 1
ATOM 2689 C CA . GLY B 1 128 ? -31.328 15.625 -8.602 1 29.77 128 GLY B CA 1
ATOM 2690 C C . GLY B 1 128 ? -30.031 16.312 -8.219 1 29.77 128 GLY B C 1
ATOM 2691 O O . GLY B 1 128 ? -28.953 15.75 -8.43 1 29.77 128 GLY B O 1
ATOM 2692 N N . LYS B 1 129 ? -30.062 17.359 -7.277 1 33.34 129 LYS B N 1
ATOM 2693 C CA . LYS B 1 129 ? -29.031 18.297 -6.832 1 33.34 129 LYS B CA 1
ATOM 2694 C C . LYS B 1 129 ? -27.766 17.562 -6.426 1 33.34 129 LYS B C 1
ATOM 2696 O O . LYS B 1 129 ? -27.797 16.656 -5.609 1 33.34 129 LYS B O 1
ATOM 2701 N N . VAL B 1 130 ? -26.828 17.344 -7.41 1 36.03 130 VAL B N 1
ATOM 2702 C CA . VAL B 1 130 ? -25.406 17.141 -7.164 1 36.03 130 VAL B CA 1
ATOM 2703 C C . VAL B 1 130 ? -25 17.828 -5.867 1 36.03 130 VAL B C 1
ATOM 2705 O O . VAL B 1 130 ? -24.812 19.047 -5.844 1 36.03 130 VAL B O 1
ATOM 2708 N N . ASN B 1 131 ? -25.812 17.875 -4.859 1 32.66 131 ASN B N 1
ATOM 2709 C CA . ASN B 1 131 ? -25.125 18.531 -3.758 1 32.66 131 ASN B CA 1
ATOM 2710 C C . ASN B 1 131 ? -23.719 17.984 -3.568 1 32.66 131 ASN B C 1
ATOM 2712 O O . ASN B 1 131 ? -23.5 16.766 -3.594 1 32.66 131 ASN B O 1
ATOM 2716 N N . ASN B 1 132 ? -22.703 18.672 -4.242 1 33.91 132 ASN B N 1
ATOM 2717 C CA . ASN B 1 132 ? -21.266 18.594 -4.004 1 33.91 132 ASN B CA 1
ATOM 2718 C C . ASN B 1 132 ? -20.969 18 -2.627 1 33.91 132 ASN B C 1
ATOM 2720 O O . ASN B 1 132 ? -20.594 18.734 -1.707 1 33.91 132 ASN B O 1
ATOM 2724 N N . ALA B 1 133 ? -22.031 17.516 -2.012 1 32.72 133 ALA B N 1
ATOM 2725 C CA . ALA B 1 133 ? -21.75 17.016 -0.665 1 32.72 133 ALA B CA 1
ATOM 2726 C C . ALA B 1 133 ? -20.484 16.172 -0.646 1 32.72 133 ALA B C 1
ATOM 2728 O O . ALA B 1 133 ? -20.312 15.281 -1.48 1 32.72 133 ALA B O 1
ATOM 2729 N N . THR B 1 134 ? -19.266 16.797 -0.434 1 35.66 134 THR B N 1
ATOM 2730 C CA . THR B 1 134 ? -18.109 16.141 0.131 1 35.66 134 THR B CA 1
ATOM 2731 C C . THR B 1 134 ? -18.5 14.797 0.752 1 35.66 134 THR B C 1
ATOM 2733 O O . THR B 1 134 ? -19.359 14.742 1.63 1 35.66 134 THR B O 1
ATOM 2736 N N . ALA B 1 135 ? -18.844 13.891 -0.057 1 36.41 135 ALA B N 1
ATOM 2737 C CA . ALA B 1 135 ? -19.281 12.555 0.334 1 36.41 135 ALA B CA 1
ATOM 2738 C C . ALA B 1 135 ? -18.75 12.18 1.71 1 36.41 135 ALA B C 1
ATOM 2740 O O . ALA B 1 135 ? -17.531 12.227 1.943 1 36.41 135 ALA B O 1
ATOM 2741 N N . GLN B 1 136 ? -19.531 12.453 2.688 1 37.38 136 GLN B N 1
ATOM 2742 C CA . GLN B 1 136 ? -19.438 12.055 4.09 1 37.38 136 GLN B CA 1
ATOM 2743 C C . GLN B 1 136 ? -18.828 10.664 4.223 1 37.38 136 GLN B C 1
ATOM 2745 O O . GLN B 1 136 ? -18.875 9.859 3.287 1 37.38 136 GLN B O 1
ATOM 2750 N N . PHE B 1 137 ? -18.328 10.43 5.48 1 46.72 137 PHE B N 1
ATOM 2751 C CA . PHE B 1 137 ? -17.953 9.344 6.375 1 46.72 137 PHE B CA 1
ATOM 2752 C C . PHE B 1 137 ? -18.891 8.156 6.207 1 46.72 137 PHE B C 1
ATOM 2754 O O . PHE B 1 137 ? -20.109 8.312 6.203 1 46.72 137 PHE B O 1
ATOM 2761 N N . MET B 1 138 ? -18.844 7.504 5.121 1 46.72 138 MET B N 1
ATOM 2762 C CA . MET B 1 138 ? -19.703 6.359 5.406 1 46.72 138 MET B CA 1
ATOM 2763 C C . MET B 1 138 ? -19.094 5.48 6.496 1 46.72 138 MET B C 1
ATOM 2765 O O . MET B 1 138 ? -17.938 5.055 6.383 1 46.72 138 MET B O 1
ATOM 2769 N N . ILE B 1 139 ? -19.391 5.77 7.828 1 45.91 139 ILE B N 1
ATOM 2770 C CA . ILE B 1 139 ? -19.125 4.875 8.953 1 45.91 139 ILE B CA 1
ATOM 2771 C C . ILE B 1 139 ? -19.906 3.576 8.766 1 45.91 139 ILE B C 1
ATOM 2773 O O . ILE B 1 139 ? -21.141 3.584 8.711 1 45.91 139 ILE B O 1
ATOM 2777 N N . SER B 1 140 ? -19.562 2.748 7.848 1 45.19 140 SER B N 1
ATOM 2778 C CA . SER B 1 140 ? -20.312 1.527 8.117 1 45.19 140 SER B CA 1
ATOM 2779 C C . SER B 1 140 ? -19.75 0.776 9.312 1 45.19 140 SER B C 1
ATOM 2781 O O . SER B 1 140 ? -18.547 0.539 9.383 1 45.19 140 SER B O 1
ATOM 2783 N N . GLU B 1 141 ? -20.453 1.035 10.484 1 43.75 141 GLU B N 1
ATOM 2784 C CA . GLU B 1 141 ? -20.172 0.107 11.578 1 43.75 141 GLU B CA 1
ATOM 2785 C C . GLU B 1 141 ? -20.109 -1.332 11.07 1 43.75 141 GLU B C 1
ATOM 2787 O O . GLU B 1 141 ? -21 -1.791 10.367 1 43.75 141 GLU B O 1
ATOM 2792 N N . LEU B 1 142 ? -18.906 -1.657 10.719 1 45.16 142 LEU B N 1
ATOM 2793 C CA . LEU B 1 142 ? -18.828 -3.1 10.516 1 45.16 142 LEU B CA 1
ATOM 2794 C C . LEU B 1 142 ? -19.594 -3.838 11.617 1 45.16 142 LEU B C 1
ATOM 2796 O O . LEU B 1 142 ? -19.656 -3.363 12.75 1 45.16 142 LEU B O 1
ATOM 2800 N N . PRO B 1 143 ? -20.562 -4.676 11.266 1 38.31 143 PRO B N 1
ATOM 2801 C CA . PRO B 1 143 ? -21.281 -5.418 12.305 1 38.31 143 PRO B CA 1
ATOM 2802 C C . PRO B 1 143 ? -20.359 -5.996 13.367 1 38.31 143 PRO B C 1
ATOM 2804 O O . PRO B 1 143 ? -19.344 -6.617 13.039 1 38.31 143 PRO B O 1
ATOM 2807 N N . TYR B 1 144 ? -20.016 -5.184 14.281 1 38.84 144 TYR B N 1
ATOM 2808 C CA . TYR B 1 144 ? -19.344 -5.723 15.453 1 38.84 144 TYR B CA 1
ATOM 2809 C C . TYR B 1 144 ? -20.219 -6.742 16.172 1 38.84 144 TYR B C 1
ATOM 2811 O O . TYR B 1 144 ? -21.375 -6.457 16.5 1 38.84 144 TYR B O 1
ATOM 2819 N N . SER B 1 145 ? -20.09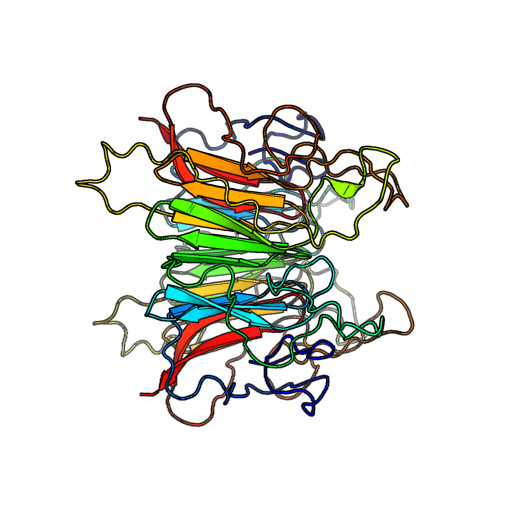4 -7.98 15.844 1 34.66 145 SER B N 1
ATOM 2820 C CA . SER B 1 145 ? -20.719 -8.852 16.828 1 34.66 145 SER B CA 1
ATOM 2821 C C . SER B 1 145 ? -20.125 -8.648 18.219 1 34.66 145 SER B C 1
ATOM 2823 O O . SER B 1 145 ? -18.906 -8.672 18.375 1 34.66 145 SER B O 1
ATOM 2825 N N . GLU B 1 146 ? -20.703 -7.961 19.047 1 34.44 146 GLU B N 1
ATOM 2826 C CA . GLU B 1 146 ? -20.391 -7.727 20.453 1 34.44 146 GLU B CA 1
ATOM 2827 C C . GLU B 1 146 ? -19.797 -8.977 21.109 1 34.44 146 GLU B C 1
ATOM 2829 O O . GLU B 1 146 ? -18.953 -8.875 22 1 34.44 146 GLU B O 1
ATOM 2834 N N . GLU B 1 147 ? -20.359 -10.117 20.875 1 32.72 147 GLU B N 1
ATOM 2835 C CA . GLU B 1 147 ? -20.109 -11.242 21.766 1 32.72 147 GLU B CA 1
ATOM 2836 C C . GLU B 1 147 ? -18.641 -11.656 21.75 1 32.72 147 GLU B C 1
ATOM 2838 O O . GLU B 1 147 ? -18.125 -12.148 22.75 1 32.72 147 GLU B O 1
ATOM 2843 N N . MET B 1 148 ? -18.094 -11.867 20.672 1 32.91 148 MET B N 1
ATOM 2844 C CA . MET B 1 148 ? -16.859 -12.656 20.688 1 32.91 148 MET B CA 1
ATOM 2845 C C . MET B 1 148 ? -15.672 -11.789 21.078 1 32.91 148 MET B C 1
ATOM 2847 O O . MET B 1 148 ? -14.523 -12.141 20.812 1 32.91 148 MET B O 1
ATOM 2851 N N . TYR B 1 149 ? -15.883 -10.633 21.562 1 36.5 149 TYR B N 1
ATOM 2852 C CA . TYR B 1 149 ? -14.852 -9.633 21.844 1 36.5 149 TYR B CA 1
ATOM 2853 C C . TYR B 1 149 ? -13.797 -10.188 22.797 1 36.5 149 TYR B C 1
ATOM 2855 O O . TYR B 1 149 ? -12.789 -9.531 23.062 1 36.5 149 TYR B O 1
ATOM 2863 N N . LEU B 1 150 ? -14.227 -10.961 23.75 1 34.59 150 LEU B N 1
ATOM 2864 C CA . LEU B 1 150 ? -13.391 -11.023 24.953 1 34.59 150 LEU B CA 1
ATOM 2865 C C . LEU B 1 150 ? -11.984 -11.5 24.594 1 34.59 150 LEU B C 1
ATOM 2867 O O . LEU B 1 150 ? -11.047 -11.289 25.375 1 34.59 150 LEU B O 1
ATOM 2871 N N . ILE B 1 151 ? -11.82 -12.664 23.938 1 34.81 151 ILE B N 1
ATOM 2872 C CA . ILE B 1 151 ? -10.562 -13.375 24.172 1 34.81 151 ILE B CA 1
ATOM 2873 C C . ILE B 1 151 ? -9.523 -12.938 23.141 1 34.81 151 ILE B C 1
ATOM 2875 O O . ILE B 1 151 ? -8.32 -13.023 23.391 1 34.81 151 ILE B O 1
ATOM 2879 N N . TYR B 1 152 ? -9.852 -12.844 21.812 1 41.16 152 TYR B N 1
ATOM 2880 C CA . TYR B 1 152 ? -8.75 -12.734 20.859 1 41.16 152 TYR B CA 1
ATOM 2881 C C . TYR B 1 152 ? -8.578 -11.305 20.375 1 41.16 152 TYR B C 1
ATOM 2883 O O . TYR B 1 152 ? -9.555 -10.555 20.281 1 41.16 152 TYR B O 1
ATOM 2891 N N . PRO B 1 153 ? -7.395 -10.75 20.516 1 48.56 153 PRO B N 1
ATOM 2892 C CA . PRO B 1 153 ? -7.094 -9.422 19.969 1 48.56 153 PRO B CA 1
ATOM 2893 C C . PRO B 1 153 ? -7.719 -9.195 18.594 1 48.56 153 PRO B C 1
ATOM 2895 O O . PRO B 1 153 ? -7.676 -10.078 17.734 1 48.56 153 PRO B O 1
ATOM 2898 N N . LYS B 1 154 ? -8.766 -8.32 18.547 1 60.44 154 LYS B N 1
ATOM 2899 C CA . LYS B 1 154 ? -9.445 -7.898 17.312 1 60.44 154 LYS B CA 1
ATOM 2900 C C . LYS B 1 154 ? -8.445 -7.453 16.25 1 60.44 154 LYS B C 1
ATOM 2902 O O . LYS B 1 154 ? -7.586 -6.605 16.516 1 60.44 154 LYS B O 1
ATOM 2907 N N . GLU B 1 155 ? -8.141 -8.352 15.266 1 71.19 155 GLU B N 1
ATOM 2908 C CA . GLU B 1 155 ? -7.227 -7.957 14.195 1 71.19 155 GLU B CA 1
ATOM 2909 C C . GLU B 1 155 ? -7.957 -7.164 13.109 1 71.19 155 GLU B C 1
ATOM 2911 O O . GLU B 1 155 ? -8.992 -7.602 12.609 1 71.19 155 GLU B O 1
ATOM 2916 N N . PHE B 1 156 ? -7.656 -5.875 12.992 1 80.81 156 PHE B N 1
ATOM 2917 C CA . PHE B 1 156 ? -8.172 -5 11.945 1 80.81 156 PHE B CA 1
ATOM 2918 C C . PHE B 1 156 ? -7.078 -4.664 10.938 1 80.81 156 PHE B C 1
ATOM 2920 O O . PHE B 1 156 ? -5.945 -4.359 11.32 1 80.81 156 PHE B O 1
ATOM 2927 N N . LYS B 1 157 ? -7.387 -4.891 9.688 1 87.44 157 LYS B N 1
ATOM 2928 C CA . LYS B 1 157 ? -6.504 -4.512 8.594 1 87.44 157 LYS B CA 1
ATOM 2929 C C . LYS B 1 157 ? -7.27 -3.758 7.508 1 87.44 157 LYS B C 1
ATOM 2931 O O . LYS B 1 157 ? -8.461 -4.004 7.293 1 87.44 157 LYS B O 1
ATOM 2936 N N . VAL B 1 158 ? -6.652 -2.838 6.918 1 86.81 158 VAL B N 1
ATOM 2937 C CA . VAL B 1 158 ? -7.242 -2.107 5.805 1 86.81 158 VAL B CA 1
ATOM 2938 C C . VAL B 1 158 ? -6.234 -1.999 4.664 1 86.81 158 VAL B C 1
ATOM 2940 O O . VAL B 1 158 ? -5.035 -1.833 4.898 1 86.81 158 VAL B O 1
ATOM 2943 N N . SER B 1 159 ? -6.652 -2.123 3.443 1 91.25 159 SER B N 1
ATOM 2944 C CA . SER B 1 159 ? -5.859 -1.992 2.225 1 91.25 159 SER B CA 1
ATOM 2945 C C . SER B 1 159 ? -6.613 -1.212 1.155 1 91.25 159 SER B C 1
ATOM 2947 O O . SER B 1 159 ? -7.816 -1.413 0.965 1 91.25 159 SER B O 1
ATOM 2949 N N . CYS B 1 160 ? -5.906 -0.333 0.539 1 87.75 160 CYS B N 1
ATOM 2950 C CA . CYS B 1 160 ? -6.516 0.47 -0.515 1 87.75 160 CYS B CA 1
ATOM 2951 C C . CYS B 1 160 ? -5.91 0.139 -1.873 1 87.75 160 CYS B C 1
ATOM 2953 O O . CYS B 1 160 ? -4.699 -0.048 -1.987 1 87.75 160 CYS B O 1
ATOM 2955 N N . GLY B 1 161 ? -6.738 0.043 -2.838 1 87 161 GLY B N 1
ATOM 2956 C CA . GLY B 1 161 ? -6.312 -0.007 -4.227 1 87 161 GLY B CA 1
ATOM 2957 C C . GLY B 1 161 ? -6.414 1.334 -4.93 1 87 161 GLY B C 1
ATOM 2958 O O . GLY B 1 161 ? -6.172 2.379 -4.32 1 87 161 GLY B O 1
ATOM 2959 N N . TRP B 1 162 ? -6.738 1.204 -6.25 1 80 162 TRP B N 1
ATOM 2960 C CA . TRP B 1 162 ? -6.871 2.445 -7.004 1 80 162 TRP B CA 1
ATOM 2961 C C . TRP B 1 162 ? -8.102 3.227 -6.551 1 80 162 TRP B C 1
ATOM 2963 O O . TRP B 1 162 ? -7.984 4.34 -6.035 1 80 162 TRP B O 1
ATOM 2973 N N . LYS B 1 163 ? -9.25 2.598 -6.637 1 79 163 LYS B N 1
ATOM 2974 C CA . LYS B 1 163 ? -10.492 3.262 -6.25 1 79 163 LYS B CA 1
ATOM 2975 C C . LYS B 1 163 ? -11.359 2.346 -5.391 1 79 163 LYS B C 1
ATOM 2977 O O . LYS B 1 163 ? -12.586 2.467 -5.387 1 79 163 LYS B O 1
ATOM 2982 N N . HIS B 1 164 ? -10.688 1.362 -4.762 1 86 164 HIS B N 1
ATOM 2983 C CA . HIS B 1 164 ? -11.414 0.451 -3.887 1 86 164 HIS B CA 1
ATOM 2984 C C . HIS B 1 164 ? -10.625 0.157 -2.615 1 86 164 HIS B C 1
ATOM 2986 O O . HIS B 1 164 ? -9.406 0.355 -2.578 1 86 164 HIS B O 1
ATOM 2992 N N . THR B 1 165 ? -11.359 -0.23 -1.645 1 87.25 165 THR B N 1
ATOM 2993 C CA . THR B 1 165 ? -10.789 -0.538 -0.338 1 87.25 165 THR B CA 1
ATOM 2994 C C . THR B 1 165 ? -11.266 -1.902 0.152 1 87.25 165 THR B C 1
ATOM 2996 O O . THR B 1 165 ? -12.398 -2.307 -0.123 1 87.25 165 THR B O 1
ATOM 2999 N N . ALA B 1 166 ? -10.375 -2.576 0.786 1 92.06 166 ALA B N 1
ATOM 3000 C CA . ALA B 1 166 ? -10.703 -3.818 1.479 1 92.06 166 ALA B CA 1
ATOM 3001 C C . ALA B 1 166 ? -10.25 -3.771 2.934 1 92.06 166 ALA B C 1
ATOM 3003 O O . ALA B 1 166 ? -9.203 -3.197 3.244 1 92.06 166 ALA B O 1
ATOM 3004 N N . ALA B 1 167 ? -11.086 -4.336 3.818 1 88.38 167 ALA B N 1
ATOM 3005 C CA . ALA B 1 167 ? -10.75 -4.355 5.238 1 88.38 167 ALA B CA 1
ATOM 3006 C C . ALA B 1 167 ? -11.102 -5.699 5.871 1 88.38 167 ALA B C 1
ATOM 3008 O O . ALA B 1 167 ? -12.031 -6.375 5.422 1 88.38 167 ALA B O 1
ATOM 3009 N N . ILE B 1 168 ? -10.297 -6.074 6.824 1 90 168 ILE B N 1
ATOM 3010 C CA . ILE B 1 168 ? -10.625 -7.203 7.691 1 90 168 ILE B CA 1
ATOM 3011 C C . ILE B 1 168 ? -11.102 -6.688 9.047 1 90 168 ILE B C 1
ATOM 3013 O O . ILE B 1 168 ? -10.438 -5.859 9.672 1 90 168 ILE B O 1
ATOM 3017 N N . SER B 1 169 ? -12.219 -7.062 9.414 1 82.75 169 SER B N 1
ATOM 3018 C CA . SER B 1 169 ? -12.742 -6.836 10.75 1 82.75 169 SER B CA 1
ATOM 3019 C C . SER B 1 169 ? -13.242 -8.133 11.375 1 82.75 169 SER B C 1
ATOM 3021 O O . SER B 1 169 ? -14.219 -8.719 10.898 1 82.75 169 SER B O 1
ATOM 3023 N N . GLU B 1 170 ? -12.461 -8.602 12.43 1 80.19 170 GLU B N 1
ATOM 3024 C CA . GLU B 1 170 ? -12.82 -9.812 13.164 1 80.19 170 GLU B CA 1
ATOM 3025 C C . GLU B 1 170 ? -12.914 -11.016 12.234 1 80.19 170 GLU B C 1
ATOM 3027 O O . GLU B 1 170 ? -13.898 -11.766 12.273 1 80.19 170 GLU B O 1
ATOM 3032 N N . GLY B 1 171 ? -12.086 -11.07 11.328 1 87 171 GLY B N 1
ATOM 3033 C CA . GLY B 1 171 ? -11.977 -12.227 10.453 1 87 171 GLY B CA 1
ATOM 3034 C C . GLY B 1 171 ? -12.836 -12.117 9.211 1 87 171 GLY B C 1
ATOM 3035 O O . GLY B 1 171 ? -12.742 -12.961 8.312 1 87 171 GLY B O 1
ATOM 3036 N N . ASN B 1 172 ? -13.703 -11.125 9.164 1 88.5 172 ASN B N 1
ATOM 3037 C CA . ASN B 1 172 ? -14.531 -10.906 7.977 1 88.5 172 ASN B CA 1
ATOM 3038 C C . ASN B 1 172 ? -13.914 -9.867 7.051 1 88.5 172 ASN B C 1
ATOM 3040 O O . ASN B 1 172 ? -13.25 -8.938 7.512 1 88.5 172 ASN B O 1
ATOM 3044 N N . ILE B 1 173 ? -14.18 -10.062 5.754 1 92.88 173 ILE B N 1
ATOM 3045 C CA . I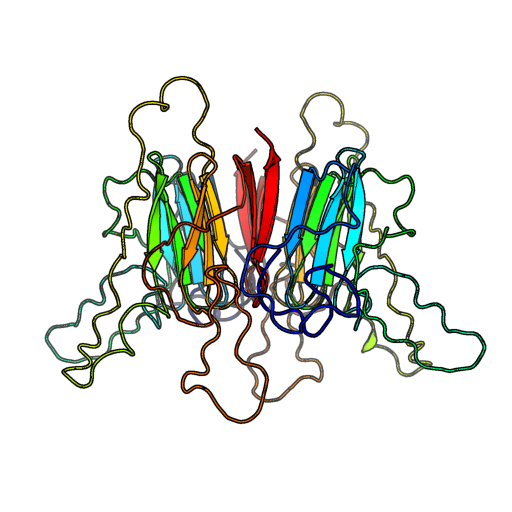LE B 1 173 ? -13.672 -9.117 4.77 1 92.88 173 ILE B CA 1
ATOM 3046 C C . ILE B 1 173 ? -14.805 -8.203 4.297 1 92.88 173 ILE B C 1
ATOM 3048 O O . ILE B 1 173 ? -15.906 -8.672 4.008 1 92.88 173 ILE B O 1
ATOM 3052 N N . PHE B 1 174 ? -14.492 -6.988 4.262 1 89.12 174 PHE B N 1
ATOM 3053 C CA . PHE B 1 174 ? -15.375 -5.98 3.689 1 89.12 174 PHE B CA 1
ATOM 3054 C C . PHE B 1 174 ? -14.688 -5.242 2.547 1 89.12 174 PHE B C 1
ATOM 3056 O O . PHE B 1 174 ? -13.5 -4.934 2.627 1 89.12 174 PHE B O 1
ATOM 3063 N N . THR B 1 175 ? -15.453 -4.988 1.514 1 89.69 175 THR B N 1
ATOM 3064 C CA . THR B 1 175 ? -14.93 -4.191 0.41 1 89.69 175 THR B CA 1
ATOM 3065 C C . THR B 1 175 ? -15.914 -3.094 0.017 1 89.69 175 THR B C 1
ATOM 3067 O O . THR B 1 175 ? -17.125 -3.229 0.229 1 89.69 175 THR B O 1
ATOM 3070 N N . TRP B 1 176 ? -15.398 -2.012 -0.522 1 83.69 176 TRP B N 1
ATOM 3071 C CA . TRP B 1 176 ? -16.219 -0.923 -1.052 1 83.69 176 TRP B CA 1
ATOM 3072 C C . TRP B 1 176 ? -15.422 -0.08 -2.043 1 83.69 176 TRP B C 1
ATOM 3074 O O . TRP B 1 176 ? -14.211 -0.263 -2.191 1 83.69 176 TRP B O 1
ATOM 3084 N N . GLY B 1 177 ? -16.188 0.799 -2.621 1 81.31 177 GLY B N 1
ATOM 3085 C CA . GLY B 1 177 ? -15.602 1.662 -3.631 1 81.31 177 GLY B CA 1
ATOM 3086 C C . GLY B 1 177 ? -16.031 1.306 -5.043 1 81.31 177 GLY B C 1
ATOM 3087 O O . GLY B 1 177 ? -17.156 0.884 -5.266 1 81.31 177 GLY B O 1
ATOM 3088 N N . TRP B 1 178 ? -15.039 1.557 -5.934 1 81.69 178 TRP B N 1
ATOM 3089 C CA . TRP B 1 178 ? -15.289 1.308 -7.348 1 81.69 178 TRP B CA 1
ATOM 3090 C C . TRP B 1 178 ? -15.297 -0.188 -7.645 1 81.69 178 TRP B C 1
ATOM 3092 O O . TRP B 1 178 ? -14.367 -0.905 -7.273 1 81.69 178 TRP B O 1
ATOM 3102 N N . GLY B 1 179 ? -16.375 -0.648 -8.234 1 83 179 GLY B N 1
ATOM 3103 C CA . GLY B 1 179 ? -16.5 -2.061 -8.562 1 83 179 GLY B CA 1
ATOM 3104 C C . GLY B 1 179 ? -16.047 -2.393 -9.969 1 83 179 GLY B C 1
ATOM 3105 O O . GLY B 1 179 ? -15.953 -3.566 -10.336 1 83 179 GLY B O 1
ATOM 3106 N N . GLY B 1 180 ? -15.797 -1.401 -10.695 1 76.88 180 GLY B N 1
ATOM 3107 C CA . GLY B 1 180 ? -15.258 -1.63 -12.031 1 76.88 180 GLY B CA 1
ATOM 3108 C C . GLY B 1 180 ? -16.172 -1.135 -13.133 1 76.88 180 GLY B C 1
ATOM 3109 O O . GLY B 1 180 ? -15.852 -1.268 -14.32 1 76.88 180 GLY B O 1
ATOM 3110 N N . SER B 1 181 ? -17.5 -0.744 -12.734 1 63.38 181 SER B N 1
ATOM 3111 C CA . SER B 1 181 ? -18.406 -0.293 -13.773 1 63.38 181 SER B CA 1
ATOM 3112 C C . SER B 1 181 ? -17.844 0.907 -14.523 1 63.38 181 SER B C 1
ATOM 3114 O O . SER B 1 181 ? -17.109 1.713 -13.953 1 63.38 181 SER B O 1
ATOM 3116 N N . HIS B 1 182 ? -17.812 1.011 -15.781 1 52.62 182 HIS B N 1
ATOM 3117 C CA . HIS B 1 182 ? -17.375 2.059 -16.688 1 52.62 182 HIS B CA 1
ATOM 3118 C C . HIS B 1 182 ? -17.781 3.438 -16.188 1 52.62 182 HIS B C 1
ATOM 3120 O O . HIS B 1 182 ? -18.969 3.725 -16.047 1 52.62 182 HIS B O 1
ATOM 3126 N N . GLY B 1 183 ? -17.781 4.074 -15.234 1 41.81 183 GLY B N 1
ATOM 3127 C CA . GLY B 1 183 ? -18.078 5.496 -15.234 1 41.81 183 GLY B CA 1
ATOM 3128 C C . GLY B 1 183 ? -17.141 6.312 -16.094 1 41.81 183 GLY B C 1
ATOM 3129 O O . GLY B 1 183 ? -16.203 5.766 -16.688 1 41.81 183 GLY B O 1
ATOM 3130 N N . THR B 1 184 ? -17.375 8.008 -16.219 1 37 184 THR B N 1
ATOM 3131 C CA . THR B 1 184 ? -16.906 8.977 -17.203 1 37 184 THR B CA 1
ATOM 3132 C C . THR B 1 184 ? -15.391 8.867 -17.375 1 37 184 THR B C 1
ATOM 3134 O O . THR B 1 184 ? -14.797 9.633 -18.141 1 37 184 THR B O 1
ATOM 3137 N N . PHE B 1 185 ? -14.547 8.938 -16.672 1 34.72 185 PHE B N 1
ATOM 3138 C CA . PHE B 1 185 ? -13.234 9.414 -17.109 1 34.72 185 PHE B CA 1
ATOM 3139 C C . PHE B 1 185 ? -12.742 8.617 -18.312 1 34.72 185 PHE B C 1
ATOM 3141 O O . PHE B 1 185 ? -12.969 7.414 -18.391 1 34.72 185 PHE B O 1
ATOM 3148 N N . SER B 1 186 ? -12.07 8.914 -19.516 1 33.88 186 SER B N 1
ATOM 3149 C CA . SER B 1 186 ? -12.367 8.641 -20.922 1 33.88 186 SER B CA 1
ATOM 3150 C C . SER B 1 186 ? -12.719 7.172 -21.141 1 33.88 186 SER B C 1
ATOM 3152 O O . SER B 1 186 ? -12.484 6.336 -20.25 1 33.88 186 SER B O 1
ATOM 3154 N N . GLU B 1 187 ? -12.531 6.73 -22.578 1 33.12 187 GLU B N 1
ATOM 3155 C CA . GLU B 1 187 ? -12.914 6.18 -23.875 1 33.12 187 GLU B CA 1
ATOM 3156 C C . GLU B 1 187 ? -12.953 4.656 -23.844 1 33.12 187 GLU B C 1
ATOM 3158 O O . GLU B 1 187 ? -13.977 4.043 -24.156 1 33.12 187 GLU B O 1
ATOM 3163 N N . ASP B 1 188 ? -12.125 3.832 -24.703 1 36.53 188 ASP B N 1
ATOM 3164 C CA . ASP B 1 188 ? -12.219 2.449 -25.156 1 36.53 188 ASP B CA 1
ATOM 3165 C C . ASP B 1 188 ? -12.078 1.473 -23.984 1 36.53 188 ASP B C 1
ATOM 3167 O O . ASP B 1 188 ? -12.445 0.303 -24.109 1 36.53 188 ASP B O 1
ATOM 3171 N N . GLY B 1 189 ? -10.852 1.386 -23.281 1 38.16 189 GLY B N 1
ATOM 3172 C CA . GLY B 1 189 ? -10.445 0.126 -22.672 1 38.16 189 GLY B CA 1
ATOM 3173 C C . GLY B 1 189 ? -11.273 -0.244 -21.453 1 38.16 189 GLY B C 1
ATOM 3174 O O . GLY B 1 189 ? -12.078 0.559 -20.984 1 38.16 189 GLY B O 1
ATOM 3175 N N . HIS B 1 190 ? -10.742 -1.365 -20.641 1 41.28 190 HIS B N 1
ATOM 3176 C CA . HIS B 1 190 ? -10.992 -2.506 -19.766 1 41.28 190 HIS B CA 1
ATOM 3177 C C . HIS B 1 190 ? -11.328 -2.051 -18.359 1 41.28 190 HIS B C 1
ATOM 3179 O O . HIS B 1 190 ? -10.453 -1.585 -17.625 1 41.28 190 HIS B O 1
ATOM 3185 N N . SER B 1 191 ? -12.375 -1.34 -18.172 1 45.88 191 SER B N 1
ATOM 3186 C CA . SER B 1 191 ? -12.953 -0.98 -16.891 1 45.88 191 SER B CA 1
ATOM 3187 C C . SER B 1 191 ? -12.844 -2.127 -15.891 1 45.88 191 SER B C 1
ATOM 3189 O O . SER B 1 191 ? -12.375 -1.933 -14.766 1 45.88 191 SER B O 1
ATOM 3191 N N . SER B 1 192 ? -13.891 -3.27 -15.938 1 53.91 192 SER B N 1
ATOM 3192 C CA . SER B 1 192 ? -14.664 -4.004 -14.945 1 53.91 192 SER B CA 1
ATOM 3193 C C . SER B 1 192 ? -13.797 -4.992 -14.18 1 53.91 192 SER B C 1
ATOM 3195 O O . SER B 1 192 ? -13.18 -5.883 -14.773 1 53.91 192 SER B O 1
ATOM 3197 N N . GLY B 1 193 ? -13.148 -4.656 -12.945 1 68.56 193 GLY B N 1
ATOM 3198 C CA . GLY B 1 193 ? -12.258 -5.68 -12.422 1 68.56 193 GLY B CA 1
ATOM 3199 C C . GLY B 1 193 ? -12.859 -6.453 -11.258 1 68.56 193 GLY B C 1
ATOM 3200 O O . GLY B 1 193 ? -12.141 -7.137 -10.523 1 68.56 193 GLY B O 1
ATOM 3201 N N . GLY B 1 194 ? -14.219 -6.227 -11.016 1 88.62 194 GLY B N 1
ATOM 3202 C CA . GLY B 1 194 ? -14.742 -7.102 -9.977 1 88.62 194 GLY B CA 1
ATOM 3203 C C . GLY B 1 194 ? -13.914 -7.07 -8.703 1 88.62 194 GLY B C 1
ATOM 3204 O O . GLY B 1 194 ? -13.938 -8.023 -7.922 1 88.62 194 GLY B O 1
ATOM 3205 N N . GLN B 1 195 ? -13.297 -5.973 -8.492 1 91.62 195 GLN B N 1
ATOM 3206 C CA . GLN B 1 195 ? -12.297 -5.93 -7.43 1 91.62 195 GLN B CA 1
ATOM 3207 C C . GLN B 1 195 ? -12.953 -5.902 -6.055 1 91.62 195 GLN B C 1
ATOM 3209 O O . GLN B 1 195 ? -12.281 -6.086 -5.035 1 91.62 195 GLN B O 1
ATOM 3214 N N . LEU B 1 196 ? -14.305 -5.762 -6.008 1 91.31 196 LEU B N 1
ATOM 3215 C CA . LEU B 1 196 ? -14.969 -5.738 -4.711 1 91.31 196 LEU B CA 1
ATOM 3216 C C . LEU B 1 196 ? -15.375 -7.141 -4.281 1 91.31 196 LEU B C 1
ATOM 3218 O O . LEU B 1 196 ? -15.68 -7.375 -3.109 1 91.31 196 LEU B O 1
ATOM 3222 N N . GLY B 1 197 ? -15.531 -8.07 -5.195 1 96.12 197 GLY B N 1
ATOM 3223 C CA . GLY B 1 197 ? -15.766 -9.453 -4.832 1 96.12 197 GLY B CA 1
ATOM 3224 C C . GLY B 1 197 ? -17.234 -9.773 -4.602 1 96.12 197 GLY B C 1
ATOM 3225 O O . GLY B 1 197 ? -17.562 -10.75 -3.926 1 96.12 197 GLY B O 1
ATOM 3226 N N . HIS B 1 198 ? -18.109 -8.953 -5.148 1 93.19 198 HIS B N 1
ATOM 3227 C CA . HIS B 1 198 ? -19.531 -9.148 -4.879 1 93.19 198 HIS B CA 1
ATOM 3228 C C . HIS B 1 198 ? -20.25 -9.711 -6.098 1 93.19 198 HIS B C 1
ATOM 3230 O O . HIS B 1 198 ? -21.469 -9.664 -6.18 1 93.19 198 HIS B O 1
ATOM 3236 N N . GLY B 1 199 ? -19.578 -10.156 -7.086 1 91.56 199 GLY B N 1
ATOM 3237 C CA . GLY B 1 199 ? -20.172 -10.867 -8.211 1 91.56 199 GLY B CA 1
ATOM 3238 C C . GLY B 1 199 ? -20.609 -9.945 -9.336 1 91.56 199 GLY B C 1
ATOM 3239 O O . GLY B 1 199 ? -21.219 -10.391 -10.312 1 91.56 199 GLY B O 1
ATOM 3240 N N . SER B 1 200 ? -20.266 -8.594 -9.156 1 85.12 200 SER B N 1
ATOM 3241 C CA . SER B 1 200 ? -20.641 -7.609 -10.164 1 85.12 200 SER B CA 1
ATOM 3242 C C . SER B 1 200 ? -19.625 -6.469 -10.219 1 85.12 200 SER B C 1
ATOM 3244 O O . SER B 1 200 ? -18.625 -6.48 -9.484 1 85.12 200 SER B O 1
ATOM 3246 N N . ASP B 1 201 ? -19.828 -5.582 -11.141 1 84.25 201 ASP B N 1
ATOM 3247 C CA . ASP B 1 201 ? -18.938 -4.434 -11.289 1 84.25 201 ASP B CA 1
ATOM 3248 C C . ASP B 1 201 ? -19.578 -3.172 -10.711 1 84.25 201 ASP B C 1
ATOM 3250 O O . ASP B 1 201 ? -19.156 -2.057 -11.031 1 84.25 201 ASP B O 1
ATOM 3254 N N . VAL B 1 202 ? -20.578 -3.414 -9.867 1 82.44 202 VAL B N 1
ATOM 3255 C CA . VAL B 1 202 ? -21.297 -2.291 -9.266 1 82.44 202 VAL B CA 1
ATOM 3256 C C . VAL B 1 202 ? -20.453 -1.685 -8.141 1 82.44 202 VAL B C 1
ATOM 3258 O O . VAL B 1 202 ? -19.766 -2.406 -7.406 1 82.44 202 VAL B O 1
ATOM 3261 N N . ASP B 1 203 ? -20.547 -0.471 -8.047 1 81 203 ASP B N 1
ATOM 3262 C CA . ASP B 1 203 ? -19.891 0.228 -6.945 1 81 203 ASP B CA 1
ATOM 3263 C C . ASP B 1 203 ? -20.641 0.028 -5.633 1 81 203 ASP B C 1
ATOM 3265 O O . ASP B 1 203 ? -21.875 -0.049 -5.625 1 81 203 ASP B O 1
ATOM 3269 N N . TYR B 1 204 ? -19.938 -0.1 -4.629 1 81.12 204 TYR B N 1
ATOM 3270 C CA . TYR B 1 204 ? -20.516 -0.127 -3.291 1 81.12 204 TYR B CA 1
ATOM 3271 C C . TYR B 1 204 ? -20.016 1.044 -2.455 1 81.12 204 TYR B C 1
ATOM 3273 O O . TYR B 1 204 ? -18.797 1.197 -2.254 1 81.12 204 TYR B O 1
ATOM 3281 N N . ILE B 1 205 ? -20.891 1.803 -1.951 1 72.44 205 ILE B N 1
ATOM 3282 C CA . ILE B 1 205 ? -20.531 3.02 -1.231 1 72.44 205 ILE B CA 1
ATOM 3283 C C . ILE B 1 205 ? -20.141 2.674 0.206 1 72.44 205 ILE B C 1
ATOM 3285 O O . ILE B 1 205 ? -19.266 3.312 0.793 1 72.44 205 ILE B O 1
ATOM 3289 N N . LYS B 1 206 ? -20.766 1.679 0.697 1 74.25 206 LYS B N 1
ATOM 3290 C CA . LYS B 1 206 ? -20.5 1.265 2.072 1 74.25 206 LYS B CA 1
ATOM 3291 C C . LYS B 1 206 ? -19.75 -0.064 2.111 1 74.25 206 LYS B C 1
ATOM 3293 O O . LYS B 1 206 ? -19.922 -0.912 1.235 1 74.25 206 LYS B O 1
ATOM 3298 N N . PRO B 1 207 ? -18.984 -0.141 3.174 1 80.69 207 PRO B N 1
ATOM 3299 C CA . PRO B 1 207 ? -18.359 -1.459 3.324 1 80.69 207 PRO B CA 1
ATOM 3300 C C . PRO B 1 207 ? -19.375 -2.598 3.293 1 80.69 207 PRO B C 1
ATOM 3302 O O . PRO B 1 207 ? -20.375 -2.561 4.023 1 80.69 207 PRO B O 1
ATOM 3305 N N . THR B 1 208 ? -19.094 -3.443 2.4 1 85.69 208 THR B N 1
ATOM 3306 C CA . THR B 1 208 ? -19.984 -4.582 2.217 1 85.69 208 THR B CA 1
ATOM 3307 C C . THR B 1 208 ? -19.234 -5.895 2.402 1 85.69 208 THR B C 1
ATOM 3309 O O . THR B 1 208 ? -18.141 -6.082 1.84 1 85.69 208 THR B O 1
ATOM 3312 N N . MET B 1 209 ? -19.859 -6.762 3.215 1 89.38 209 MET B N 1
ATOM 3313 C CA . MET B 1 209 ? -19.188 -8.016 3.551 1 89.38 209 MET B CA 1
ATOM 3314 C C . MET B 1 209 ? -19.094 -8.93 2.33 1 89.38 209 MET B C 1
ATOM 3316 O O . MET B 1 209 ? -20.078 -9.125 1.623 1 89.38 209 MET B O 1
ATOM 3320 N N . VAL B 1 210 ? -17.891 -9.398 2.084 1 94.5 210 VAL B N 1
ATOM 3321 C CA . VAL B 1 210 ? -17.688 -10.359 1.009 1 94.5 210 VAL B CA 1
ATOM 3322 C C . VAL B 1 210 ? -18.062 -11.766 1.486 1 94.5 210 VAL B C 1
ATOM 3324 O O . VAL B 1 210 ? -17.656 -12.188 2.572 1 94.5 210 VAL B O 1
ATOM 3327 N N . THR B 1 211 ? -18.75 -12.477 0.686 1 93.19 211 THR B N 1
ATOM 3328 C CA . THR B 1 211 ? -19.219 -13.805 1.066 1 93.19 211 THR B CA 1
ATOM 3329 C C . THR B 1 211 ? -18.266 -14.875 0.529 1 93.19 211 THR B C 1
ATOM 3331 O O . THR B 1 211 ? -17.828 -14.797 -0.617 1 93.19 211 THR B O 1
ATOM 3334 N N . PHE B 1 212 ? -17.906 -15.773 1.367 1 92.69 212 PHE B N 1
ATOM 3335 C CA . PHE B 1 212 ? -17.109 -16.938 1 1 92.69 212 PHE B CA 1
ATOM 3336 C C . PHE B 1 212 ? -17.891 -18.219 1.212 1 92.69 212 PHE B C 1
ATOM 3338 O O . PHE B 1 212 ? -18.828 -18.266 2.025 1 92.69 212 PHE B O 1
ATOM 3345 N N . GLU B 1 213 ? -17.453 -19.141 0.392 1 85.88 213 GLU B N 1
ATOM 3346 C CA . GLU B 1 213 ? -18 -20.469 0.647 1 85.88 213 GLU B CA 1
ATOM 3347 C C . GLU B 1 213 ? -17.375 -21.094 1.886 1 85.88 213 GLU B C 1
ATOM 3349 O O . GLU B 1 213 ? -16.156 -21.109 2.037 1 85.88 213 GLU B O 1
ATOM 3354 N N . GLY B 1 214 ? -18.234 -21.562 2.871 1 87.25 214 GLY B N 1
ATOM 3355 C CA . GLY B 1 214 ? -17.766 -22.188 4.09 1 87.25 214 GLY B CA 1
ATOM 3356 C C . GLY B 1 214 ? -17.391 -21.188 5.172 1 87.25 214 GLY B C 1
ATOM 3357 O O . GLY B 1 214 ? -17.625 -20 5.027 1 87.25 214 GLY B O 1
ATOM 3358 N N . ASN B 1 215 ? -16.891 -21.75 6.258 1 88.5 215 ASN B N 1
ATOM 3359 C CA . ASN B 1 215 ? -16.453 -20.906 7.371 1 88.5 215 ASN B CA 1
ATOM 3360 C C . ASN B 1 215 ? -14.977 -20.578 7.273 1 88.5 215 ASN B C 1
ATOM 3362 O O . ASN B 1 215 ? -14.125 -21.453 7.379 1 88.5 215 ASN B O 1
ATOM 3366 N N . VAL B 1 216 ? -14.797 -19.297 6.922 1 91.88 216 VAL B N 1
ATOM 3367 C CA . VAL B 1 216 ? -13.398 -18.891 6.793 1 91.88 216 VAL B CA 1
ATOM 3368 C C . VAL B 1 216 ? -13.156 -17.625 7.613 1 91.88 216 VAL B C 1
ATOM 3370 O O . VAL B 1 216 ? -14.086 -16.859 7.887 1 91.88 216 VAL B O 1
ATOM 3373 N N . LYS B 1 217 ? -11.953 -17.516 8.094 1 92.38 217 LYS B N 1
ATOM 3374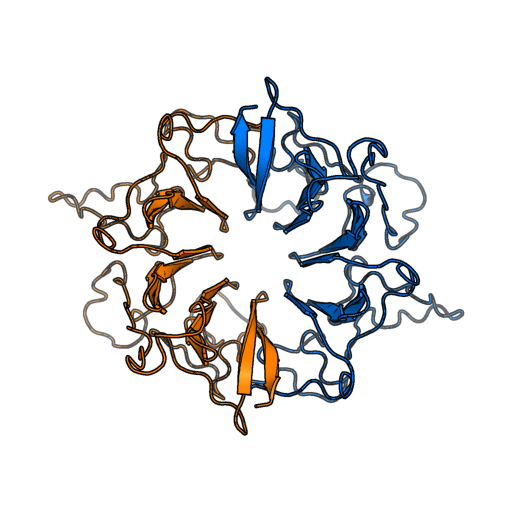 C CA . LYS B 1 217 ? -11.469 -16.297 8.758 1 92.38 217 LYS B CA 1
ATOM 3375 C C . LYS B 1 217 ? -10.344 -15.656 7.961 1 92.38 217 LYS B C 1
ATOM 3377 O O . LYS B 1 217 ? -9.383 -16.328 7.566 1 92.38 217 LYS B O 1
ATOM 3382 N N . ALA B 1 218 ? -10.516 -14.398 7.719 1 93.12 218 ALA B N 1
ATOM 3383 C CA . ALA B 1 218 ? -9.484 -13.68 6.973 1 93.12 218 ALA B CA 1
ATOM 3384 C C . ALA B 1 218 ? -8.305 -13.32 7.875 1 93.12 218 ALA B C 1
ATOM 3386 O O . ALA B 1 218 ? -8.492 -12.805 8.977 1 93.12 218 ALA B O 1
ATOM 3387 N N . LEU B 1 219 ? -7.086 -13.523 7.363 1 93.25 219 LEU B N 1
ATOM 3388 C CA . LEU B 1 219 ? -5.855 -13.25 8.102 1 93.25 219 LEU B CA 1
ATOM 3389 C C . LEU B 1 219 ? -5.141 -12.031 7.527 1 93.25 219 LEU B C 1
ATOM 3391 O O . LEU B 1 219 ? -4.496 -11.281 8.266 1 93.25 219 LEU B O 1
ATOM 3395 N N . GLN B 1 220 ? -5.211 -11.883 6.27 1 94.12 220 GLN B N 1
ATOM 3396 C CA . GLN B 1 220 ? -4.594 -10.766 5.555 1 94.12 220 GLN B CA 1
ATOM 3397 C C . GLN B 1 220 ? -5.418 -10.375 4.332 1 94.12 220 GLN B C 1
ATOM 3399 O O . GLN B 1 220 ? -6.109 -11.211 3.748 1 94.12 220 GLN B O 1
ATOM 3404 N N . ILE B 1 221 ? -5.344 -9.164 3.98 1 94.62 221 ILE B N 1
ATOM 3405 C CA . ILE B 1 221 ? -5.992 -8.633 2.783 1 94.62 221 ILE B CA 1
ATOM 3406 C C . ILE B 1 221 ? -5.039 -7.684 2.059 1 94.62 221 ILE B C 1
ATOM 3408 O O . ILE B 1 221 ? -4.254 -6.977 2.693 1 94.62 221 ILE B O 1
ATOM 3412 N N . SER B 1 222 ? -5.043 -7.695 0.774 1 96.06 222 SER B N 1
ATOM 3413 C CA . SER B 1 222 ? -4.254 -6.793 -0.057 1 96.06 222 SER B CA 1
ATOM 3414 C C . SER B 1 222 ? -5.016 -6.398 -1.318 1 96.06 222 SER B C 1
ATOM 3416 O O . SER B 1 222 ? -5.641 -7.242 -1.964 1 96.06 222 SER B O 1
ATOM 3418 N N . CYS B 1 223 ? -4.938 -5.105 -1.567 1 93.25 223 CYS B N 1
ATOM 3419 C CA . CYS B 1 223 ? -5.512 -4.598 -2.807 1 93.25 223 CYS B CA 1
ATOM 3420 C C . CYS B 1 223 ? -4.422 -4.285 -3.826 1 93.25 223 CYS B C 1
ATOM 3422 O O . CYS B 1 223 ? -3.436 -3.621 -3.502 1 93.25 223 CYS B O 1
ATOM 3424 N N . GLY B 1 224 ? -4.59 -4.816 -4.965 1 91.94 224 GLY B N 1
ATOM 3425 C CA . GLY B 1 224 ? -3.877 -4.27 -6.109 1 91.94 224 GLY B CA 1
ATOM 3426 C C . GLY B 1 224 ? -4.586 -3.088 -6.746 1 91.94 224 GLY B C 1
ATOM 3427 O O . GLY B 1 224 ? -5.449 -2.463 -6.121 1 91.94 224 GLY B O 1
ATOM 3428 N N . PHE B 1 225 ? -4.168 -2.832 -8.008 1 87.06 225 PHE B N 1
ATOM 3429 C CA . PHE B 1 225 ? -4.793 -1.702 -8.68 1 87.06 225 PHE B CA 1
ATOM 3430 C C . PHE B 1 225 ? -6.281 -1.956 -8.898 1 87.06 225 PHE B C 1
ATOM 3432 O O . PHE B 1 225 ? -7.117 -1.135 -8.516 1 87.06 225 PHE B O 1
ATOM 3439 N N . ASN B 1 226 ? -6.656 -3.109 -9.422 1 90.06 226 ASN B N 1
ATOM 3440 C CA . ASN B 1 226 ? -8.047 -3.475 -9.688 1 90.06 226 ASN B CA 1
ATOM 3441 C C . ASN B 1 226 ? -8.328 -4.926 -9.305 1 90.06 226 ASN B C 1
ATOM 3443 O O . ASN B 1 226 ? -9.141 -5.594 -9.945 1 90.06 226 ASN B O 1
ATOM 3447 N N . HIS B 1 227 ? -7.656 -5.414 -8.367 1 94.5 227 HIS B N 1
ATOM 3448 C CA . HIS B 1 227 ? -7.832 -6.77 -7.859 1 94.5 227 HIS B CA 1
ATOM 3449 C C . HIS B 1 227 ? -7.516 -6.844 -6.371 1 94.5 227 HIS B C 1
ATOM 3451 O O . HIS B 1 227 ? -6.824 -5.977 -5.836 1 94.5 227 HIS B O 1
ATOM 3457 N N . THR B 1 228 ? -8.109 -7.805 -5.77 1 96.69 228 THR B N 1
ATOM 3458 C CA . THR B 1 228 ? -7.98 -8.008 -4.328 1 96.69 228 THR B CA 1
ATOM 3459 C C . THR B 1 228 ? -7.637 -9.461 -4.016 1 96.69 228 THR B C 1
ATOM 3461 O O . THR B 1 228 ? -8.055 -10.375 -4.73 1 96.69 228 THR B O 1
ATOM 3464 N N . GLY B 1 229 ? -6.805 -9.648 -3.045 1 97.5 229 GLY B N 1
ATOM 3465 C CA . GLY B 1 229 ? -6.469 -10.977 -2.547 1 97.5 229 GLY B CA 1
ATOM 3466 C C . GLY B 1 229 ? -6.473 -11.062 -1.031 1 97.5 229 GLY B C 1
ATOM 3467 O O . GLY B 1 229 ? -6.145 -10.094 -0.347 1 97.5 229 GLY B O 1
ATOM 3468 N N . ALA B 1 230 ? -6.852 -12.227 -0.534 1 97.06 230 ALA B N 1
ATOM 3469 C CA . ALA B 1 230 ? -6.883 -12.453 0.909 1 97.06 230 ALA B CA 1
ATOM 3470 C C . ALA B 1 230 ? -6.281 -13.812 1.263 1 97.06 230 ALA B C 1
ATOM 3472 O O . ALA B 1 230 ? -6.355 -14.758 0.472 1 97.06 230 ALA B O 1
ATOM 3473 N N . ILE B 1 231 ? -5.625 -13.875 2.395 1 96.5 231 ILE B N 1
ATOM 3474 C CA . ILE B 1 231 ? -5.25 -15.141 3.02 1 96.5 231 ILE B CA 1
ATOM 3475 C C . ILE B 1 231 ? -6.332 -15.562 4.012 1 96.5 231 ILE B C 1
ATOM 3477 O O . ILE B 1 231 ? -6.68 -14.805 4.918 1 96.5 231 ILE B O 1
ATOM 3481 N N . LEU B 1 232 ? -6.816 -16.719 3.811 1 95.38 232 LEU B N 1
ATOM 3482 C CA . LEU B 1 232 ? -7.918 -17.203 4.633 1 95.38 232 LEU B CA 1
ATOM 3483 C C . LEU B 1 232 ? -7.508 -18.453 5.418 1 95.38 232 LEU B C 1
ATOM 3485 O O . LEU B 1 232 ? -6.691 -19.25 4.949 1 95.38 232 LEU B O 1
ATOM 3489 N N . GLU B 1 233 ? -8.047 -18.547 6.594 1 92.69 233 GLU B N 1
ATOM 3490 C CA . GLU B 1 233 ? -7.977 -19.766 7.395 1 92.69 233 GLU B CA 1
ATOM 3491 C C . GLU B 1 233 ? -9.32 -20.5 7.41 1 92.69 233 GLU B C 1
ATOM 3493 O O . GLU B 1 233 ? -10.352 -19.906 7.738 1 92.69 233 GLU B O 1
ATOM 3498 N N . CYS B 1 234 ? -9.281 -21.75 6.945 1 85 234 CYS B N 1
ATOM 3499 C CA . CYS B 1 234 ? -10.5 -22.547 6.984 1 85 234 CYS B CA 1
ATOM 3500 C C . CYS B 1 234 ? -10.773 -23.062 8.391 1 85 234 CYS B C 1
ATOM 3502 O O . CYS B 1 234 ? -9.891 -23.625 9.039 1 85 234 CYS B O 1
ATOM 3504 N N . THR B 1 235 ? -11.844 -22.562 9.031 1 71.31 235 THR B N 1
ATOM 3505 C CA . THR B 1 235 ? -12.219 -23 10.367 1 71.31 235 THR B CA 1
ATOM 3506 C C . THR B 1 235 ? -13.32 -24.062 10.297 1 71.31 235 THR B C 1
ATOM 3508 O O . THR B 1 235 ? -14.125 -24.062 9.367 1 71.31 235 THR B O 1
#

Sequence (470 aa):
MWGKNSNGQLGLGKRSAEVVPLPTKVDCLDGITIKMVALGSEHSMAVTDGGEALSWGIGDSGRLGHDHDSGILGFFKSTSEYTPRLIKNLEGIKVKNAAAGLLHSACIDENGSVFVFGESAVDKVGFGKVNNATAQFMISELPYSEEMYLIYPKEFKVSCGWKHTAAISEGNIFTWGWGGSHGTFSEDGHSSGGQLGHGSDVDYIKPTMVTFEGNVKALQISCGFNHTGAILECTMWGKNSNGQLGLGKRSAEVVPLPTKVDCLDGITIKMVALGSEHSMAVTDGGEALSWGIGDSGRLGHDHDSGILGFFKSTSEYTPRLIKNLEGIKVKNAAAGLLHSACIDENGSVFVFGESAVDKVGFGKVNNATAQFMISELPYSEEMYLIYPKEFKVSCGWKHTAAISEGNIFTWGWGGSHGTFSEDGHSSGGQLGHGSDVDYIKPTMVTFEGNVKALQISCGFNHTGAILECT

pLDDT: mean 78.0, std 21.99, range [29.73, 98.5]

Secondary structure (DSSP, 8-state):
-EEE-TTSTT-S-TTS-SEE-S----GGGTT--EEEEEE-SSEEEEEETT--EEEEE--GGGTT-------TT-------EEEEEE-GGGTT--EEEEEE-SSEEEEEETT--EEEEE--GGGGS-SS---------EEE-----SGGGGTS---EEEEE-SSEEEEEETTEEEEEE------S--SSS-----TT-SSSS--EEEEEEPP-SSSEEEEEEEE-SSEEEEEEEE-/-EEE-TTSTT-S-TTS-SEE-S----GGGTT--EEEEEE-SSEEEEEETT--EEEEE--GGGTT-------TT-------EEEEEE-GGGTT--EEEEEE-SSEEEEEETT--EEEEETTSSTTS-SS---------EEE-----SGGGGTS---EEEEE-SSEEEEEETTEEEEEE--S---SS-SSS-----TT-SSSS--EEEEEEPP-SSSEEEEEEEE-SSEEEEEEEE-

Solvent-accessible surface area (backbone atoms only — not comparable to full-atom values): 24005 Å² total; per-residue (Å²): 47,21,3,33,20,81,43,17,34,50,23,66,35,82,87,47,60,48,49,33,21,39,66,38,81,45,65,88,48,67,96,57,59,67,68,46,65,23,28,10,44,49,25,27,36,36,26,33,74,82,10,46,48,27,24,20,2,44,20,67,51,22,26,43,48,57,81,74,73,70,46,91,80,72,58,84,67,77,59,49,29,25,37,74,34,74,27,64,87,46,64,94,46,42,43,68,42,61,25,30,16,55,46,30,26,36,36,27,30,79,72,40,32,35,35,40,23,10,61,59,46,64,72,72,64,76,84,66,84,75,63,81,58,58,51,64,64,44,62,33,66,42,85,57,72,73,77,75,58,77,81,58,83,78,56,67,48,60,25,40,16,43,56,28,38,40,33,35,42,74,28,38,44,26,20,24,19,47,7,25,54,73,59,80,91,44,91,81,78,80,53,43,27,2,36,43,23,75,64,43,30,62,55,30,73,44,67,35,77,48,74,66,90,72,57,61,34,48,77,45,69,26,30,12,40,36,24,29,40,62,41,70,43,84,103,49,19,4,33,22,81,45,16,33,51,23,66,35,81,87,46,61,48,51,34,20,40,65,40,82,45,66,90,48,67,96,56,59,68,68,46,65,22,30,12,44,49,25,30,36,36,28,33,74,82,10,48,48,29,24,19,2,44,19,67,56,22,26,43,49,58,80,74,73,70,44,90,80,73,60,85,67,77,58,49,29,25,36,74,34,73,26,65,86,47,65,94,46,42,44,69,42,63,27,30,17,53,42,28,25,37,36,28,30,79,72,39,32,35,35,41,22,15,58,51,48,70,73,77,68,75,85,66,85,75,63,82,58,62,50,65,65,43,64,32,65,43,85,58,70,72,78,73,58,80,80,56,82,77,56,66,48,61,24,38,17,42,47,30,38,39,33,35,41,73,29,38,44,26,20,23,20,48,6,20,58,74,68,82,71,93,86,85,82,91,51,53,10,8,35,43,23,75,65,42,31,62,64,30,61,44,69,35,77,47,75,65,91,73,56,62,32,50,75,45,69,26,28,12,41,42,23,29,41,63,42,69,42,84,104

Nearest PDB structures (foldseek):
  6xzm-assembly2_B  TM=8.397E-01  e=6.712E-17  Arabidopsis thaliana
  8gqe-assembly1_B  TM=8.439E-01  e=9.949E-17  Arabidopsis thaliana
  7q40-assembly1_A  TM=7.786E-01  e=2.601E-14  Homo sapiens
  4qam-assembly1_A  TM=7.865E-01  e=1.122E-13  Homo sapiens
  4d9s-assembly1_A  TM=5.668E-01  e=7.100E-17  Arabidopsis thaliana

InterPro domains:
  IPR000408 Regulator of chromosome condensation, RCC1 [PF00415] (2-47)
  IPR000408 Regulator of chromosome condensation, RCC1 [PF00415] (51-108)
  IPR000408 Regulator of chromosome condensation, RCC1 [PF00415] (190-231)
  IPR000408 Regulator of chromosome condensation, RCC1 [PS00626] (98-108)
  IPR000408 Regulator of chromosome condensation, RCC1 [PS50012] (1-50)
  IPR000408 Regulator of chromosome condensation, RCC1 [PS50012] (51-111)
  IPR000408 Regulator of chromosome condensation, RCC1 [PS50012] (112-171)
  IPR000408 Regulator of chromosome condensation, RCC1 [PS50012] (171-234)
  IPR009091 Regulator of chromosome condensation 1/beta-lactamase-inhibitor protein II [G3DSA:2.130.10.30] (1-146)
  IPR009091 Regulator of chromosome condensation 1/beta-lactamase-inhibitor protein II [G3DSA:2.130.10.30] (152-234)
  IPR009091 Regulator of chromosome condensation 1/beta-lactamase-inhibitor protein II [SSF50985] (2-232)
  IPR051210 Ubiquitin ligases and GEF domain-containing protein [PTHR22870] (2-232)

Radius of gyration: 21.53 Å; Cα contacts (8 Å, |Δi|>4): 1365; chains: 2; bounding box: 58×61×56 Å

Organism: Quercus suber (NCBI:txid58331)